Protein AF-0000000081741056 (afdb_homodimer)

Nearest PDB structures (foldseek):
  5kst-assembly1_D  TM=8.464E-01  e=6.917E-22  Xylella fastidiosa 9a5c
  1ilv-assembly2_B  TM=8.527E-01  e=1.065E-21  Thermotoga maritima
  4g9o-assembly1_B  TM=7.648E-01  e=3.231E-21  Salmonella enterica subsp. enterica serovar Typhimurium str. LT2
  2wqk-assembly1_A  TM=8.229E-01  e=2.418E-19  Aquifex aeolicus VF5
  2e6c-assembly1_C  TM=7.508E-01  e=5.967E-18  Thermus thermophilus HB8

Structure (mmCIF, N/CA/C/O backbone):
data_AF-0000000081741056-model_v1
#
loop_
_entity.id
_entity.type
_entity.pdbx_description
1 polymer 'Uncharacterized protein LOC113869340 isoform X4'
#
loop_
_atom_site.group_PDB
_atom_site.id
_atom_site.type_symbol
_atom_site.label_atom_id
_atom_site.label_alt_id
_atom_site.label_comp_id
_atom_site.label_asym_id
_atom_site.label_entity_id
_atom_site.label_seq_id
_atom_site.pdbx_PDB_ins_code
_atom_site.Cartn_x
_atom_site.Cartn_y
_atom_site.Cartn_z
_atom_site.occupancy
_atom_site.B_iso_or_equiv
_atom_site.auth_seq_id
_atom_site.auth_comp_id
_atom_site.auth_asym_id
_atom_site.auth_atom_id
_atom_site.pdbx_PDB_model_num
ATOM 1 N N . MET A 1 1 ? -0.03 45.156 4.16 1 32.69 1 MET A N 1
ATOM 2 C CA . MET A 1 1 ? 0.581 43.969 3.611 1 32.69 1 MET A CA 1
ATOM 3 C C . MET A 1 1 ? -0.451 43.125 2.869 1 32.69 1 MET A C 1
ATOM 5 O O . MET A 1 1 ? -1.54 42.875 3.387 1 32.69 1 MET A O 1
ATOM 9 N N . GLU A 1 2 ? -0.722 43.125 1.631 1 36.31 2 GLU A N 1
ATOM 10 C CA . GLU A 1 2 ? -1.768 42.656 0.722 1 36.31 2 GLU A CA 1
ATOM 11 C C . GLU A 1 2 ? -2.178 41.219 1.037 1 36.31 2 GLU A C 1
ATOM 13 O O . GLU A 1 2 ? -1.37 40.438 1.541 1 36.31 2 GLU A O 1
ATOM 18 N N . GLY A 1 3 ? -3.439 40.812 1.452 1 44.56 3 GLY A N 1
ATOM 19 C CA . GLY A 1 3 ? -4.262 39.719 1.947 1 44.56 3 GLY A CA 1
ATOM 20 C C . GLY A 1 3 ? -3.955 38.406 1.283 1 44.56 3 GLY A C 1
ATOM 21 O O . GLY A 1 3 ? -4.715 37.938 0.432 1 44.56 3 GLY A O 1
ATOM 22 N N . GLY A 1 4 ? -2.752 38.031 0.925 1 53.88 4 GLY A N 1
ATOM 23 C CA . GLY A 1 4 ? -2.389 36.906 0.081 1 53.88 4 GLY A CA 1
ATOM 24 C C . GLY A 1 4 ? -3.111 35.625 0.453 1 53.88 4 GLY A C 1
ATOM 25 O O . GLY A 1 4 ? -3.625 35.5 1.565 1 53.88 4 GLY A O 1
ATOM 26 N N . LYS A 1 5 ? -3.734 34.906 -0.538 1 72.25 5 LYS A N 1
ATOM 27 C CA . LYS A 1 5 ? -4.582 33.719 -0.357 1 72.25 5 LYS A CA 1
ATOM 28 C C . LYS A 1 5 ? -3.924 32.719 0.572 1 72.25 5 LYS A C 1
ATOM 30 O O . LYS A 1 5 ? -2.795 32.281 0.329 1 72.25 5 LYS A O 1
ATOM 35 N N . ARG A 1 6 ? -4.379 32.625 1.906 1 88.19 6 ARG A N 1
ATOM 36 C CA . ARG A 1 6 ? -3.936 31.594 2.846 1 88.19 6 ARG A CA 1
ATOM 37 C C . ARG A 1 6 ? -3.809 30.25 2.16 1 88.19 6 ARG A C 1
ATOM 39 O O . ARG A 1 6 ? -4.637 29.891 1.316 1 88.19 6 ARG A O 1
ATOM 46 N N . GLY A 1 7 ? -2.68 29.656 2.441 1 93.62 7 GLY A N 1
ATOM 47 C CA . GLY A 1 7 ? -2.543 28.297 1.944 1 93.62 7 GLY A CA 1
ATOM 48 C C . GLY A 1 7 ? -3.641 27.359 2.434 1 93.62 7 GLY A C 1
ATOM 49 O O . GLY A 1 7 ? -4.07 27.453 3.584 1 93.62 7 GLY A O 1
ATOM 50 N N . ALA A 1 8 ? -4.195 26.609 1.599 1 96.94 8 ALA A N 1
ATOM 51 C CA . ALA A 1 8 ? -5.238 25.641 1.94 1 96.94 8 ALA A CA 1
ATOM 52 C C . ALA A 1 8 ? -4.637 24.281 2.266 1 96.94 8 ALA A C 1
ATOM 54 O O . ALA A 1 8 ? -3.838 23.734 1.493 1 96.94 8 ALA A O 1
ATOM 55 N N . ILE A 1 9 ? -5.004 23.734 3.428 1 98.44 9 ILE A N 1
ATOM 56 C CA . ILE A 1 9 ? -4.531 22.438 3.875 1 98.44 9 ILE A CA 1
ATOM 57 C C . ILE A 1 9 ? -5.715 21.484 4.055 1 98.44 9 ILE A C 1
ATOM 59 O O . ILE A 1 9 ? -6.684 21.828 4.742 1 98.44 9 ILE A O 1
ATOM 63 N N . LEU A 1 10 ? -5.699 20.328 3.389 1 98.88 10 LEU A N 1
ATOM 64 C CA . LEU A 1 10 ? -6.688 19.281 3.619 1 98.88 10 LEU A CA 1
ATOM 65 C C . LEU A 1 10 ? -6.176 18.266 4.645 1 98.88 10 LEU A C 1
ATOM 67 O O . LEU A 1 10 ? -5.078 17.734 4.496 1 98.88 10 LEU A O 1
ATOM 71 N N . ILE A 1 11 ? -6.961 18.031 5.66 1 98.94 11 ILE A N 1
ATOM 72 C CA . ILE A 1 11 ? -6.609 17.094 6.711 1 98.94 11 ILE A CA 1
ATOM 73 C C . ILE A 1 11 ? -7.438 15.812 6.562 1 98.94 11 ILE A C 1
ATOM 75 O O . ILE A 1 11 ? -8.648 15.875 6.355 1 98.94 11 ILE A O 1
ATOM 79 N N . THR A 1 12 ? -6.844 14.68 6.621 1 98.81 12 THR A N 1
ATOM 80 C CA . THR A 1 12 ? -7.484 13.367 6.672 1 98.81 12 THR A CA 1
ATOM 81 C C . THR A 1 12 ? -6.789 12.469 7.691 1 98.81 12 THR A C 1
ATOM 83 O O . THR A 1 12 ? -5.996 12.945 8.508 1 98.81 12 THR A O 1
ATOM 86 N N . ASN A 1 13 ? -7.184 11.258 7.844 1 98.12 13 ASN A N 1
ATOM 87 C CA . ASN A 1 13 ? -6.613 10.258 8.742 1 98.12 13 ASN A CA 1
ATOM 88 C C . ASN A 1 13 ? -7.367 8.938 8.656 1 98.12 13 ASN A C 1
ATOM 90 O O . ASN A 1 13 ? -8.414 8.852 8.008 1 98.12 13 ASN A O 1
ATOM 94 N N . ASP A 1 14 ? -6.727 7.941 9.266 1 98.12 14 ASP A N 1
ATOM 95 C CA . ASP A 1 14 ? -7.441 6.672 9.203 1 98.12 14 ASP A CA 1
ATOM 96 C C . ASP A 1 14 ? -8.164 6.379 10.516 1 98.12 14 ASP A C 1
ATOM 98 O O . ASP A 1 14 ? -9.016 5.492 10.578 1 98.12 14 ASP A O 1
ATOM 102 N N . ASP A 1 15 ? -7.945 7.195 11.57 1 97.94 15 ASP A N 1
ATOM 103 C CA . ASP A 1 15 ? -8.57 6.934 12.859 1 97.94 15 ASP A CA 1
ATOM 104 C C . ASP A 1 15 ? -10.016 7.426 12.883 1 97.94 15 ASP A C 1
ATOM 106 O O . ASP A 1 15 ? -10.781 7.086 13.789 1 97.94 15 ASP A O 1
ATOM 110 N N . GLY A 1 16 ? -10.352 8.219 11.914 1 98.38 16 GLY A N 1
ATOM 111 C CA . GLY A 1 16 ? -11.711 8.727 11.836 1 98.38 16 GLY A CA 1
ATOM 112 C C . GLY A 1 16 ? -11.812 10.211 12.109 1 98.38 16 GLY A C 1
ATOM 113 O O . GLY A 1 16 ? -10.906 10.805 12.703 1 98.38 16 GLY A O 1
ATOM 114 N N . ILE A 1 17 ? -12.914 10.836 11.742 1 98.69 17 ILE A N 1
ATOM 115 C CA . ILE A 1 17 ? -13.141 12.281 11.75 1 98.69 17 ILE A CA 1
ATOM 116 C C . ILE A 1 17 ? -13.133 12.797 13.188 1 98.69 17 ILE A C 1
ATOM 118 O O . ILE A 1 17 ? -12.773 13.945 13.438 1 98.69 17 ILE A O 1
ATOM 122 N N . ASP A 1 18 ? -13.469 11.922 14.164 1 98.12 18 ASP A N 1
ATOM 123 C CA . ASP A 1 18 ? -13.562 12.352 15.562 1 98.12 18 ASP A CA 1
ATOM 124 C C . ASP A 1 18 ? -12.328 11.93 16.344 1 98.12 18 ASP A C 1
ATOM 126 O O . ASP A 1 18 ? -12.281 12.086 17.578 1 98.12 18 ASP A O 1
ATOM 130 N N . ALA A 1 19 ? -11.438 11.359 15.695 1 98.38 19 ALA A N 1
ATOM 131 C CA . ALA A 1 19 ? -10.25 10.852 16.375 1 98.38 19 ALA A CA 1
ATOM 132 C C . ALA A 1 19 ? -9.484 11.984 17.062 1 98.38 19 ALA A C 1
ATOM 134 O O . ALA A 1 19 ? -9.328 13.07 16.5 1 98.38 19 ALA A O 1
ATOM 135 N N . PRO A 1 20 ? -8.977 11.766 18.25 1 98.12 20 PRO A N 1
ATOM 136 C CA . PRO A 1 20 ? -8.273 12.812 19 1 98.12 20 PRO A CA 1
ATOM 137 C C . PRO A 1 20 ? -7.055 13.352 18.25 1 98.12 20 PRO A C 1
ATOM 139 O O . PRO A 1 20 ? -6.77 14.547 18.312 1 98.12 20 PRO A O 1
ATOM 142 N N . GLY A 1 21 ? -6.309 12.508 17.609 1 98.31 21 GLY A N 1
ATOM 143 C CA . GLY A 1 21 ? -5.148 12.961 16.859 1 98.31 21 GLY A CA 1
ATOM 144 C C . GLY A 1 21 ? -5.5 13.922 15.75 1 98.31 21 GLY A C 1
ATOM 145 O O . GLY A 1 21 ? -4.852 14.961 15.586 1 98.31 21 GLY A O 1
ATOM 146 N N . LEU A 1 22 ? -6.543 13.547 14.945 1 98.81 22 LEU A N 1
ATOM 147 C CA . LEU A 1 22 ? -7 14.422 13.875 1 98.81 22 LEU A CA 1
ATOM 148 C C . LEU A 1 22 ? -7.48 15.758 14.43 1 98.81 22 LEU A C 1
ATOM 150 O O . LEU A 1 22 ? -7.105 16.812 13.922 1 98.81 22 LEU A O 1
ATOM 154 N N . ARG A 1 23 ? -8.227 15.734 15.445 1 98.69 23 ARG A N 1
ATOM 155 C CA . ARG A 1 23 ? -8.781 16.953 16.031 1 98.69 23 ARG A CA 1
ATOM 156 C C . ARG A 1 23 ? -7.684 17.844 16.594 1 98.69 23 ARG A C 1
ATOM 158 O O . ARG A 1 23 ? -7.742 19.062 16.453 1 98.69 23 ARG A O 1
ATOM 165 N N . ALA A 1 24 ? -6.727 17.25 17.266 1 98.25 24 ALA A N 1
ATOM 166 C CA . ALA A 1 24 ? -5.605 18.031 17.781 1 98.25 24 ALA A CA 1
ATOM 167 C C . ALA A 1 24 ? -4.863 18.75 16.656 1 98.25 24 ALA A C 1
ATOM 169 O O . ALA A 1 24 ? -4.492 19.906 16.797 1 98.25 24 ALA A O 1
ATOM 170 N N . LEU A 1 25 ? -4.613 18.062 15.578 1 98.56 25 LEU A N 1
ATOM 171 C CA . LEU A 1 25 ? -3.932 18.641 14.43 1 98.56 25 LEU A CA 1
ATOM 172 C C . LEU A 1 25 ? -4.738 19.797 13.844 1 98.56 25 LEU A C 1
ATOM 174 O O . LEU A 1 25 ? -4.199 20.875 13.609 1 98.56 25 LEU A O 1
ATOM 178 N N . VAL A 1 26 ? -6.016 19.562 13.641 1 98.75 26 VAL A N 1
ATOM 179 C CA . VAL A 1 26 ? -6.91 20.578 13.086 1 98.75 26 VAL A CA 1
ATOM 180 C C . VAL A 1 26 ? -6.922 21.797 14 1 98.75 26 VAL A C 1
ATOM 182 O O . VAL A 1 26 ? -6.738 22.938 13.531 1 98.75 26 VAL A O 1
ATOM 185 N N . HIS A 1 27 ? -7.098 21.562 15.25 1 98.25 27 HIS A N 1
ATOM 186 C CA . HIS A 1 27 ? -7.16 22.672 16.203 1 98.25 27 HIS A CA 1
ATOM 187 C C . HIS A 1 27 ? -5.863 23.469 16.203 1 98.25 27 HIS A C 1
ATOM 189 O O . HIS A 1 27 ? -5.891 24.703 16.203 1 98.25 27 HIS A O 1
ATOM 195 N N . SER A 1 28 ? -4.781 22.781 16.234 1 97.19 28 SER A N 1
ATOM 196 C CA . SER A 1 28 ? -3.484 23.453 16.25 1 97.19 28 SER A CA 1
ATOM 197 C C . SER A 1 28 ? -3.277 24.281 14.984 1 97.19 28 SER A C 1
ATOM 199 O O . SER A 1 28 ? -2.748 25.391 15.047 1 97.19 28 SER A O 1
ATOM 201 N N . LEU A 1 29 ? -3.686 23.766 13.852 1 97.75 29 LEU A N 1
ATOM 202 C CA . LEU A 1 29 ? -3.539 24.469 12.586 1 97.75 29 LEU A CA 1
ATOM 203 C C . LEU A 1 29 ? -4.473 25.672 12.531 1 97.75 29 LEU A C 1
ATOM 205 O O . LEU A 1 29 ? -4.066 26.766 12.117 1 97.75 29 LEU A O 1
ATOM 209 N N . VAL A 1 30 ? -5.715 25.484 12.914 1 97.94 30 VAL A N 1
ATOM 210 C CA . VAL A 1 30 ? -6.707 26.562 12.906 1 97.94 30 VAL A CA 1
ATOM 211 C C . VAL A 1 30 ? -6.242 27.703 13.812 1 97.94 30 VAL A C 1
ATOM 213 O O . VAL A 1 30 ? -6.363 28.875 13.453 1 97.94 30 VAL A O 1
ATOM 216 N N . ASN A 1 31 ? -5.664 27.359 14.922 1 96.75 31 ASN A N 1
ATOM 217 C CA . ASN A 1 31 ? -5.266 28.328 15.922 1 96.75 31 ASN A CA 1
ATOM 218 C C . ASN A 1 31 ? -4.117 29.203 15.43 1 96.75 31 ASN A C 1
ATOM 220 O O . ASN A 1 31 ? -3.887 30.297 15.953 1 96.75 31 ASN A O 1
ATOM 224 N N . THR A 1 32 ? -3.332 28.719 14.5 1 94.69 32 THR A N 1
ATOM 225 C CA . THR A 1 32 ? -2.27 29.547 13.945 1 94.69 32 THR A CA 1
ATOM 226 C C . THR A 1 32 ? -2.855 30.719 13.172 1 94.69 32 THR A C 1
ATOM 228 O O . THR A 1 32 ? -2.18 31.734 12.969 1 94.69 32 THR A O 1
ATOM 231 N N 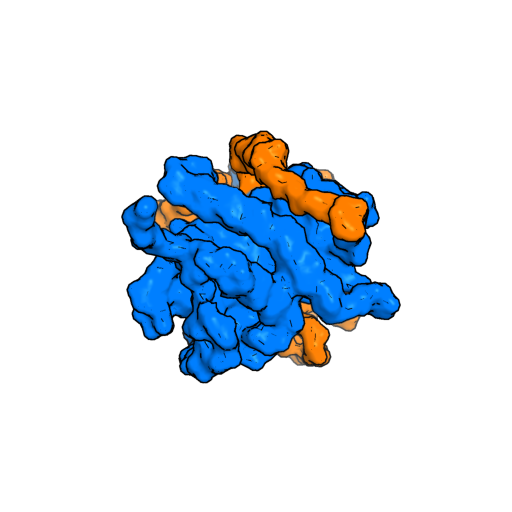. ASN A 1 33 ? -4.074 30.656 12.602 1 95.69 33 ASN A N 1
ATOM 232 C CA . ASN A 1 33 ? -4.758 31.641 11.766 1 95.69 33 ASN A CA 1
ATOM 233 C C . ASN A 1 33 ? -3.967 31.938 10.5 1 95.69 33 ASN A C 1
ATOM 235 O O . ASN A 1 33 ? -3.994 33.062 10.008 1 95.69 33 ASN A O 1
ATOM 239 N N . LEU A 1 34 ? -3.254 30.938 10.07 1 94.19 34 LEU A N 1
ATOM 240 C CA . LEU A 1 34 ? -2.385 31.156 8.922 1 94.19 34 LEU A CA 1
ATOM 241 C C . LEU A 1 34 ? -2.896 30.391 7.699 1 94.19 34 LEU A C 1
ATOM 243 O O . LEU A 1 34 ? -2.512 30.703 6.566 1 94.19 34 LEU A O 1
ATOM 247 N N . PHE A 1 35 ? -3.781 29.438 7.945 1 95.06 35 PHE A N 1
ATOM 248 C CA . PHE A 1 35 ? -4.137 28.516 6.875 1 95.06 35 PHE A CA 1
ATOM 249 C C . PHE A 1 35 ? -5.648 28.391 6.738 1 95.06 35 PHE A C 1
ATOM 251 O O . PHE A 1 35 ? -6.387 28.625 7.699 1 95.06 35 PHE A O 1
ATOM 258 N N . ASN A 1 36 ? -6.098 28.141 5.531 1 96.38 36 ASN A N 1
ATOM 259 C CA . ASN A 1 36 ? -7.438 27.609 5.316 1 96.38 36 ASN A CA 1
ATOM 260 C C . ASN A 1 36 ? -7.484 26.094 5.527 1 96.38 36 ASN A C 1
ATOM 262 O O . ASN A 1 36 ? -6.934 25.328 4.723 1 96.38 36 ASN A O 1
ATOM 266 N N . VAL A 1 37 ? -8.148 25.672 6.566 1 98.12 37 VAL A N 1
ATOM 267 C CA . VAL A 1 37 ? -8.102 24.266 6.953 1 98.12 37 VAL A CA 1
ATOM 268 C C . VAL A 1 37 ? -9.367 23.547 6.48 1 98.12 37 VAL A C 1
ATOM 270 O O . VAL A 1 37 ? -10.484 23.969 6.812 1 98.12 37 VAL A O 1
ATOM 273 N N . LEU A 1 38 ? -9.234 22.578 5.656 1 98.5 38 LEU A N 1
ATOM 274 C CA . LEU A 1 38 ? -10.273 21.672 5.18 1 98.5 38 LEU A CA 1
ATOM 275 C C . LEU A 1 38 ? -10.102 20.281 5.789 1 98.5 38 LEU A C 1
ATOM 277 O O . LEU A 1 38 ? -8.977 19.828 6.016 1 98.5 38 LEU A O 1
ATOM 281 N N . VAL A 1 39 ? -11.227 19.656 6.109 1 98.81 39 VAL A N 1
ATOM 282 C CA . VAL A 1 39 ? -11.141 18.328 6.723 1 98.81 39 VAL A CA 1
ATOM 283 C C . VAL A 1 39 ? -12.023 17.359 5.953 1 98.81 39 VAL A C 1
ATOM 285 O O . VAL A 1 39 ? -13.18 17.641 5.668 1 98.81 39 VAL A O 1
ATOM 288 N N . CYS A 1 40 ? -11.531 16.281 5.52 1 98.81 40 CYS A N 1
ATOM 289 C CA . CYS A 1 40 ? -12.227 15.156 4.914 1 98.81 40 CYS A CA 1
ATOM 290 C C . CYS A 1 40 ? -11.656 13.836 5.41 1 98.81 40 CYS A C 1
ATOM 292 O O . CYS A 1 40 ? -10.562 13.438 5.012 1 98.81 40 CYS A O 1
ATOM 294 N N . ALA A 1 41 ? -12.328 13.148 6.273 1 98.88 41 ALA A N 1
ATOM 295 C CA . ALA A 1 41 ? -11.812 11.938 6.914 1 98.88 41 ALA A CA 1
ATOM 296 C C . ALA A 1 41 ? -12.914 10.898 7.082 1 98.88 41 ALA A C 1
ATOM 298 O O . ALA A 1 41 ? -14.102 11.227 7.016 1 98.88 41 ALA A O 1
ATOM 299 N N . PRO A 1 42 ? -12.539 9.664 7.234 1 98.75 42 PRO A N 1
ATOM 300 C CA . PRO A 1 42 ? -13.539 8.609 7.414 1 98.75 42 PRO A CA 1
ATOM 301 C C . PRO A 1 42 ? -14.477 8.883 8.594 1 98.75 42 PRO A C 1
ATOM 303 O O . PRO A 1 42 ? -14.062 9.484 9.586 1 98.75 42 PRO A O 1
ATOM 306 N N . ASP A 1 43 ? -15.641 8.367 8.492 1 98.44 43 ASP A N 1
ATOM 307 C CA . ASP A 1 43 ? -16.641 8.555 9.539 1 98.44 43 ASP A CA 1
ATOM 308 C C . ASP A 1 43 ? -16.422 7.582 10.695 1 98.44 43 ASP A C 1
ATOM 310 O O . ASP A 1 43 ? -17.109 7.648 11.711 1 98.44 43 ASP A O 1
ATOM 314 N N . SER A 1 44 ? -15.523 6.648 10.492 1 97.06 44 SER A N 1
ATOM 315 C CA . SER A 1 44 ? -15.156 5.668 11.508 1 97.06 44 SER A CA 1
ATOM 316 C C . SER A 1 44 ? -13.695 5.25 11.367 1 97.06 44 SER A C 1
ATOM 318 O O . SER A 1 44 ? -13.031 5.609 10.398 1 97.06 44 SER A O 1
ATOM 320 N N . GLU A 1 45 ? -13.18 4.574 12.367 1 96.56 45 GLU A N 1
ATOM 321 C CA . GLU A 1 45 ? -11.797 4.098 12.336 1 96.56 45 GLU A CA 1
ATOM 322 C C . GLU A 1 45 ? -11.578 3.121 11.18 1 96.56 45 GLU A C 1
ATOM 324 O O . GLU A 1 45 ? -12.383 2.207 10.977 1 96.56 45 GLU A O 1
ATOM 329 N N . LYS A 1 46 ? -10.539 3.307 10.414 1 96.38 46 LYS A N 1
ATOM 330 C CA . LYS A 1 46 ? -10.156 2.461 9.281 1 96.38 46 LYS A CA 1
ATOM 331 C C . LYS A 1 46 ? -8.727 1.956 9.438 1 96.38 46 LYS A C 1
ATOM 333 O O . LYS A 1 46 ? -7.934 2.029 8.5 1 96.38 46 LYS A O 1
ATOM 338 N N . SER A 1 47 ? -8.406 1.435 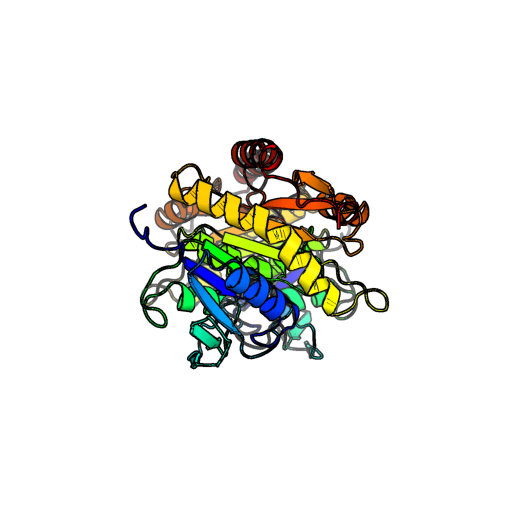10.531 1 93.75 47 SER A N 1
ATOM 339 C CA . SER A 1 47 ? -7.051 0.962 10.781 1 93.75 47 SER A CA 1
ATOM 340 C C . SER A 1 47 ? -6.676 -0.169 9.828 1 93.75 47 SER A C 1
ATOM 342 O O . SER A 1 47 ? -7.516 -1.008 9.492 1 93.75 47 SER A O 1
ATOM 344 N N . ALA A 1 48 ? -5.426 -0.203 9.352 1 95.5 48 ALA A N 1
ATOM 345 C CA . ALA A 1 48 ? -4.816 -1.276 8.57 1 95.5 48 ALA A CA 1
ATOM 346 C C . ALA A 1 48 ? -5.5 -1.424 7.211 1 95.5 48 ALA A C 1
ATOM 348 O O . ALA A 1 48 ? -5.484 -2.504 6.617 1 95.5 48 ALA A O 1
ATOM 349 N N . VAL A 1 49 ? -6.098 -0.322 6.691 1 97.31 49 VAL A N 1
ATOM 350 C CA . VAL A 1 49 ? -6.832 -0.367 5.43 1 97.31 49 VAL A CA 1
ATOM 351 C C . VAL A 1 49 ? -5.875 -0.107 4.27 1 97.31 49 VAL A C 1
ATOM 353 O O . VAL A 1 49 ? -6.25 -0.267 3.104 1 97.31 49 VAL A O 1
ATOM 356 N N . SER A 1 50 ? -4.641 0.212 4.598 1 97.81 50 SER A N 1
ATOM 357 C CA . SER A 1 50 ? -3.646 0.515 3.572 1 97.81 50 SER A CA 1
ATOM 358 C C . SER A 1 50 ? -4.195 1.5 2.545 1 97.81 50 SER A C 1
ATOM 360 O O . SER A 1 50 ? -4.871 2.467 2.902 1 97.81 50 SER A O 1
ATOM 362 N N . HIS A 1 51 ? -3.779 1.392 1.28 1 98.19 51 HIS A N 1
ATOM 363 C CA . HIS A 1 51 ? -4.191 2.305 0.221 1 98.19 51 HIS A CA 1
ATOM 364 C C . HIS A 1 51 ? -5.469 1.822 -0.457 1 98.19 51 HIS A C 1
ATOM 366 O O . HIS A 1 51 ? -5.664 2.045 -1.654 1 98.19 51 HIS A O 1
ATOM 372 N N . SER A 1 52 ? -6.316 1.124 0.236 1 97.88 52 SER A N 1
ATOM 373 C CA . SER A 1 52 ? -7.559 0.625 -0.346 1 97.88 52 SER A CA 1
ATOM 374 C C . SER A 1 52 ? -8.508 1.768 -0.688 1 97.88 52 SER A C 1
ATOM 376 O O . SER A 1 52 ? -8.469 2.824 -0.055 1 97.88 52 SER A O 1
ATOM 378 N N . ILE A 1 53 ? -9.266 1.581 -1.698 1 97.12 53 ILE A N 1
ATOM 379 C CA . ILE A 1 53 ? -10.281 2.545 -2.102 1 97.12 53 ILE A CA 1
ATOM 380 C C . ILE A 1 53 ? -11.617 1.83 -2.299 1 97.12 53 ILE A C 1
ATOM 382 O O . ILE A 1 53 ? -11.656 0.62 -2.533 1 97.12 53 ILE A O 1
ATOM 386 N N . THR A 1 54 ? -12.672 2.602 -2.119 1 91.56 54 THR A N 1
ATOM 387 C CA . THR A 1 54 ? -14.016 2.09 -2.375 1 91.56 54 THR A CA 1
ATOM 388 C C . THR A 1 54 ? -14.305 2.053 -3.873 1 91.56 54 THR A C 1
ATOM 390 O O . THR A 1 54 ? -14.242 3.08 -4.551 1 91.56 54 THR A O 1
ATOM 393 N N . TRP A 1 55 ? -14.594 0.988 -4.383 1 80.06 55 TRP A N 1
ATOM 394 C CA . TRP A 1 55 ? -14.734 0.795 -5.82 1 80.06 55 TRP A CA 1
ATOM 395 C C . TRP A 1 55 ? -16.172 0.47 -6.191 1 80.06 55 TRP A C 1
ATOM 397 O O . TRP A 1 55 ? -16.734 1.067 -7.113 1 80.06 55 TRP A O 1
ATOM 407 N N . LEU A 1 56 ? -16.844 -0.388 -5.516 1 77.25 56 LEU A N 1
ATOM 408 C CA . LEU A 1 56 ? -18.109 -0.946 -5.98 1 77.25 56 LEU A CA 1
ATOM 409 C C . LEU A 1 56 ? -19.281 -0.257 -5.305 1 77.25 56 LEU A C 1
ATOM 411 O O . LEU A 1 56 ? -20.422 -0.337 -5.785 1 77.25 56 LEU A O 1
ATOM 415 N N . HIS A 1 57 ? -19.016 0.496 -4.297 1 84.81 57 HIS A N 1
ATOM 416 C CA . HIS A 1 57 ? -20.125 1.064 -3.537 1 84.81 57 HIS A CA 1
ATOM 417 C C . HIS A 1 57 ? -20.047 2.588 -3.504 1 84.81 57 HIS A C 1
ATOM 419 O O . HIS A 1 57 ? -18.953 3.156 -3.48 1 84.81 57 HIS A O 1
ATOM 425 N N . PRO A 1 58 ? -21.25 3.188 -3.59 1 89.88 58 PRO A N 1
ATOM 426 C CA . PRO A 1 58 ? -21.219 4.645 -3.438 1 89.88 58 PRO A CA 1
ATOM 427 C C . PRO A 1 58 ? -20.625 5.086 -2.098 1 89.88 58 PRO A C 1
ATOM 429 O O . PRO A 1 58 ? -20.812 4.402 -1.086 1 89.88 58 PRO A O 1
ATOM 432 N N . ILE A 1 59 ? -19.938 6.105 -2.141 1 93 59 ILE A N 1
ATOM 433 C CA . ILE A 1 59 ? -19.359 6.691 -0.939 1 93 59 ILE A CA 1
ATOM 434 C C . ILE A 1 59 ? -20.234 7.848 -0.453 1 93 59 ILE A C 1
ATOM 436 O O . ILE A 1 59 ? -20.609 8.719 -1.238 1 93 59 ILE A O 1
ATOM 440 N N . ALA A 1 60 ? -20.609 7.812 0.767 1 95.19 60 ALA A N 1
ATOM 441 C CA . ALA A 1 60 ? -21.375 8.891 1.368 1 95.19 60 ALA A CA 1
ATOM 442 C C . ALA A 1 60 ? -20.469 9.914 2.043 1 95.19 60 ALA A C 1
ATOM 444 O O . ALA A 1 60 ? -19.5 9.539 2.703 1 95.19 60 ALA A O 1
ATOM 445 N N . ALA A 1 61 ? -20.688 11.148 1.817 1 96.31 61 ALA A N 1
ATOM 446 C CA . ALA A 1 61 ? -20.016 12.25 2.492 1 96.31 61 ALA A CA 1
ATOM 447 C C . ALA A 1 61 ? -21.016 13.133 3.232 1 96.31 61 ALA A C 1
ATOM 449 O O . ALA A 1 61 ? -21.984 13.617 2.641 1 96.31 61 ALA A O 1
ATOM 450 N N . LYS A 1 62 ? -20.766 13.32 4.504 1 97.88 62 LYS A N 1
ATOM 451 C CA . LYS A 1 62 ? -21.641 14.148 5.34 1 97.88 62 LYS A CA 1
ATOM 452 C C . LYS A 1 62 ? -20.859 15.32 5.945 1 97.88 62 LYS A C 1
ATOM 454 O O . LYS A 1 62 ? -19.812 15.125 6.559 1 97.88 62 LYS A O 1
ATOM 459 N N . GLN A 1 63 ? -21.438 16.484 5.754 1 97.56 63 GLN A N 1
ATOM 460 C CA . GLN A 1 63 ? -20.797 17.641 6.379 1 97.56 63 GLN A CA 1
ATOM 461 C C . GLN A 1 63 ? -20.906 17.578 7.898 1 97.56 63 GLN A C 1
ATOM 463 O O . GLN A 1 63 ? -21.969 17.234 8.43 1 97.56 63 GLN A O 1
ATOM 468 N N . VAL A 1 64 ? -19.812 17.828 8.57 1 98.31 64 VAL A N 1
ATOM 469 C CA . VAL A 1 64 ? -19.797 17.859 10.023 1 98.31 64 VAL A CA 1
ATOM 470 C C . VAL A 1 64 ? -19.25 19.188 10.516 1 98.31 64 VAL A C 1
ATOM 472 O O . VAL A 1 64 ? -18.641 19.938 9.742 1 98.31 64 VAL A O 1
ATOM 475 N N . ASN A 1 65 ? -19.5 19.438 11.797 1 97.94 65 ASN A N 1
ATOM 476 C CA . ASN A 1 65 ? -19.062 20.703 12.352 1 97.94 65 ASN A CA 1
ATOM 477 C C . ASN A 1 65 ? -17.75 20.562 13.117 1 97.94 65 ASN A C 1
ATOM 479 O O . ASN A 1 65 ? -17.688 19.859 14.133 1 97.94 65 ASN A O 1
ATOM 483 N N . ILE A 1 66 ? -16.734 21.078 12.578 1 98.12 66 ILE A N 1
ATOM 484 C CA . ILE A 1 66 ? -15.453 21.312 13.25 1 98.12 66 ILE A CA 1
ATOM 485 C C . ILE A 1 66 ? -15.086 22.781 13.18 1 98.12 66 ILE A C 1
ATOM 487 O O . ILE A 1 66 ? -14.875 23.328 12.086 1 98.12 66 ILE A O 1
ATOM 491 N N . GLU A 1 67 ? -14.992 23.406 14.297 1 97 67 GLU A N 1
ATOM 492 C CA . GLU A 1 67 ? -14.812 24.844 14.383 1 97 67 GLU A CA 1
ATOM 493 C C . GLU A 1 67 ? -13.625 25.312 13.539 1 97 67 GLU A C 1
ATOM 495 O O . GLU A 1 67 ? -12.555 24.703 13.594 1 97 67 GLU A O 1
ATOM 500 N N . GLY A 1 68 ? -13.836 26.359 12.773 1 97.44 68 GLY A N 1
ATOM 501 C CA . GLY A 1 68 ? -12.773 27 12.016 1 97.44 68 GLY A CA 1
ATOM 502 C C . GLY A 1 68 ? -12.469 26.281 10.711 1 97.44 68 GLY A C 1
ATOM 503 O O . GLY A 1 68 ? -11.5 26.625 10.023 1 97.44 68 GLY A O 1
ATOM 504 N N . THR A 1 69 ? -13.328 25.25 10.383 1 97.94 69 THR A N 1
ATOM 505 C CA . THR A 1 69 ? -13.023 24.469 9.188 1 97.94 69 THR A CA 1
ATOM 506 C C . THR A 1 69 ? -14.289 24.203 8.383 1 97.94 69 THR A C 1
ATOM 508 O O . THR A 1 69 ? -15.391 24.5 8.828 1 97.94 69 THR A O 1
ATOM 511 N N . ILE A 1 70 ? -14.156 23.812 7.152 1 97.44 70 ILE A N 1
ATOM 512 C CA . ILE A 1 70 ? -15.148 23.031 6.414 1 97.44 70 ILE A CA 1
ATOM 513 C C . ILE A 1 70 ? -14.789 21.547 6.469 1 97.44 70 ILE A C 1
ATOM 515 O O . ILE A 1 70 ? -13.695 21.156 6.062 1 97.44 70 ILE A O 1
ATOM 519 N N . ALA A 1 71 ? -15.719 20.766 7.004 1 98.44 71 ALA A N 1
ATOM 520 C CA . ALA A 1 71 ? -15.336 19.391 7.316 1 98.44 71 ALA A CA 1
ATOM 521 C C . ALA A 1 71 ? -16.406 18.406 6.836 1 98.44 71 ALA A C 1
ATOM 523 O O . ALA A 1 71 ? -17.594 18.703 6.906 1 98.44 71 ALA A O 1
ATOM 524 N N . PHE A 1 72 ? -15.961 17.297 6.348 1 98.69 72 PHE A N 1
ATOM 525 C CA . PHE A 1 72 ? -16.844 16.219 5.91 1 98.69 72 PHE A CA 1
ATOM 526 C C . PHE A 1 72 ? -16.391 14.883 6.5 1 98.69 72 PHE A C 1
ATOM 528 O O . PHE A 1 72 ? -15.195 14.578 6.527 1 98.69 72 PHE A O 1
ATOM 535 N N . ALA A 1 73 ? -17.312 14.086 6.98 1 98.75 73 ALA A N 1
ATOM 536 C CA . ALA A 1 73 ? -17.141 12.68 7.309 1 98.75 73 ALA A CA 1
ATOM 537 C C . ALA A 1 73 ? -17.531 11.789 6.133 1 98.75 73 ALA A C 1
ATOM 539 O O . ALA A 1 73 ? -18.594 11.969 5.535 1 98.75 73 ALA A O 1
ATOM 540 N N . VAL A 1 74 ? -16.703 10.883 5.805 1 98.12 74 VAL A N 1
ATOM 541 C CA . VAL A 1 74 ? -16.875 10.078 4.602 1 98.12 74 VAL A CA 1
ATOM 542 C C . VAL A 1 74 ? -16.922 8.594 4.969 1 98.12 74 VAL A C 1
ATOM 544 O O . VAL A 1 74 ? -16.156 8.133 5.812 1 98.12 74 VAL A O 1
ATOM 547 N N . SER A 1 75 ? -17.766 7.781 4.41 1 97.31 75 SER A N 1
ATOM 548 C CA . SER A 1 75 ? -17.906 6.355 4.695 1 97.31 75 SER A CA 1
ATOM 549 C C . SER A 1 75 ? -16.797 5.551 4.008 1 97.31 75 SER A C 1
ATOM 551 O O . SER A 1 75 ? -16.688 4.344 4.227 1 97.31 75 SER A O 1
ATOM 553 N N . GLY A 1 76 ? -15.875 6.102 3.428 1 97.12 76 GLY A N 1
ATOM 554 C CA . GLY A 1 76 ? -14.82 5.426 2.693 1 97.12 76 GLY A CA 1
ATOM 555 C C . GLY A 1 76 ? -13.508 5.375 3.447 1 97.12 76 GLY A C 1
ATOM 556 O O . GLY A 1 76 ? -13.484 5.5 4.672 1 97.12 76 GLY A O 1
ATOM 557 N N . THR A 1 77 ? -12.453 5.074 2.744 1 98.06 77 THR A N 1
ATOM 558 C CA . THR A 1 77 ? -11.102 4.953 3.285 1 98.06 77 THR A CA 1
ATOM 559 C C . THR A 1 77 ? -10.391 6.305 3.275 1 98.06 77 THR A C 1
ATOM 561 O O . THR A 1 77 ? -10.891 7.27 2.693 1 98.06 77 THR A O 1
ATOM 564 N N . PRO A 1 78 ? -9.227 6.406 3.965 1 98.69 78 PRO A N 1
ATOM 565 C CA . PRO A 1 78 ? -8.469 7.66 3.896 1 98.69 78 PRO A CA 1
ATOM 566 C C . PRO A 1 78 ? -8.125 8.062 2.465 1 98.69 78 PRO A C 1
ATOM 568 O O . PRO A 1 78 ? -8.164 9.25 2.125 1 98.69 78 PRO A O 1
ATOM 571 N N . ALA A 1 79 ? -7.77 7.07 1.636 1 98.44 79 ALA A N 1
ATOM 572 C CA . ALA A 1 79 ? -7.496 7.363 0.232 1 98.44 79 ALA A CA 1
ATOM 573 C C . ALA A 1 79 ? -8.734 7.922 -0.462 1 98.44 79 ALA A C 1
ATOM 575 O O . ALA A 1 79 ? -8.641 8.867 -1.255 1 98.44 79 ALA A O 1
ATOM 576 N N . ASP A 1 80 ? -9.922 7.359 -0.189 1 98.12 80 ASP A N 1
ATOM 577 C CA . ASP A 1 80 ? -11.172 7.91 -0.703 1 98.12 80 ASP A CA 1
ATOM 578 C C . ASP A 1 80 ? -11.367 9.359 -0.258 1 98.12 80 ASP A C 1
ATOM 580 O O . ASP A 1 80 ? -11.742 10.211 -1.06 1 98.12 80 ASP A O 1
ATOM 584 N N . CYS A 1 81 ? -11.141 9.578 1.01 1 98.56 81 CYS A N 1
ATOM 585 C CA . CYS A 1 81 ? -11.312 10.906 1.578 1 98.56 81 CYS A CA 1
ATOM 586 C C . CYS A 1 81 ? -10.406 11.922 0.887 1 98.56 81 CYS A C 1
ATOM 588 O O . CYS A 1 81 ? -10.844 13.023 0.553 1 98.56 81 CYS A O 1
ATOM 590 N N . THR A 1 82 ? -9.141 11.516 0.75 1 98.56 82 THR A N 1
ATOM 591 C CA . THR A 1 82 ? -8.203 12.391 0.065 1 98.56 82 THR A CA 1
ATOM 592 C C . THR A 1 82 ? -8.664 12.672 -1.363 1 98.56 82 THR A C 1
ATOM 594 O O . THR A 1 82 ? -8.703 13.828 -1.792 1 98.56 82 THR A O 1
ATOM 597 N N . SER A 1 83 ? -9.023 11.641 -2.08 1 97.06 83 SER A N 1
ATOM 598 C CA . SER A 1 83 ? -9.469 11.805 -3.459 1 97.06 83 SER A CA 1
ATOM 599 C C . SER A 1 83 ? -10.672 12.742 -3.543 1 97.06 83 SER A C 1
ATOM 601 O O . SER A 1 83 ? -10.711 13.641 -4.383 1 97.06 83 SER A O 1
ATOM 603 N N . LEU A 1 84 ? -11.609 12.523 -2.686 1 96.5 84 LEU A N 1
ATOM 604 C CA . LEU A 1 84 ? -12.789 13.391 -2.641 1 96.5 84 LEU A CA 1
ATOM 605 C C . LEU A 1 84 ? -12.406 14.805 -2.227 1 96.5 84 LEU A C 1
ATOM 607 O O . LEU A 1 84 ? -12.906 15.781 -2.789 1 96.5 84 LEU A O 1
ATOM 611 N N . GLY A 1 85 ? -11.523 14.867 -1.257 1 97.56 85 GLY A N 1
ATOM 612 C CA . GLY A 1 85 ? -11.148 16.141 -0.677 1 97.56 85 GLY A CA 1
ATOM 613 C C . GLY A 1 85 ? -10.383 17.031 -1.642 1 97.56 85 GLY A C 1
ATOM 614 O O . GLY A 1 85 ? -10.445 18.266 -1.542 1 97.56 85 GLY A O 1
ATOM 615 N N . ILE A 1 86 ? -9.633 16.422 -2.523 1 97.19 86 ILE A N 1
ATOM 616 C CA . ILE A 1 86 ? -8.836 17.219 -3.443 1 97.19 86 ILE A CA 1
ATOM 617 C C . ILE A 1 86 ? -9.641 17.5 -4.711 1 97.19 86 ILE A C 1
ATOM 619 O O . ILE A 1 86 ? -9.195 18.25 -5.586 1 97.19 86 ILE A O 1
ATOM 623 N N . SER A 1 87 ? -10.734 16.859 -4.742 1 89.62 87 SER A N 1
ATOM 624 C CA . SER A 1 87 ? -11.617 17.141 -5.875 1 89.62 87 SER A CA 1
ATOM 625 C C . SER A 1 87 ? -12.477 18.375 -5.625 1 89.62 87 SER A C 1
ATOM 627 O O . SER A 1 87 ? -12.508 18.891 -4.508 1 89.62 87 SER A O 1
ATOM 629 N N . LYS A 1 88 ? -13.102 18.906 -6.617 1 88.31 88 LYS A N 1
ATOM 630 C CA . LYS A 1 88 ? -13.961 20.078 -6.453 1 88.31 88 LYS A CA 1
ATOM 631 C C . LYS A 1 88 ? -15.383 19.672 -6.086 1 88.31 88 LYS A C 1
ATOM 633 O O . LYS A 1 88 ? -16.297 20.5 -6.078 1 88.31 88 LYS A O 1
ATOM 638 N N . ALA A 1 89 ? -15.516 18.453 -5.746 1 88.19 89 ALA A N 1
ATOM 639 C CA . ALA A 1 89 ? -16.844 17.953 -5.41 1 88.19 89 ALA A CA 1
ATOM 640 C C . ALA A 1 89 ? -17.281 18.438 -4.027 1 88.19 89 ALA A C 1
ATOM 642 O O . ALA A 1 89 ? -18.453 18.734 -3.805 1 88.19 89 ALA A O 1
ATOM 643 N N . LEU A 1 90 ? -16.359 18.531 -3.094 1 93.31 90 LEU A N 1
ATOM 644 C CA . LEU A 1 90 ? -16.719 18.844 -1.713 1 93.31 90 LEU A CA 1
ATOM 645 C C . LEU A 1 90 ? -16.25 20.234 -1.328 1 93.31 90 LEU A C 1
ATOM 647 O O . LEU A 1 90 ? -16.859 20.891 -0.476 1 93.31 90 LEU A O 1
ATOM 651 N N . PHE A 1 91 ? -15.148 20.594 -1.89 1 95.06 91 PHE A N 1
ATOM 652 C CA . PHE A 1 91 ? -14.539 21.875 -1.515 1 95.06 91 PHE A CA 1
ATOM 653 C C . PHE A 1 91 ? -14.375 22.766 -2.732 1 95.06 91 PHE A C 1
ATOM 655 O O . PHE A 1 91 ? -14.141 22.281 -3.842 1 95.06 91 PHE A O 1
ATOM 662 N N . PRO A 1 92 ? -14.43 24.094 -2.543 1 90.62 92 PRO A N 1
ATOM 663 C CA . PRO A 1 92 ? -14.328 25.016 -3.672 1 90.62 92 PRO A CA 1
ATOM 664 C C . PRO A 1 92 ? -12.891 25.188 -4.164 1 90.62 92 PRO A C 1
ATOM 666 O O . PRO A 1 92 ? -12.672 25.734 -5.25 1 90.62 92 PRO A O 1
ATOM 669 N N . THR A 1 93 ? -11.961 24.812 -3.355 1 91.75 93 THR A N 1
ATOM 670 C CA . THR A 1 93 ? -10.555 24.984 -3.701 1 91.75 93 THR A CA 1
ATOM 671 C C . THR A 1 93 ? -9.797 23.672 -3.58 1 91.75 93 THR A C 1
ATOM 673 O O . THR A 1 93 ? -10.109 22.844 -2.717 1 91.75 93 THR A O 1
ATOM 676 N N . VAL A 1 94 ? -8.805 23.516 -4.496 1 95.56 94 VAL A N 1
ATOM 677 C CA . VAL A 1 94 ? -7.852 22.406 -4.359 1 95.56 94 VAL A CA 1
ATOM 678 C C . VAL A 1 94 ? -6.793 22.766 -3.318 1 95.56 94 VAL A C 1
ATOM 680 O O . VAL A 1 94 ? -6.199 23.844 -3.373 1 95.56 94 VAL A O 1
ATOM 683 N N . PRO A 1 95 ? -6.656 21.953 -2.348 1 97.75 95 PRO A N 1
ATOM 684 C CA . PRO A 1 95 ? -5.676 22.281 -1.31 1 97.75 95 PRO A CA 1
ATOM 685 C C . PRO A 1 95 ? -4.25 22.344 -1.846 1 97.75 95 PRO A C 1
ATOM 687 O O . PRO A 1 95 ? -3.922 21.688 -2.832 1 97.75 95 PRO A O 1
ATOM 690 N N . ASP A 1 96 ? -3.428 23.125 -1.177 1 97.38 96 ASP A N 1
ATOM 691 C CA . ASP A 1 96 ? -2.01 23.234 -1.505 1 97.38 96 ASP A CA 1
ATOM 692 C C . ASP A 1 96 ? -1.22 22.078 -0.901 1 97.38 96 ASP A C 1
ATOM 694 O O . ASP A 1 96 ? -0.144 21.734 -1.394 1 97.38 96 ASP A O 1
ATOM 698 N N . LEU A 1 97 ? -1.743 21.562 0.155 1 98.38 97 LEU A N 1
ATOM 699 C CA . LEU A 1 97 ? -1.089 20.516 0.937 1 98.38 97 LEU A CA 1
ATOM 700 C C . LEU A 1 97 ? -2.117 19.578 1.563 1 98.38 97 LEU A C 1
ATOM 702 O O . LEU A 1 97 ? -3.164 20.031 2.037 1 98.38 97 LEU A O 1
ATOM 706 N N . VAL A 1 98 ? -1.895 18.312 1.493 1 98.81 98 VAL A N 1
ATOM 707 C CA . VAL A 1 98 ? -2.684 17.344 2.24 1 98.81 98 VAL A CA 1
ATOM 708 C C . VAL A 1 98 ? -1.87 16.812 3.42 1 98.81 98 VAL A C 1
ATOM 710 O O . VAL A 1 98 ? -0.703 16.438 3.264 1 98.81 98 VAL A O 1
ATOM 713 N N . VAL A 1 99 ? -2.426 16.844 4.574 1 98.94 99 VAL A N 1
ATOM 714 C CA . VAL A 1 99 ? -1.818 16.266 5.766 1 98.94 99 VAL A CA 1
ATOM 715 C C . VAL A 1 99 ? -2.711 15.156 6.316 1 98.94 99 VAL A C 1
ATOM 717 O O . VAL A 1 99 ? -3.855 15.406 6.703 1 98.94 99 VAL A O 1
ATOM 720 N N . SER A 1 100 ? -2.244 13.953 6.332 1 98.94 100 SER A N 1
ATOM 721 C CA . SER A 1 100 ? -2.945 12.797 6.883 1 98.94 100 SER A CA 1
ATOM 722 C C . SER A 1 100 ? -2.439 12.453 8.281 1 98.94 100 SER A C 1
ATOM 724 O O . SER A 1 100 ? -1.289 12.047 8.445 1 98.94 100 SER A O 1
ATOM 726 N N . GLY A 1 101 ? -3.225 12.539 9.32 1 98.62 101 GLY A N 1
ATOM 727 C CA . GLY A 1 101 ? -2.809 12.305 10.695 1 98.62 101 GLY A CA 1
ATOM 728 C C . GLY A 1 101 ? -3.533 13.188 11.695 1 98.62 101 GLY A C 1
ATOM 729 O O . GLY A 1 101 ? -4.527 13.836 11.359 1 98.62 101 GLY A O 1
ATOM 730 N N . ILE A 1 102 ? -3.227 13.164 12.883 1 98.44 102 ILE A N 1
ATOM 731 C CA . ILE A 1 102 ? -2.145 12.398 13.492 1 98.44 102 ILE A CA 1
ATOM 732 C C . ILE A 1 102 ? -2.639 11 13.844 1 98.44 102 ILE A C 1
ATOM 734 O O . ILE A 1 102 ? -3.6 10.836 14.594 1 98.44 102 ILE A O 1
ATOM 738 N N . ASN A 1 103 ? -2.01 10 13.375 1 98.38 103 ASN A N 1
ATOM 739 C CA . ASN A 1 103 ? -2.352 8.609 13.617 1 98.38 103 ASN A CA 1
ATOM 740 C C . ASN A 1 103 ? -1.955 8.164 15.023 1 98.38 103 ASN A C 1
ATOM 742 O O . ASN A 1 103 ? -0.871 8.508 15.5 1 98.38 103 ASN A O 1
ATOM 746 N N . LYS A 1 104 ? -2.852 7.426 15.664 1 97.62 104 LYS A N 1
ATOM 747 C CA . LYS A 1 104 ? -2.539 6.789 16.938 1 97.62 104 LYS A CA 1
ATOM 748 C C . LYS A 1 104 ? -1.702 5.531 16.734 1 97.62 104 LYS A C 1
ATOM 750 O O . LYS A 1 104 ? -2.246 4.441 16.547 1 97.62 104 LYS A O 1
ATOM 755 N N . GLY A 1 105 ? -0.403 5.602 16.875 1 95.75 105 GLY A N 1
ATOM 756 C CA . GLY A 1 105 ? 0.554 4.543 16.594 1 95.75 105 GLY A CA 1
ATOM 757 C C . GLY A 1 105 ? 1.575 4.914 15.539 1 95.75 105 GLY A C 1
ATOM 758 O O . GLY A 1 105 ? 1.255 5.617 14.578 1 95.75 105 GLY A O 1
ATOM 759 N N . SER A 1 106 ? 2.734 4.445 15.641 1 93.31 106 SER A N 1
ATOM 760 C CA . SER A 1 106 ? 3.814 4.789 14.719 1 93.31 106 SER A CA 1
ATOM 761 C C . SER A 1 106 ? 3.598 4.152 13.352 1 93.31 106 SER A C 1
ATOM 763 O O . SER A 1 106 ? 2.949 3.111 13.242 1 93.31 106 SER A O 1
ATOM 765 N N . ASN A 1 107 ? 4.008 4.77 12.32 1 92.5 107 ASN A N 1
ATOM 766 C CA . ASN A 1 107 ? 4.051 4.262 10.961 1 92.5 107 ASN A CA 1
ATOM 767 C C . ASN A 1 107 ? 5.477 4.223 10.414 1 92.5 107 ASN A C 1
ATOM 769 O O . ASN A 1 107 ? 5.809 4.953 9.484 1 92.5 107 ASN A O 1
ATOM 773 N N . CYS A 1 108 ? 6.266 3.406 11.023 1 90 108 CYS A N 1
ATOM 774 C CA . CYS A 1 108 ? 7.641 3.178 10.578 1 90 108 CYS A CA 1
ATOM 775 C C . CYS A 1 108 ? 7.793 1.79 9.969 1 90 108 CYS A C 1
ATOM 777 O O . CYS A 1 108 ? 6.957 0.913 10.195 1 90 108 CYS A O 1
ATOM 779 N N . GLY A 1 109 ? 8.812 1.664 9.141 1 88.5 109 GLY A N 1
ATOM 780 C CA . GLY A 1 109 ? 9.102 0.362 8.562 1 88.5 109 GLY A CA 1
ATOM 781 C C . GLY A 1 109 ? 7.938 -0.201 7.758 1 88.5 109 GLY A C 1
ATOM 782 O O . GLY A 1 109 ? 7.359 0.495 6.922 1 88.5 109 GLY A O 1
ATOM 783 N N . TYR A 1 110 ? 7.586 -1.503 8.047 1 89.19 110 TYR A N 1
ATOM 784 C CA . TYR A 1 110 ? 6.566 -2.182 7.258 1 89.19 110 TYR A CA 1
ATOM 785 C C . TYR A 1 110 ? 5.18 -1.637 7.574 1 89.19 110 TYR A C 1
ATOM 787 O O . TYR A 1 110 ? 4.238 -1.827 6.797 1 89.19 110 TYR A O 1
ATOM 795 N N . HIS A 1 111 ? 5.066 -0.944 8.68 1 92.81 111 HIS A N 1
ATOM 796 C CA . HIS A 1 111 ? 3.764 -0.394 9.031 1 92.81 111 HIS A CA 1
ATOM 797 C C . HIS A 1 111 ? 3.303 0.637 8.008 1 92.81 111 HIS A C 1
ATOM 799 O O . HIS A 1 111 ? 2.104 0.862 7.844 1 92.81 111 HIS A O 1
ATOM 805 N N . ILE A 1 112 ? 4.285 1.218 7.305 1 94.62 112 ILE A N 1
ATOM 806 C CA . ILE A 1 112 ? 4 2.207 6.273 1 94.62 112 ILE A CA 1
ATOM 807 C C . ILE A 1 112 ? 3.076 1.603 5.219 1 94.62 112 ILE A C 1
ATOM 809 O O . ILE A 1 112 ? 2.154 2.266 4.738 1 94.62 112 ILE A O 1
ATOM 813 N N . VAL A 1 113 ? 3.277 0.362 4.93 1 95.19 113 VAL A N 1
ATOM 814 C CA . VAL A 1 113 ? 2.562 -0.313 3.852 1 95.19 113 VAL A CA 1
ATOM 815 C C . VAL A 1 113 ? 1.116 -0.568 4.27 1 95.19 113 VAL A C 1
ATOM 817 O O . VAL A 1 113 ? 0.202 -0.478 3.447 1 95.19 113 VAL A O 1
ATOM 820 N N . TYR A 1 114 ? 0.848 -0.802 5.527 1 96.75 114 TYR A N 1
ATOM 821 C CA . TYR A 1 114 ? -0.474 -1.15 6.039 1 96.75 114 TYR A CA 1
ATOM 822 C C . TYR A 1 114 ? -1.266 0.1 6.398 1 96.75 114 TYR A C 1
ATOM 824 O O . TYR A 1 114 ? -2.475 0.031 6.637 1 96.75 114 TYR A O 1
ATOM 832 N N . SER A 1 115 ? -0.674 1.199 6.488 1 97.44 115 SER A N 1
ATOM 833 C CA . SER A 1 115 ? -1.198 2.393 7.145 1 97.44 115 SER A CA 1
ATOM 834 C C . SER A 1 115 ? -2.158 3.148 6.234 1 97.44 115 SER A C 1
ATOM 836 O O . SER A 1 115 ? -1.754 3.672 5.195 1 97.44 115 SER A O 1
ATOM 838 N N . GLY A 1 116 ? -3.398 3.273 6.68 1 98.38 116 GLY A N 1
ATOM 839 C CA . GLY A 1 116 ? -4.332 4.156 6 1 98.38 116 GLY A CA 1
ATOM 840 C C . GLY A 1 116 ? -3.926 5.617 6.059 1 98.38 116 GLY A C 1
ATOM 841 O O . GLY A 1 116 ? -4.25 6.395 5.16 1 98.38 116 GLY A O 1
ATOM 842 N N . THR A 1 117 ? -3.215 6.059 7.152 1 98.69 117 THR A N 1
ATOM 843 C CA . THR A 1 117 ? -2.693 7.414 7.293 1 98.69 117 THR A CA 1
ATOM 844 C C . THR A 1 117 ? -1.698 7.727 6.18 1 98.69 117 THR A C 1
ATOM 846 O O . THR A 1 117 ? -1.815 8.75 5.504 1 98.69 117 THR A O 1
ATOM 849 N N . VAL A 1 118 ? -0.781 6.828 5.961 1 98.19 118 VAL A N 1
ATOM 850 C CA . VAL A 1 118 ? 0.209 7.012 4.906 1 98.19 118 VAL A CA 1
ATOM 851 C C . VAL A 1 118 ? -0.481 7.012 3.545 1 98.19 118 VAL A C 1
ATOM 853 O O . VAL A 1 118 ? -0.124 7.797 2.66 1 98.19 118 VAL A O 1
ATOM 856 N N . ALA A 1 119 ? -1.474 6.172 3.436 1 98.5 119 ALA A N 1
ATOM 857 C CA . ALA A 1 119 ? -2.209 6.07 2.18 1 98.5 119 ALA A CA 1
ATOM 858 C C . ALA A 1 119 ? -2.924 7.379 1.853 1 98.5 119 ALA A C 1
ATOM 860 O O . ALA A 1 119 ? -3.027 7.762 0.685 1 98.5 119 ALA A O 1
ATOM 861 N N . GLY A 1 120 ? -3.523 7.988 2.855 1 98.69 120 GLY A N 1
ATOM 862 C CA . GLY A 1 120 ? -4.152 9.281 2.625 1 98.69 120 GLY A CA 1
ATOM 863 C C . GLY A 1 120 ? -3.211 10.297 2.008 1 98.69 120 GLY A C 1
ATOM 864 O O . GLY A 1 120 ? -3.58 11 1.063 1 98.69 120 GLY A O 1
ATOM 865 N N . ALA A 1 121 ? -2 10.375 2.525 1 98.69 121 ALA A N 1
ATOM 866 C CA . ALA A 1 121 ? -0.986 11.273 1.975 1 98.69 121 ALA A CA 1
ATOM 867 C C . ALA A 1 121 ? -0.543 10.82 0.588 1 98.69 121 ALA A C 1
ATOM 869 O O . ALA A 1 121 ? -0.387 11.633 -0.322 1 98.69 121 ALA A O 1
ATOM 870 N N . ARG A 1 122 ? -0.347 9.555 0.42 1 97.94 122 ARG A N 1
ATOM 871 C CA . ARG A 1 122 ? 0.11 9.008 -0.854 1 97.94 122 ARG A CA 1
ATOM 872 C C . ARG A 1 122 ? -0.897 9.289 -1.964 1 97.94 122 ARG A C 1
ATOM 874 O O . ARG A 1 122 ? -0.513 9.57 -3.102 1 97.94 122 ARG A O 1
ATOM 881 N N . GLU A 1 123 ? -2.158 9.141 -1.643 1 98.06 123 GLU A N 1
ATOM 882 C CA . GLU A 1 123 ? -3.188 9.422 -2.641 1 98.06 123 GLU A CA 1
ATOM 883 C C . GLU A 1 123 ? -3.084 10.852 -3.158 1 98.06 123 GLU A C 1
ATOM 885 O O . GLU A 1 123 ? -3.266 11.102 -4.352 1 98.06 123 GLU A O 1
ATOM 890 N N . ALA A 1 124 ? -2.848 11.805 -2.289 1 98.12 124 ALA A N 1
ATOM 891 C CA . ALA A 1 124 ? -2.629 13.188 -2.709 1 98.12 124 ALA A CA 1
ATOM 892 C C . ALA A 1 124 ? -1.434 13.297 -3.65 1 98.12 124 ALA A C 1
ATOM 894 O O . ALA A 1 124 ? -1.518 13.938 -4.699 1 98.12 124 ALA A O 1
ATOM 895 N N . PHE A 1 125 ? -0.427 12.625 -3.266 1 97.19 125 PHE A N 1
ATOM 896 C CA . PHE A 1 125 ? 0.788 12.617 -4.074 1 97.19 125 PHE A CA 1
ATOM 897 C C . PHE A 1 125 ? 0.5 12.094 -5.477 1 97.19 125 PHE A C 1
ATOM 899 O O . PHE A 1 125 ? 0.989 12.648 -6.461 1 97.19 125 PHE A O 1
ATOM 906 N N . PHE A 1 126 ? -0.283 11.047 -5.582 1 95.19 126 PHE A N 1
ATOM 907 C CA . PHE A 1 126 ? -0.666 10.484 -6.875 1 95.19 126 PHE A CA 1
ATOM 908 C C . PHE A 1 126 ? -1.397 11.523 -7.719 1 95.19 126 PHE A C 1
ATOM 910 O O . PHE A 1 126 ? -1.489 11.383 -8.938 1 95.19 126 PHE A O 1
ATOM 917 N N . ASN A 1 127 ? -1.908 12.469 -7.133 1 95.44 127 ASN A N 1
ATOM 918 C CA . ASN A 1 127 ? -2.654 13.516 -7.824 1 95.44 127 ASN A CA 1
ATOM 919 C C . ASN A 1 127 ? -1.861 14.812 -7.895 1 95.44 127 ASN A C 1
ATOM 921 O O . ASN A 1 127 ? -2.441 15.891 -8.031 1 95.44 127 ASN A O 1
ATOM 925 N N . ASP A 1 128 ? -0.577 14.711 -7.668 1 95.19 128 ASP A N 1
ATOM 926 C CA . ASP A 1 128 ? 0.378 15.805 -7.848 1 95.19 128 ASP A CA 1
ATOM 927 C C . ASP A 1 128 ? 0.163 16.891 -6.801 1 95.19 128 ASP A C 1
ATOM 929 O O . ASP A 1 128 ? 0.362 18.078 -7.082 1 95.19 128 ASP A O 1
ATOM 933 N N . ILE A 1 129 ? -0.372 16.562 -5.688 1 97.19 129 ILE A N 1
ATOM 934 C CA . ILE A 1 129 ? -0.502 17.469 -4.562 1 97.19 129 ILE A CA 1
ATOM 935 C C . ILE A 1 129 ? 0.498 17.094 -3.471 1 97.19 129 ILE A C 1
ATOM 937 O O . ILE A 1 129 ? 0.538 15.945 -3.027 1 97.19 129 ILE A O 1
ATOM 941 N N . PRO A 1 130 ? 1.359 18.047 -3.02 1 97.69 130 PRO A N 1
ATOM 942 C CA . PRO A 1 130 ? 2.26 17.75 -1.905 1 97.69 130 PRO A CA 1
ATOM 943 C C . PRO A 1 130 ? 1.521 17.234 -0.669 1 97.69 130 PRO A C 1
ATOM 945 O O . PRO A 1 130 ? 0.4 17.672 -0.394 1 97.69 130 PRO A O 1
ATOM 948 N N . SER A 1 131 ? 2.145 16.297 0.062 1 98.5 131 SER A N 1
ATOM 949 C CA . SER A 1 131 ? 1.407 15.68 1.161 1 98.5 131 SER A CA 1
ATOM 950 C C . SER A 1 131 ? 2.352 15.195 2.258 1 98.5 131 SER A C 1
ATOM 952 O O . SER A 1 131 ? 3.545 15.008 2.016 1 98.5 131 SER A O 1
ATOM 954 N N . ILE A 1 132 ? 1.8 15.078 3.465 1 98.06 132 ILE A N 1
ATOM 955 C CA . ILE A 1 132 ? 2.498 14.641 4.668 1 98.06 132 ILE A CA 1
ATOM 956 C C . ILE A 1 132 ? 1.626 13.656 5.438 1 98.06 132 ILE A C 1
ATOM 958 O O . ILE A 1 132 ? 0.42 13.867 5.59 1 98.06 132 ILE A O 1
ATOM 962 N N . SER A 1 133 ? 2.17 12.578 5.812 1 98.5 133 SER A N 1
ATOM 963 C CA . SER A 1 133 ? 1.531 11.758 6.832 1 98.5 133 SER A CA 1
ATOM 964 C C . SER A 1 133 ? 2.197 11.945 8.195 1 98.5 133 SER A C 1
ATOM 966 O O . SER A 1 133 ? 3.418 12.078 8.273 1 98.5 133 SER A O 1
ATOM 968 N N . ILE A 1 134 ? 1.431 11.992 9.258 1 97.94 134 ILE A N 1
ATOM 969 C CA . ILE A 1 134 ? 1.946 12.203 10.609 1 97.94 134 ILE A CA 1
ATOM 970 C C . ILE A 1 134 ? 1.401 11.117 11.539 1 97.94 134 ILE A C 1
ATOM 972 O O . ILE A 1 134 ? 0.199 10.844 11.547 1 97.94 134 ILE A O 1
ATOM 976 N N . SER A 1 135 ? 2.262 10.57 12.352 1 97.62 135 SER A N 1
ATOM 977 C CA . SER A 1 135 ? 1.896 9.57 13.352 1 97.62 135 SER A CA 1
ATOM 978 C C . SER A 1 135 ? 2.555 9.875 14.695 1 97.62 135 SER A C 1
ATOM 980 O O . SER A 1 135 ? 3.609 10.516 14.742 1 97.62 135 SER A O 1
ATOM 982 N N . TYR A 1 136 ? 1.884 9.539 15.695 1 96.44 136 TYR A N 1
ATOM 983 C CA . TYR A 1 136 ? 2.393 9.609 17.062 1 96.44 136 TYR A CA 1
ATOM 984 C C . TYR A 1 136 ? 2.621 8.211 17.641 1 96.44 136 TYR A C 1
ATOM 986 O O . TYR A 1 136 ? 1.723 7.371 17.609 1 96.44 136 TYR A O 1
ATOM 994 N N . ASP A 1 137 ? 3.859 7.996 18.156 1 94.94 137 ASP A N 1
ATOM 995 C CA . ASP A 1 137 ? 4.223 6.695 18.703 1 94.94 137 ASP A CA 1
ATOM 996 C C . ASP A 1 137 ? 3.502 6.445 20.031 1 94.94 137 ASP A C 1
ATOM 998 O O . ASP A 1 137 ? 4.133 6.391 21.094 1 94.94 137 ASP A O 1
ATOM 1002 N N . TRP A 1 138 ? 2.221 6.23 19.938 1 95.19 138 TRP A N 1
ATOM 1003 C CA . TRP A 1 138 ? 1.361 6.016 21.094 1 95.19 138 TRP A CA 1
ATOM 1004 C C . TRP A 1 138 ? 1.771 4.758 21.844 1 95.19 138 TRP A C 1
ATOM 1006 O O . TRP A 1 138 ? 1.977 3.701 21.25 1 95.19 138 TRP A O 1
ATOM 1016 N N . VAL A 1 139 ? 1.902 4.859 23.062 1 93.25 139 VAL A N 1
ATOM 1017 C CA . VAL A 1 139 ? 2.182 3.73 23.953 1 93.25 139 VAL A CA 1
ATOM 1018 C C . VAL A 1 139 ? 1.069 3.592 24.984 1 93.25 139 VAL A C 1
ATOM 1020 O O . VAL A 1 139 ? 0.854 4.492 25.797 1 93.25 139 VAL A O 1
ATOM 1023 N N . LYS A 1 140 ? 0.458 2.424 24.969 1 91.62 140 LYS A N 1
ATOM 1024 C CA . LYS A 1 140 ? -0.621 2.168 25.906 1 91.62 140 LYS A CA 1
ATOM 1025 C C . LYS A 1 140 ? -0.126 2.285 27.344 1 91.62 140 LYS A C 1
ATOM 1027 O O . LYS A 1 140 ? 0.929 1.748 27.688 1 91.62 140 LYS A O 1
ATOM 1032 N N . GLY A 1 141 ? -0.871 2.967 28.219 1 92.25 141 GLY A N 1
ATOM 1033 C CA . GLY A 1 141 ? -0.519 3.121 29.625 1 92.25 141 GLY A CA 1
ATOM 1034 C C . GLY A 1 141 ? 0.413 4.293 29.875 1 92.25 141 GLY A C 1
ATOM 1035 O O . GLY A 1 141 ? 0.562 4.734 31.016 1 92.25 141 GLY A O 1
ATOM 1036 N N . LYS A 1 142 ? 0.98 4.781 28.891 1 91.38 142 LYS A N 1
ATOM 1037 C CA . LYS A 1 142 ? 1.936 5.875 29.062 1 91.38 142 LYS A CA 1
ATOM 1038 C C . LYS A 1 142 ? 1.438 7.145 28.375 1 91.38 142 LYS A C 1
ATOM 1040 O O . LYS A 1 142 ? 1.565 8.242 28.922 1 91.38 142 LYS A O 1
ATOM 1045 N N . SER A 1 143 ? 0.905 6.965 27.219 1 93.19 143 SER A N 1
ATOM 1046 C CA . SER A 1 143 ? 0.446 8.102 26.422 1 93.19 143 SER A CA 1
ATOM 1047 C C . SER A 1 143 ? -0.949 8.547 26.844 1 93.19 143 SER A C 1
ATOM 1049 O O . SER A 1 143 ? -1.734 7.742 27.359 1 93.19 143 SER A O 1
ATOM 1051 N N . ASP A 1 144 ? -1.185 9.766 26.625 1 92.56 144 ASP A N 1
ATOM 1052 C CA . ASP A 1 144 ? -2.516 10.32 26.859 1 92.56 144 ASP A CA 1
ATOM 1053 C C . ASP A 1 144 ? -2.953 11.211 25.703 1 92.56 144 ASP A C 1
ATOM 1055 O O . ASP A 1 144 ? -2.139 11.57 24.859 1 92.56 144 ASP A O 1
ATOM 1059 N N . ILE A 1 145 ? -4.219 11.57 25.688 1 92.56 145 ILE A N 1
ATOM 1060 C CA . ILE A 1 145 ? -4.82 12.266 24.547 1 92.56 145 ILE A CA 1
ATOM 1061 C C . ILE A 1 145 ? -4.188 13.648 24.391 1 92.56 145 ILE A C 1
ATOM 1063 O O . ILE A 1 145 ? -4.145 14.195 23.281 1 92.56 145 ILE A O 1
ATOM 1067 N N . HIS A 1 146 ? -3.693 14.227 25.453 1 92.19 146 HIS A N 1
ATOM 1068 C CA . HIS A 1 146 ? -3.062 15.547 25.391 1 92.19 146 HIS A CA 1
ATOM 1069 C C . HIS A 1 146 ? -1.754 15.492 24.609 1 92.19 146 HIS A C 1
ATOM 1071 O O . HIS A 1 146 ? -1.295 16.516 24.094 1 92.19 146 HIS A O 1
ATOM 1077 N N . ASP A 1 147 ? -1.197 14.289 24.594 1 93.5 147 ASP A N 1
ATOM 1078 C CA . ASP A 1 147 ? 0.047 14.117 23.844 1 93.5 147 ASP A CA 1
ATOM 1079 C C . ASP A 1 147 ? -0.147 14.445 22.359 1 93.5 147 ASP A C 1
ATOM 1081 O O . ASP A 1 147 ? 0.787 14.891 21.703 1 93.5 147 ASP A O 1
ATOM 1085 N N . PHE A 1 148 ? -1.386 14.281 21.875 1 96.25 148 PHE A N 1
ATOM 1086 C CA . PHE A 1 148 ? -1.664 14.609 20.484 1 96.25 148 PHE A CA 1
ATOM 1087 C C . PHE A 1 148 ? -1.527 16.109 20.234 1 96.25 148 PHE A C 1
ATOM 1089 O O . PHE A 1 148 ? -1.104 16.531 19.156 1 96.25 148 PHE A O 1
ATOM 1096 N N . THR A 1 149 ? -1.911 16.875 21.188 1 94.62 149 THR A N 1
ATOM 1097 C CA . THR A 1 149 ? -1.768 18.328 21.062 1 94.62 149 THR A CA 1
ATOM 1098 C C . THR A 1 149 ? -0.297 18.719 20.953 1 94.62 149 THR A C 1
ATOM 1100 O O . THR A 1 149 ? 0.071 19.531 20.109 1 94.62 149 THR A O 1
ATOM 1103 N N . LEU A 1 150 ? 0.486 18.109 21.797 1 91.88 150 LEU A N 1
ATOM 1104 C CA . LEU A 1 150 ? 1.92 18.375 21.75 1 91.88 150 LEU A CA 1
ATOM 1105 C C . LEU A 1 150 ? 2.516 17.922 20.422 1 91.88 150 LEU A C 1
ATOM 1107 O O . LEU A 1 150 ? 3.332 18.625 19.828 1 91.88 150 LEU A O 1
ATOM 1111 N N . ALA A 1 151 ? 2.109 16.734 20.031 1 93.69 151 ALA A N 1
ATOM 1112 C CA . ALA A 1 151 ? 2.584 16.203 18.766 1 93.69 151 ALA A CA 1
ATOM 1113 C C . ALA A 1 151 ? 2.219 17.125 17.609 1 93.69 151 ALA A C 1
ATOM 1115 O O . ALA A 1 151 ? 3.037 17.391 16.719 1 93.69 151 ALA A O 1
ATOM 1116 N N . ALA A 1 152 ? 0.978 17.609 17.594 1 95.56 152 ALA A N 1
ATOM 1117 C CA . ALA A 1 152 ? 0.539 18.562 16.562 1 95.56 152 ALA A CA 1
ATOM 1118 C C . ALA A 1 152 ? 1.394 19.828 16.578 1 95.56 152 ALA A C 1
ATOM 1120 O O . ALA A 1 152 ? 1.854 20.281 15.539 1 95.56 152 ALA A O 1
ATOM 1121 N N . GLN A 1 153 ? 1.624 20.328 17.719 1 91.62 153 GLN A N 1
ATOM 1122 C CA . GLN A 1 153 ? 2.352 21.594 17.875 1 91.62 153 GLN A CA 1
ATOM 1123 C C . GLN A 1 153 ? 3.771 21.469 17.328 1 91.62 153 GLN A C 1
ATOM 1125 O O . GLN A 1 153 ? 4.266 22.391 16.672 1 91.62 153 GLN A O 1
ATOM 1130 N N . VAL A 1 154 ? 4.379 20.344 17.609 1 90 154 VAL A N 1
ATOM 1131 C CA . VAL A 1 154 ? 5.762 20.188 17.156 1 90 154 VAL A CA 1
ATOM 1132 C C . VAL A 1 154 ? 5.801 20.031 15.641 1 90 154 VAL A C 1
ATOM 1134 O O . VAL A 1 154 ? 6.848 20.234 15.023 1 90 154 VAL A O 1
ATOM 1137 N N . CYS A 1 155 ? 4.691 19.703 15.023 1 93.25 155 CYS A N 1
ATOM 1138 C CA . CYS A 1 155 ? 4.672 19.469 13.578 1 93.25 155 CYS A CA 1
ATOM 1139 C C . CYS A 1 155 ? 4.324 20.75 12.828 1 93.25 155 CYS A C 1
ATOM 1141 O O . CYS A 1 155 ? 4.547 20.859 11.625 1 93.25 155 CYS A O 1
ATOM 1143 N N . ILE A 1 156 ? 3.793 21.781 13.516 1 93.31 156 ILE A N 1
ATOM 1144 C CA . ILE A 1 156 ? 3.305 23 12.875 1 93.31 156 ILE A CA 1
ATOM 1145 C C . ILE A 1 156 ? 4.449 23.688 12.133 1 93.31 156 ILE A C 1
ATOM 1147 O O . ILE A 1 156 ? 4.297 24.078 10.969 1 93.31 156 ILE A O 1
ATOM 1151 N N . PRO A 1 157 ? 5.672 23.812 12.773 1 90.88 157 PRO A N 1
ATOM 1152 C CA . PRO A 1 157 ? 6.766 24.438 12.039 1 90.88 157 PRO A CA 1
ATOM 1153 C C . PRO A 1 157 ? 7.145 23.688 10.773 1 90.88 157 PRO A C 1
ATOM 1155 O O . PRO A 1 157 ? 7.496 24.297 9.766 1 90.88 157 PRO A O 1
ATOM 1158 N N . ILE A 1 158 ? 7.086 22.391 10.859 1 91.44 158 ILE A N 1
ATOM 1159 C CA . ILE A 1 158 ? 7.43 21.578 9.703 1 91.44 158 ILE A CA 1
ATOM 1160 C C . ILE A 1 158 ? 6.391 21.781 8.602 1 91.44 158 ILE A C 1
ATOM 1162 O O . ILE A 1 158 ? 6.746 22.016 7.441 1 91.44 158 ILE A O 1
ATOM 1166 N N . ILE A 1 159 ? 5.117 21.766 8.938 1 95.38 159 ILE A N 1
ATOM 1167 C CA . ILE A 1 159 ? 4.02 21.953 7.992 1 95.38 159 ILE A CA 1
ATOM 1168 C C . ILE A 1 159 ? 4.125 23.344 7.355 1 95.38 159 ILE A C 1
ATOM 1170 O O . ILE A 1 159 ? 4 23.484 6.137 1 95.38 159 ILE A O 1
ATOM 1174 N N . SER A 1 160 ? 4.375 24.328 8.188 1 93.81 160 SER A N 1
ATOM 1175 C CA . SER A 1 160 ? 4.516 25.688 7.695 1 93.81 160 SER A CA 1
ATOM 1176 C C . SER A 1 160 ? 5.672 25.812 6.711 1 93.81 160 SER A C 1
ATOM 1178 O O . SER A 1 160 ? 5.543 26.453 5.664 1 93.81 160 SER A O 1
ATOM 1180 N N . ALA A 1 161 ? 6.77 25.188 7.074 1 91.88 161 ALA A N 1
ATOM 1181 C CA . ALA A 1 161 ? 7.945 25.25 6.211 1 91.88 161 ALA A CA 1
ATOM 1182 C C . ALA A 1 161 ? 7.668 24.562 4.867 1 91.88 161 ALA A C 1
ATOM 1184 O O . ALA A 1 161 ? 8.141 25.031 3.826 1 91.88 161 ALA A O 1
ATOM 1185 N N . VAL A 1 162 ? 6.957 23.469 4.898 1 94.44 162 VAL A N 1
ATOM 1186 C CA . VAL A 1 162 ? 6.594 22.766 3.668 1 94.44 162 VAL A CA 1
ATOM 1187 C C . VAL A 1 162 ? 5.742 23.672 2.785 1 94.44 162 VAL A C 1
ATOM 1189 O O . VAL A 1 162 ? 5.961 23.75 1.574 1 94.44 162 VAL A O 1
ATOM 1192 N N . LEU A 1 163 ? 4.809 24.375 3.367 1 95.25 163 LEU A N 1
ATOM 1193 C CA . LEU A 1 163 ? 3.936 25.266 2.613 1 95.25 163 LEU A CA 1
ATOM 1194 C C . LEU A 1 163 ? 4.734 26.391 1.968 1 95.25 163 LEU A C 1
ATOM 1196 O O . LEU A 1 163 ? 4.43 26.828 0.853 1 95.25 163 LEU A O 1
ATOM 1200 N N . VAL A 1 164 ? 5.715 26.828 2.676 1 93.19 164 VAL A N 1
ATOM 1201 C CA . VAL A 1 164 ? 6.582 27.859 2.121 1 93.19 164 VAL A CA 1
ATOM 1202 C C . VAL A 1 164 ? 7.324 27.312 0.902 1 93.19 164 VAL A C 1
ATOM 1204 O O . VAL A 1 164 ? 7.41 27.984 -0.13 1 93.19 164 VAL A O 1
ATOM 1207 N N . GLU A 1 165 ? 7.855 26.109 1.057 1 93.56 165 GLU A N 1
ATOM 1208 C CA . GLU A 1 165 ? 8.547 25.484 -0.063 1 93.56 165 GLU A CA 1
ATOM 1209 C C . GLU A 1 165 ? 7.621 25.328 -1.266 1 93.56 165 GLU A C 1
ATOM 1211 O O . GLU A 1 165 ? 8.047 25.5 -2.41 1 93.56 165 GLU A O 1
ATOM 1216 N N . ILE A 1 166 ? 6.418 24.953 -1.004 1 94.75 166 ILE A N 1
ATOM 1217 C CA . ILE A 1 166 ? 5.426 24.766 -2.057 1 94.75 166 ILE A CA 1
ATOM 1218 C C . ILE A 1 166 ? 5.164 26.094 -2.76 1 94.75 166 ILE A C 1
ATOM 1220 O O . ILE A 1 166 ? 5.148 26.156 -3.99 1 94.75 166 ILE A O 1
ATOM 1224 N N . LYS A 1 167 ? 4.98 27.078 -2.012 1 93.44 167 LYS A N 1
ATOM 1225 C CA . LYS A 1 167 ? 4.723 28.422 -2.553 1 93.44 167 LYS A CA 1
ATOM 1226 C C . LYS A 1 167 ? 5.887 28.891 -3.416 1 93.44 167 LYS A C 1
ATOM 1228 O O . LYS A 1 167 ? 5.68 29.516 -4.457 1 93.44 167 LYS A O 1
ATOM 1233 N N . ASN A 1 168 ? 7.035 28.578 -2.982 1 93.56 168 ASN A N 1
ATOM 1234 C CA . ASN A 1 168 ? 8.242 29 -3.688 1 93.56 168 ASN A CA 1
ATOM 1235 C C . ASN A 1 168 ? 8.562 28.078 -4.855 1 93.56 168 ASN A C 1
ATOM 1237 O O . ASN A 1 168 ? 9.578 28.266 -5.535 1 93.56 168 ASN A O 1
ATOM 1241 N N . GLN A 1 169 ? 7.867 27.016 -5.031 1 92.94 169 GLN A N 1
ATOM 1242 C CA . GLN A 1 169 ? 8.047 26.031 -6.102 1 92.94 169 GLN A CA 1
ATOM 1243 C C . GLN A 1 169 ? 9.383 25.312 -5.961 1 92.94 169 GLN A C 1
ATOM 1245 O O . GLN A 1 169 ? 10.031 24.984 -6.961 1 92.94 169 GLN A O 1
ATOM 1250 N N . SER A 1 170 ? 9.789 25.141 -4.734 1 91.19 170 SER A N 1
ATOM 1251 C CA . SER A 1 170 ? 11.047 24.453 -4.449 1 91.19 170 SER A CA 1
ATOM 1252 C C . SER A 1 170 ? 10.805 23.062 -3.855 1 91.19 170 SER A C 1
ATOM 1254 O O . SER A 1 170 ? 11.742 22.281 -3.691 1 91.19 170 SER A O 1
ATOM 1256 N N . TYR A 1 171 ? 9.562 22.719 -3.604 1 91 171 TYR A N 1
ATOM 1257 C CA . TYR A 1 171 ? 9.227 21.422 -3.021 1 91 171 TYR A CA 1
ATOM 1258 C C . TYR A 1 171 ? 9.414 20.312 -4.039 1 91 171 TYR A C 1
ATOM 1260 O O . TYR A 1 171 ? 8.883 20.375 -5.148 1 91 171 TYR A O 1
ATOM 1268 N N . PRO A 1 172 ? 10.195 19.328 -3.59 1 89.56 172 PRO A N 1
ATOM 1269 C CA . PRO A 1 172 ? 10.367 18.203 -4.52 1 89.56 172 PRO A CA 1
ATOM 1270 C C . PRO A 1 172 ? 9.047 17.484 -4.82 1 89.56 172 PRO A C 1
ATOM 1272 O O . PRO A 1 172 ? 8.312 17.125 -3.896 1 89.56 172 PRO A O 1
ATOM 1275 N N . ASN A 1 173 ? 8.82 17.188 -6.09 1 89 173 ASN A N 1
ATOM 1276 C CA . ASN A 1 173 ? 7.547 16.594 -6.496 1 89 173 ASN A CA 1
ATOM 1277 C C . ASN A 1 173 ? 7.66 15.086 -6.684 1 89 173 ASN A C 1
ATOM 1279 O O . ASN A 1 173 ? 6.711 14.438 -7.129 1 89 173 ASN A O 1
ATOM 1283 N N . ARG A 1 174 ? 8.703 14.477 -6.262 1 91.75 174 ARG A N 1
ATOM 1284 C CA . ARG A 1 174 ? 8.891 13.047 -6.52 1 91.75 174 ARG A CA 1
ATOM 1285 C C . ARG A 1 174 ? 8.727 12.234 -5.242 1 91.75 174 ARG A C 1
ATOM 1287 O O . ARG A 1 174 ? 9.039 11.039 -5.219 1 91.75 174 ARG A O 1
ATOM 1294 N N . CYS A 1 175 ? 8.32 12.898 -4.215 1 94.06 175 CYS A N 1
ATOM 1295 C CA . CYS A 1 175 ? 8.125 12.188 -2.955 1 94.06 175 CYS A CA 1
ATOM 1296 C C . CYS A 1 175 ? 7.129 12.922 -2.064 1 94.06 175 CYS A C 1
ATOM 1298 O O . CYS A 1 175 ? 6.746 14.055 -2.355 1 94.06 175 CYS A O 1
ATOM 1300 N N . PHE A 1 176 ? 6.656 12.289 -1.087 1 95.81 176 PHE A N 1
ATOM 1301 C CA . PHE A 1 176 ? 5.898 12.891 0.006 1 95.81 176 PHE A CA 1
ATOM 1302 C C . PHE A 1 176 ? 6.504 12.508 1.354 1 95.81 176 PHE A C 1
ATOM 1304 O O . PHE A 1 176 ? 7.375 11.641 1.427 1 95.81 176 PHE A O 1
ATOM 1311 N N . LEU A 1 177 ? 6.09 13.156 2.426 1 95.12 177 LEU A N 1
ATOM 1312 C CA . LEU A 1 177 ? 6.789 13 3.697 1 95.12 177 LEU A CA 1
ATOM 1313 C C . LEU A 1 177 ? 5.965 12.164 4.672 1 95.12 177 LEU A C 1
ATOM 1315 O O . LEU A 1 177 ? 4.746 12.32 4.75 1 95.12 177 LEU A O 1
ATOM 1319 N N . ASN A 1 178 ? 6.629 11.258 5.352 1 95.75 178 ASN A N 1
ATOM 1320 C CA . ASN A 1 178 ? 6.105 10.531 6.508 1 95.75 178 ASN A CA 1
ATOM 1321 C C . ASN A 1 178 ? 6.793 10.969 7.797 1 95.75 178 ASN A C 1
ATOM 1323 O O . ASN A 1 178 ? 8.008 10.812 7.949 1 95.75 178 ASN A O 1
ATOM 1327 N N . ILE A 1 179 ? 6 11.508 8.711 1 94.75 179 ILE A N 1
ATOM 1328 C CA . ILE A 1 179 ? 6.535 12.039 9.953 1 94.75 179 ILE A CA 1
ATOM 1329 C C . ILE A 1 179 ? 6.043 11.195 11.133 1 94.75 179 ILE A C 1
ATOM 1331 O O . ILE A 1 179 ? 4.844 10.945 11.266 1 94.75 179 ILE A O 1
ATOM 1335 N N . ASP A 1 180 ? 6.93 10.766 11.984 1 94.62 180 ASP A N 1
ATOM 1336 C CA . ASP A 1 180 ? 6.598 10.055 13.219 1 94.62 180 ASP A CA 1
ATOM 1337 C C . ASP A 1 180 ? 7.113 10.805 14.438 1 94.62 180 ASP A C 1
ATOM 1339 O O . ASP A 1 180 ? 8.297 11.148 14.516 1 94.62 180 ASP A O 1
ATOM 1343 N N . VAL A 1 181 ? 6.223 11.047 15.289 1 93.5 181 VAL A N 1
ATOM 1344 C CA . VAL A 1 181 ? 6.539 11.766 16.516 1 93.5 181 VAL A CA 1
ATOM 1345 C C . VAL A 1 181 ? 6.699 10.766 17.672 1 93.5 181 VAL A C 1
ATOM 1347 O O . VAL A 1 181 ? 5.832 9.922 17.891 1 93.5 181 VAL A O 1
ATOM 1350 N N . PRO A 1 182 ? 7.789 10.852 18.438 1 92.19 182 PRO A N 1
ATOM 1351 C CA . PRO A 1 182 ? 8.016 9.914 19.547 1 92.19 182 PRO A CA 1
ATOM 1352 C C . PRO A 1 182 ? 7.133 10.219 20.766 1 92.19 182 PRO A C 1
ATOM 1354 O O . PRO A 1 182 ? 6.551 11.297 20.859 1 92.19 182 PRO A O 1
ATOM 1357 N N . ASN A 1 183 ? 6.922 9.25 21.625 1 89.69 183 ASN A N 1
ATOM 1358 C CA . ASN A 1 183 ? 6.051 9.375 22.781 1 89.69 183 ASN A CA 1
ATOM 1359 C C . ASN A 1 183 ? 6.691 10.234 23.875 1 89.69 183 ASN A C 1
ATOM 1361 O O . ASN A 1 183 ? 6.039 10.578 24.859 1 89.69 183 ASN A O 1
ATOM 1365 N N . ASN A 1 184 ? 7.902 10.508 23.844 1 79.12 184 ASN A N 1
ATOM 1366 C CA . ASN A 1 184 ? 8.523 11.43 24.781 1 79.12 184 ASN A CA 1
ATOM 1367 C C . ASN A 1 184 ? 8.781 12.797 24.156 1 79.12 184 ASN A C 1
ATOM 1369 O O . ASN A 1 184 ? 9.93 13.156 23.891 1 79.12 184 ASN A O 1
ATOM 1373 N N . VAL A 1 185 ? 7.832 13.562 23.891 1 62.09 185 VAL A N 1
ATOM 1374 C CA . VAL A 1 185 ? 7.828 14.766 23.078 1 62.09 185 VAL A CA 1
ATOM 1375 C C . VAL A 1 185 ? 8.68 15.844 23.734 1 62.09 185 VAL A C 1
ATOM 1377 O O . VAL A 1 185 ? 9.312 16.656 23.047 1 62.09 185 VAL A O 1
ATOM 1380 N N . ALA A 1 186 ? 8.758 15.805 24.984 1 58.97 186 ALA A N 1
ATOM 1381 C CA . ALA A 1 186 ? 9.531 16.812 25.703 1 58.97 186 ALA A CA 1
ATOM 1382 C C . ALA A 1 186 ? 11 16.781 25.281 1 58.97 186 ALA A C 1
ATOM 1384 O O . ALA A 1 186 ? 11.688 17.812 25.344 1 58.97 186 ALA A O 1
ATOM 1385 N N . SER A 1 187 ? 11.508 15.719 24.797 1 59.31 187 SER A N 1
ATOM 1386 C CA . SER A 1 187 ? 12.906 15.594 24.391 1 59.31 187 SER A CA 1
ATOM 1387 C C . SER A 1 187 ? 13.031 15.578 22.859 1 59.31 187 SER A C 1
ATOM 1389 O O . SER A 1 187 ? 14.055 15.164 22.328 1 59.31 187 SER A O 1
ATOM 1391 N N . HIS A 1 188 ? 12.195 16.344 22.125 1 61.5 188 HIS A N 1
ATOM 1392 C CA . HIS A 1 188 ? 11.977 16.062 20.703 1 61.5 188 HIS A CA 1
ATOM 1393 C C . HIS A 1 188 ? 12.992 16.781 19.844 1 61.5 188 HIS A C 1
ATOM 1395 O O . HIS A 1 188 ? 13.234 17.984 20.031 1 61.5 188 HIS A O 1
ATOM 1401 N N . LYS A 1 189 ? 13.984 16 19.312 1 65.31 189 LYS A N 1
ATOM 1402 C CA . LYS A 1 189 ? 14.891 16.438 18.25 1 65.31 189 LYS A CA 1
ATOM 1403 C C . LYS A 1 189 ? 14.398 15.961 16.891 1 65.31 189 LYS A C 1
ATOM 1405 O O . LYS A 1 189 ? 13.773 14.898 16.781 1 65.31 189 LYS A O 1
ATOM 1410 N N . VAL A 1 190 ? 14.266 16.891 15.984 1 63.03 190 VAL A N 1
ATOM 1411 C CA . VAL A 1 190 ? 13.898 16.5 14.633 1 63.03 190 VAL A CA 1
ATOM 1412 C C . VAL A 1 190 ? 15.109 15.898 13.914 1 63.03 190 VAL A C 1
ATOM 1414 O O . VAL A 1 190 ? 16.156 16.531 13.844 1 63.03 190 VAL A O 1
ATOM 1417 N N . ARG A 1 191 ? 15.195 14.555 13.797 1 60.19 191 ARG A N 1
ATOM 1418 C CA . ARG A 1 191 ? 16.25 13.938 12.992 1 60.19 191 ARG A CA 1
ATOM 1419 C C . ARG A 1 191 ? 15.719 13.492 11.633 1 60.19 191 ARG A C 1
ATOM 1421 O O . ARG A 1 191 ? 14.547 13.125 11.516 1 60.19 191 ARG A O 1
ATOM 1428 N N . SER A 1 192 ? 16.422 13.812 10.477 1 57.44 192 SER A N 1
ATOM 1429 C CA . SER A 1 192 ? 16.109 13.328 9.133 1 57.44 192 SER A CA 1
ATOM 1430 C C . SER A 1 192 ? 16.359 11.828 9.023 1 57.44 192 SER A C 1
ATOM 1432 O O . SER A 1 192 ? 17.438 11.344 9.391 1 57.44 192 SER A O 1
ATOM 1434 N N . SER A 1 193 ? 15.336 11.016 9.367 1 55.47 193 SER A N 1
ATOM 1435 C CA . SER A 1 193 ? 15.68 9.602 9.219 1 55.47 193 SER A CA 1
ATOM 1436 C C . SER A 1 193 ? 15.633 9.172 7.758 1 55.47 193 SER A C 1
ATOM 1438 O O . SER A 1 193 ? 14.836 9.703 6.973 1 55.47 193 SER A O 1
ATOM 1440 N N . VAL A 1 194 ? 16.922 8.875 7.254 1 52.84 194 VAL A N 1
ATOM 1441 C CA . VAL A 1 194 ? 16.953 8.148 5.984 1 52.84 194 VAL A CA 1
ATOM 1442 C C . VAL A 1 194 ? 16.375 6.75 6.168 1 52.84 194 VAL A C 1
ATOM 1444 O O . VAL A 1 194 ? 16.672 6.074 7.156 1 52.84 194 VAL A O 1
ATOM 1447 N N . LEU A 1 195 ? 15.195 6.492 5.504 1 51.91 195 LEU A N 1
ATOM 1448 C CA . LEU A 1 195 ? 14.664 5.137 5.539 1 51.91 195 LEU A CA 1
ATOM 1449 C C . LEU A 1 195 ? 15.656 4.145 4.941 1 51.91 195 LEU A C 1
ATOM 1451 O O . LEU A 1 195 ? 16.141 4.344 3.822 1 51.91 195 LEU A O 1
ATOM 1455 N N . ASP A 1 196 ? 16.641 3.561 5.715 1 52.06 196 ASP A N 1
ATOM 1456 C CA . ASP A 1 196 ? 17.375 2.393 5.23 1 52.06 196 ASP A CA 1
ATOM 1457 C C . ASP A 1 196 ? 16.656 1.099 5.633 1 52.06 196 ASP A C 1
ATOM 1459 O O . ASP A 1 196 ? 15.711 1.122 6.414 1 52.06 196 ASP A O 1
ATOM 1463 N N . HIS A 1 197 ? 16.922 -0.021 4.84 1 51.03 197 HIS A N 1
ATOM 1464 C CA . HIS A 1 197 ? 16.438 -1.381 5.047 1 51.03 197 HIS A CA 1
ATOM 1465 C C . HIS A 1 197 ? 16.469 -1.754 6.527 1 51.03 197 HIS A C 1
ATOM 1467 O O . HIS A 1 197 ? 15.852 -2.744 6.934 1 51.03 197 HIS A O 1
ATOM 1473 N N . ASP A 1 198 ? 17.078 -0.976 7.32 1 54.53 198 ASP A N 1
ATOM 1474 C CA . ASP A 1 198 ? 17.328 -1.428 8.688 1 54.53 198 ASP A CA 1
ATOM 1475 C C . ASP A 1 198 ? 16.438 -0.675 9.68 1 54.53 198 ASP A C 1
ATOM 1477 O O . ASP A 1 198 ? 16.844 -0.429 10.82 1 54.53 198 ASP A O 1
ATOM 1481 N N . ASP A 1 199 ? 15.156 -0.458 9.297 1 63.72 199 ASP A N 1
ATOM 1482 C CA . ASP A 1 199 ? 14.242 0.135 10.273 1 63.72 199 ASP A CA 1
ATOM 1483 C C . ASP A 1 199 ? 14.891 1.339 10.961 1 63.72 199 ASP A C 1
ATOM 1485 O O . ASP A 1 199 ? 14.75 1.517 12.172 1 63.72 199 ASP A O 1
ATOM 1489 N N . THR A 1 200 ? 15.555 1.997 10.312 1 74.19 200 THR A N 1
ATOM 1490 C CA . THR A 1 200 ? 16.312 3.107 10.883 1 74.19 200 THR A CA 1
ATOM 1491 C C . THR A 1 200 ? 15.375 4.176 11.438 1 74.19 200 THR A C 1
ATOM 1493 O O . THR A 1 200 ? 15.641 4.758 12.484 1 74.19 200 THR A O 1
ATOM 1496 N N . ASP A 1 201 ? 14.25 4.32 10.82 1 81.75 201 ASP A N 1
ATOM 1497 C CA . ASP A 1 201 ? 13.336 5.34 11.336 1 81.75 201 ASP A CA 1
ATOM 1498 C C . ASP A 1 201 ? 12.742 4.918 12.672 1 81.75 201 ASP A C 1
ATOM 1500 O O . ASP A 1 201 ? 12.586 5.742 13.578 1 81.75 201 ASP A O 1
ATOM 1504 N N . HIS A 1 202 ? 12.508 3.613 12.742 1 84.69 202 HIS A N 1
ATOM 1505 C CA . HIS A 1 202 ? 11.961 3.113 14 1 84.69 202 HIS A CA 1
ATOM 1506 C C . HIS A 1 202 ? 12.961 3.285 15.141 1 84.69 202 HIS A C 1
ATOM 1508 O O . HIS A 1 202 ? 12.586 3.682 16.25 1 84.69 202 HIS A O 1
ATOM 1514 N N . ARG A 1 203 ? 14.164 2.965 14.828 1 85.06 203 ARG A N 1
ATOM 1515 C CA . ARG A 1 203 ? 15.211 3.113 15.836 1 85.06 203 ARG A CA 1
ATOM 1516 C C . ARG A 1 203 ? 15.344 4.566 16.281 1 85.06 203 ARG A C 1
ATOM 1518 O O . ARG A 1 203 ? 15.438 4.852 17.469 1 85.06 203 ARG A O 1
ATOM 1525 N N . SER A 1 204 ? 15.383 5.488 15.336 1 84.88 204 SER A N 1
ATOM 1526 C CA . SER A 1 204 ? 15.453 6.914 15.641 1 84.88 204 SER A CA 1
ATOM 1527 C C . SER A 1 204 ? 14.266 7.359 16.484 1 84.88 204 SER A C 1
ATOM 1529 O O . SER A 1 204 ? 14.414 8.148 17.422 1 84.88 204 SER A O 1
ATOM 1531 N N . LEU A 1 205 ? 13.125 6.848 16.156 1 88.19 205 LEU A N 1
ATOM 1532 C CA . LEU A 1 205 ? 11.906 7.172 16.891 1 88.19 205 LEU A CA 1
ATOM 1533 C C . LEU A 1 205 ? 12.016 6.719 18.344 1 88.19 205 LEU A C 1
ATOM 1535 O O . LEU A 1 205 ? 11.664 7.465 19.266 1 88.19 205 LEU A O 1
ATOM 1539 N N . GLN A 1 206 ? 12.539 5.582 18.547 1 87.06 206 GLN A N 1
ATOM 1540 C CA . GLN A 1 206 ? 12.695 5.023 19.875 1 87.06 206 GLN A CA 1
ATOM 1541 C C . GLN A 1 206 ? 13.719 5.809 20.688 1 87.06 206 GLN A C 1
ATOM 1543 O O . GLN A 1 206 ? 13.656 5.844 21.922 1 87.06 206 GLN A O 1
ATOM 1548 N N . GLU A 1 207 ? 14.648 6.41 19.984 1 84.88 207 GLU A N 1
ATOM 1549 C CA . GLU A 1 207 ? 15.672 7.223 20.641 1 84.88 207 GLU A CA 1
ATOM 1550 C C . GLU A 1 207 ? 15.133 8.609 20.969 1 84.88 207 GLU A C 1
ATOM 1552 O O . GLU A 1 207 ? 15.852 9.438 21.547 1 84.88 207 GLU A O 1
ATOM 1557 N N . GLY A 1 208 ? 13.875 8.938 20.562 1 84.94 208 GLY A N 1
ATOM 1558 C CA . GLY A 1 208 ? 13.227 10.172 20.969 1 84.94 208 GLY A CA 1
ATOM 1559 C C . GLY A 1 208 ? 13.227 11.234 19.891 1 84.94 208 GLY A C 1
ATOM 1560 O O . GLY A 1 208 ? 12.844 12.383 20.141 1 84.94 208 GLY A O 1
ATOM 1561 N N . TYR A 1 209 ? 13.594 10.867 18.719 1 85.56 209 TYR A N 1
ATOM 1562 C CA . TYR A 1 209 ? 13.664 11.828 17.625 1 85.56 209 TYR A CA 1
ATOM 1563 C C . TYR A 1 209 ? 12.383 11.82 16.797 1 85.56 209 TYR A C 1
ATOM 1565 O O . TYR A 1 209 ? 11.781 10.766 16.578 1 85.56 209 TYR A O 1
ATOM 1573 N N . ILE A 1 210 ? 11.969 12.984 16.359 1 90.19 210 ILE A N 1
ATOM 1574 C CA . ILE A 1 210 ? 10.977 13.055 15.305 1 90.19 210 ILE A CA 1
ATOM 1575 C C . ILE A 1 210 ? 11.586 12.586 13.984 1 90.19 210 ILE A C 1
ATOM 1577 O O . ILE A 1 210 ? 12.656 13.055 13.586 1 90.19 210 ILE A O 1
ATOM 1581 N N . THR A 1 211 ? 10.977 11.656 13.414 1 90.06 211 THR A N 1
ATOM 1582 C CA . THR A 1 211 ? 11.508 11.164 12.148 1 90.06 211 THR A CA 1
ATOM 1583 C C . THR A 1 211 ? 10.742 11.758 10.969 1 90.06 211 THR A C 1
ATOM 1585 O O . THR A 1 211 ? 9.523 11.898 11.023 1 90.06 211 THR A O 1
ATOM 1588 N N . VAL A 1 212 ? 11.43 12.25 9.922 1 91.94 212 VAL A N 1
ATOM 1589 C CA . VAL A 1 212 ? 10.891 12.727 8.656 1 91.94 212 VAL A CA 1
ATOM 1590 C C . VAL A 1 212 ? 11.445 11.891 7.508 1 91.94 212 VAL A C 1
ATOM 1592 O O . VAL A 1 212 ? 12.633 11.992 7.176 1 91.94 212 VAL A O 1
ATOM 1595 N N . THR A 1 213 ? 10.641 11.109 6.941 1 91.69 213 THR A N 1
ATOM 1596 C CA . THR A 1 213 ? 11.062 10.148 5.926 1 91.69 213 THR A CA 1
ATOM 1597 C C . THR A 1 213 ? 10.406 10.453 4.586 1 91.69 213 THR A C 1
ATOM 1599 O O . THR A 1 213 ? 9.188 10.305 4.438 1 91.69 213 THR A O 1
ATOM 1602 N N . PRO A 1 214 ? 11.211 10.852 3.592 1 93.75 214 PRO A N 1
ATOM 1603 C CA . PRO A 1 214 ? 10.625 10.984 2.256 1 93.75 214 PRO A CA 1
ATOM 1604 C C . PRO A 1 214 ? 10.273 9.641 1.628 1 93.75 214 PRO A C 1
ATOM 1606 O O . PRO A 1 214 ? 11.094 8.719 1.633 1 93.75 214 PRO A O 1
ATOM 1609 N N . LEU A 1 215 ? 9.094 9.523 1.149 1 93.38 215 LEU A N 1
ATOM 1610 C CA . LEU A 1 215 ? 8.602 8.297 0.522 1 93.38 215 LEU A CA 1
ATOM 1611 C C . LEU A 1 215 ? 8.273 8.531 -0.948 1 93.38 215 LEU A C 1
ATOM 1613 O O . LEU A 1 215 ? 7.852 9.625 -1.326 1 93.38 215 LEU A O 1
ATOM 1617 N N . ALA A 1 216 ? 8.461 7.492 -1.737 1 90.75 216 ALA A N 1
ATOM 1618 C CA . ALA A 1 216 ? 8.102 7.543 -3.152 1 90.75 216 ALA A CA 1
ATOM 1619 C C . ALA A 1 216 ? 6.746 6.891 -3.396 1 90.75 216 ALA A C 1
ATOM 1621 O O . ALA A 1 216 ? 6.129 6.355 -2.473 1 90.75 216 ALA A O 1
ATOM 1622 N N . ALA A 1 217 ? 6.305 7.016 -4.652 1 85.69 217 ALA A N 1
ATOM 1623 C CA . ALA A 1 217 ? 5.016 6.465 -5.066 1 85.69 217 ALA A CA 1
ATOM 1624 C C . ALA A 1 217 ? 5.062 4.941 -5.125 1 85.69 217 ALA A C 1
ATOM 1626 O O . ALA A 1 217 ? 4.137 4.266 -4.672 1 85.69 217 ALA A O 1
ATOM 1627 N N . LEU A 1 218 ? 6.113 4.438 -5.68 1 87.12 218 LEU A N 1
ATOM 1628 C CA . LEU A 1 218 ? 6.227 3.008 -5.945 1 87.12 218 LEU A CA 1
ATOM 1629 C C . LEU A 1 218 ? 7.445 2.42 -5.242 1 87.12 218 LEU A C 1
ATOM 1631 O O . LEU A 1 218 ? 8.422 3.129 -4.98 1 87.12 218 LEU A O 1
ATOM 1635 N N . SER A 1 219 ? 7.312 1.131 -4.945 1 88.25 219 SER A N 1
ATOM 1636 C CA . SER A 1 219 ? 8.383 0.424 -4.25 1 88.25 219 SER A CA 1
ATOM 1637 C C . SER A 1 219 ? 9.281 -0.325 -5.23 1 88.25 219 SER A C 1
ATOM 1639 O O . SER A 1 219 ? 9.422 -1.546 -5.141 1 88.25 219 SER A O 1
ATOM 1641 N N . ASN A 1 220 ? 9.984 0.34 -5.996 1 84.5 220 ASN A N 1
ATOM 1642 C CA . ASN A 1 220 ? 10.906 -0.29 -6.938 1 84.5 220 ASN A CA 1
ATOM 1643 C C . ASN A 1 220 ? 12.07 -0.96 -6.219 1 84.5 220 ASN A C 1
ATOM 1645 O O . ASN A 1 220 ? 12.594 -0.424 -5.242 1 84.5 220 ASN A O 1
ATOM 1649 N N . ALA A 1 221 ? 12.398 -2.135 -6.762 1 88.75 221 ALA A N 1
ATOM 1650 C CA . ALA A 1 221 ? 13.586 -2.789 -6.219 1 88.75 221 ALA A CA 1
ATOM 1651 C C . ALA A 1 221 ? 14.852 -1.991 -6.539 1 88.75 221 ALA A C 1
ATOM 1653 O O . ALA A 1 221 ? 14.852 -1.15 -7.441 1 88.75 221 ALA A O 1
ATOM 1654 N N . ASP A 1 222 ? 15.922 -2.258 -5.789 1 85.44 222 ASP A N 1
ATOM 1655 C CA . ASP A 1 222 ? 17.188 -1.566 -6.027 1 85.44 222 ASP A CA 1
ATOM 1656 C C . ASP A 1 222 ? 17.797 -1.995 -7.359 1 85.44 222 ASP A C 1
ATOM 1658 O O . ASP A 1 222 ? 17.359 -2.967 -7.973 1 85.44 222 ASP A O 1
ATOM 1662 N N . VAL A 1 223 ? 18.766 -1.282 -7.734 1 85.38 223 VAL A N 1
ATOM 1663 C CA . VAL A 1 223 ? 19.359 -1.437 -9.055 1 85.38 223 VAL A CA 1
ATOM 1664 C C . VAL A 1 223 ? 19.984 -2.822 -9.18 1 85.38 223 VAL A C 1
ATOM 1666 O O . VAL A 1 223 ? 19.969 -3.43 -10.258 1 85.38 223 VAL A O 1
ATOM 1669 N N . ASP A 1 224 ? 20.531 -3.326 -8.141 1 88.12 224 ASP A N 1
ATOM 1670 C CA . ASP A 1 224 ? 21.188 -4.637 -8.164 1 88.12 224 ASP A CA 1
ATOM 1671 C C . ASP A 1 224 ? 20.156 -5.746 -8.422 1 88.12 224 ASP A C 1
ATOM 1673 O O . ASP A 1 224 ? 20.422 -6.656 -9.219 1 88.12 224 ASP A O 1
ATOM 1677 N N . CYS A 1 225 ? 19.016 -5.645 -7.785 1 88.81 225 CYS A N 1
ATOM 1678 C CA . CYS A 1 225 ? 17.938 -6.617 -8.008 1 88.81 225 CYS A CA 1
ATOM 1679 C C . CYS A 1 225 ? 17.406 -6.523 -9.438 1 88.81 225 CYS A C 1
ATOM 1681 O O . CYS A 1 225 ? 17.141 -7.543 -10.07 1 88.81 225 CYS A O 1
ATOM 1683 N N . GLN A 1 226 ? 17.266 -5.336 -9.875 1 87.56 226 GLN A N 1
ATOM 1684 C CA . GLN A 1 226 ? 16.781 -5.133 -11.234 1 87.56 226 GLN A CA 1
ATOM 1685 C C . GLN A 1 226 ? 17.75 -5.75 -12.25 1 87.56 226 GLN A C 1
ATOM 1687 O O . GLN A 1 226 ? 17.328 -6.434 -13.18 1 87.56 226 GLN A O 1
ATOM 1692 N N . ALA A 1 227 ? 18.984 -5.484 -12.055 1 87.44 227 ALA A N 1
ATOM 1693 C CA . ALA A 1 227 ? 20 -6.035 -12.945 1 87.44 227 ALA A CA 1
ATOM 1694 C C . ALA A 1 227 ? 20 -7.559 -12.891 1 87.44 227 ALA A C 1
ATOM 1696 O O . ALA A 1 227 ? 20.125 -8.219 -13.93 1 87.44 227 ALA A O 1
ATOM 1697 N N . TYR A 1 228 ? 19.906 -8.062 -11.766 1 90.25 228 TYR A N 1
ATOM 1698 C CA . TYR A 1 228 ? 19.891 -9.508 -11.602 1 90.25 228 TYR A CA 1
ATOM 1699 C C . TYR A 1 228 ? 18.766 -10.141 -12.406 1 90.25 228 TYR A C 1
ATOM 1701 O O . TYR A 1 228 ? 19 -11.078 -13.18 1 90.25 228 TYR A O 1
ATOM 1709 N N . PHE A 1 229 ? 17.594 -9.641 -12.273 1 87.69 229 PHE A N 1
ATOM 1710 C CA . PHE A 1 229 ? 16.453 -10.281 -12.891 1 87.69 229 PHE A CA 1
ATOM 1711 C C . PHE A 1 229 ? 16.422 -10.023 -14.391 1 87.69 229 PHE A C 1
ATOM 1713 O O . PHE A 1 229 ? 15.922 -10.844 -15.164 1 87.69 229 PHE A O 1
ATOM 1720 N N . LYS A 1 230 ? 16.953 -8.883 -14.773 1 85.56 230 LYS A N 1
ATOM 1721 C CA . LYS A 1 230 ? 17.109 -8.656 -16.203 1 85.56 230 LYS A CA 1
ATOM 1722 C C . LYS A 1 230 ? 17.969 -9.742 -16.844 1 85.56 230 LYS A C 1
ATOM 1724 O O . LYS A 1 230 ? 17.625 -10.281 -17.891 1 85.56 230 LYS A O 1
ATOM 1729 N N . ASN A 1 231 ? 19.062 -10.07 -16.219 1 87 231 ASN A N 1
ATOM 1730 C CA . ASN A 1 231 ? 19.953 -11.109 -16.719 1 87 231 ASN A CA 1
ATOM 1731 C C . ASN A 1 231 ? 19.328 -12.5 -16.578 1 87 231 ASN A C 1
ATOM 1733 O O . ASN A 1 231 ? 19.438 -13.328 -17.484 1 87 231 ASN A O 1
ATOM 1737 N N . TRP A 1 232 ? 18.719 -12.68 -15.461 1 86.94 232 TRP A N 1
ATOM 1738 C CA . TRP A 1 232 ? 18.094 -13.969 -15.156 1 86.94 232 TRP A CA 1
ATOM 1739 C C . TRP A 1 232 ? 17 -14.297 -16.172 1 86.94 232 TRP A C 1
ATOM 1741 O O . TRP A 1 232 ? 16.875 -15.445 -16.609 1 86.94 232 TRP A O 1
ATOM 1751 N N . LEU A 1 233 ? 16.219 -13.344 -16.562 1 85 233 LEU A N 1
ATOM 1752 C CA . LEU A 1 233 ? 15.102 -13.547 -17.484 1 85 233 LEU A CA 1
ATOM 1753 C C . LEU A 1 233 ? 15.594 -14.008 -18.844 1 85 233 LEU A C 1
ATOM 1755 O O . LEU A 1 233 ? 14.883 -14.719 -19.562 1 85 233 LEU A O 1
ATOM 1759 N N . GLN A 1 234 ? 16.75 -13.633 -19.172 1 82.44 234 GLN A N 1
ATOM 1760 C CA . GLN A 1 234 ? 17.328 -14.055 -20.453 1 82.44 234 GLN A CA 1
ATOM 1761 C C . GLN A 1 234 ? 17.625 -15.547 -20.453 1 82.44 234 GLN A C 1
ATOM 1763 O O . GLN A 1 234 ? 17.781 -16.156 -21.516 1 82.44 234 GLN A O 1
ATOM 1768 N N . THR A 1 235 ? 17.641 -16.094 -19.281 1 81.69 235 THR A N 1
ATOM 1769 C CA . THR A 1 235 ? 17.984 -17.516 -19.172 1 81.69 235 THR A CA 1
ATOM 1770 C C . THR A 1 235 ? 16.719 -18.375 -19.094 1 81.69 235 THR A C 1
ATOM 1772 O O . THR A 1 235 ? 16.797 -19.594 -19.188 1 81.69 235 THR A O 1
ATOM 1775 N N . VAL A 1 236 ? 15.609 -17.797 -18.875 1 80.25 236 VAL A N 1
ATOM 1776 C CA . VAL A 1 236 ? 14.352 -18.516 -18.75 1 80.25 236 VAL A CA 1
ATOM 1777 C C . VAL A 1 236 ? 13.859 -18.938 -20.125 1 80.25 236 VAL A C 1
ATOM 1779 O O . VAL A 1 236 ? 13.766 -18.125 -21.047 1 80.25 236 VAL A O 1
ATOM 1782 N N . PRO A 1 237 ? 13.75 -20.234 -20.312 1 68.94 237 PRO A N 1
ATOM 1783 C CA . PRO A 1 237 ? 13.32 -20.734 -21.625 1 68.94 237 PRO A CA 1
ATOM 1784 C C . PRO A 1 237 ? 11.977 -20.156 -22.078 1 68.94 237 PRO A C 1
ATOM 1786 O O . PRO A 1 237 ? 11.094 -19.938 -21.25 1 68.94 237 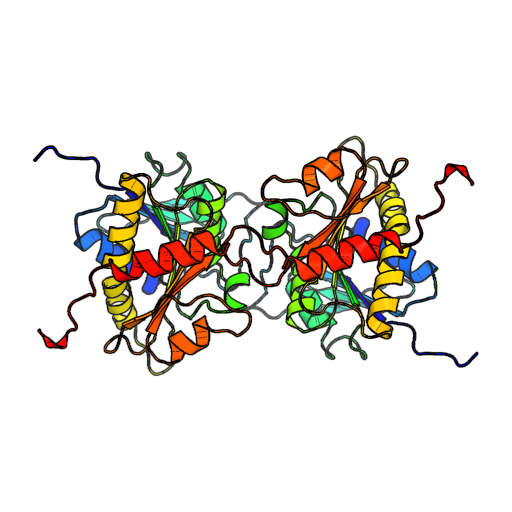PRO A O 1
ATOM 1789 N N . GLU A 1 238 ? 11.977 -19.594 -23.266 1 61.88 238 GLU A N 1
ATOM 1790 C CA . GLU A 1 238 ? 10.734 -19.109 -23.859 1 61.88 238 GLU A CA 1
ATOM 1791 C C . GLU A 1 238 ? 9.781 -20.266 -24.172 1 61.88 238 GLU A C 1
ATOM 1793 O O . GLU A 1 238 ? 10.219 -21.391 -24.406 1 61.88 238 GLU A O 1
ATOM 1798 N N . LEU A 1 239 ? 8.398 -20.219 -23.656 1 55.97 239 LEU A N 1
ATOM 1799 C CA . LEU A 1 239 ? 7.469 -21.203 -24.203 1 55.97 239 LEU A CA 1
ATOM 1800 C C . LEU A 1 239 ? 7.559 -21.266 -25.719 1 55.97 239 LEU A C 1
ATOM 1802 O O . LEU A 1 239 ? 7.766 -20.234 -26.375 1 55.97 239 LEU A O 1
ATOM 1806 N N . PRO A 1 240 ? 7.633 -22.453 -26.281 1 46.47 240 PRO A N 1
ATOM 1807 C CA . PRO A 1 240 ? 7.598 -22.562 -27.734 1 46.47 240 PRO A CA 1
ATOM 1808 C C . PRO A 1 240 ? 6.406 -21.844 -28.359 1 46.47 240 PRO A C 1
ATOM 1810 O O . PRO A 1 240 ? 5.34 -21.766 -27.734 1 46.47 240 PRO A O 1
ATOM 1813 N N . SER A 1 241 ? 6.59 -20.781 -29.016 1 42.75 241 SER A N 1
ATOM 1814 C CA . SER A 1 241 ? 5.531 -20.156 -29.812 1 42.75 241 SER A CA 1
ATOM 1815 C C . SER A 1 241 ? 4.602 -21.203 -30.406 1 42.75 241 SER A C 1
ATOM 1817 O O . SER A 1 241 ? 5.027 -22.328 -30.703 1 42.75 241 SER A O 1
ATOM 1819 N N . SER A 1 242 ? 3.271 -21.203 -29.969 1 37.81 242 SER A N 1
ATOM 1820 C CA . SER A 1 242 ? 2.32 -22.062 -30.672 1 37.81 242 SER A CA 1
ATOM 1821 C C . SER A 1 242 ? 2.668 -22.188 -32.156 1 37.81 242 SER A C 1
ATOM 1823 O O . SER A 1 242 ? 1.953 -22.844 -32.906 1 37.81 242 SER A O 1
ATOM 1825 N N . SER A 1 243 ? 3.375 -21.406 -32.75 1 33.75 243 SER A N 1
ATOM 1826 C CA . SER A 1 243 ? 3.479 -21.844 -34.125 1 33.75 243 SER A CA 1
ATOM 1827 C C . SER A 1 243 ? 3.992 -23.281 -34.219 1 33.75 243 SER A C 1
ATOM 1829 O O . SER A 1 243 ? 4.078 -23.844 -35.312 1 33.75 243 SER A O 1
ATOM 1831 N N . ALA A 1 244 ? 4.738 -23.891 -33.281 1 35.34 244 ALA A N 1
ATOM 1832 C CA . ALA A 1 244 ? 5.203 -25.25 -33.562 1 35.34 244 ALA A CA 1
ATOM 1833 C C . ALA A 1 244 ? 4.156 -26.281 -33.125 1 35.34 244 ALA A C 1
ATOM 1835 O O . ALA A 1 244 ? 4.43 -27.484 -33.094 1 35.34 244 ALA A O 1
ATOM 1836 N N . LEU A 1 245 ? 3.01 -25.938 -32.469 1 28.95 245 LEU A N 1
ATOM 1837 C CA . LEU A 1 245 ? 1.989 -26.984 -32.5 1 28.95 245 LEU A CA 1
ATOM 1838 C C . LEU A 1 245 ? 1.111 -26.859 -33.719 1 28.95 245 LEU A C 1
ATOM 1840 O O . LEU A 1 245 ? 0.811 -25.75 -34.188 1 28.95 245 LEU A O 1
ATOM 1844 N N . MET B 1 1 ? 16.062 -42.188 -9.195 1 32.12 1 MET B N 1
ATOM 1845 C CA . MET B 1 1 ? 16.297 -40.75 -8.93 1 32.12 1 MET B CA 1
ATOM 1846 C C . MET B 1 1 ? 15.531 -40.312 -7.695 1 32.12 1 MET B C 1
ATOM 1848 O O . MET B 1 1 ? 14.336 -40.594 -7.551 1 32.12 1 MET B O 1
ATOM 1852 N N . GLU B 1 2 ? 15.945 -40.219 -6.484 1 36.47 2 GLU B N 1
ATOM 1853 C CA . GLU B 1 2 ? 15.406 -40.094 -5.133 1 36.47 2 GLU B CA 1
ATOM 1854 C C . GLU B 1 2 ? 14.344 -39 -5.059 1 36.47 2 GLU B C 1
ATOM 1856 O O . GLU B 1 2 ? 14.383 -38.031 -5.82 1 36.47 2 GLU B O 1
ATOM 1861 N N . GLY B 1 3 ? 13.008 -39.188 -4.758 1 44.81 3 GLY B N 1
ATOM 1862 C CA . GLY B 1 3 ? 11.68 -38.594 -4.664 1 44.81 3 GLY B CA 1
ATOM 1863 C C . GLY B 1 3 ? 11.703 -37.188 -4.109 1 44.81 3 GLY B C 1
ATOM 1864 O O . GLY B 1 3 ? 11.352 -36.938 -2.947 1 44.81 3 GLY B O 1
ATOM 1865 N N . GLY B 1 4 ? 12.633 -36.281 -4.379 1 53.78 4 GLY B N 1
ATOM 1866 C CA . GLY B 1 4 ? 12.898 -35 -3.729 1 53.78 4 GLY B CA 1
ATOM 1867 C C . GLY B 1 4 ? 11.648 -34.188 -3.502 1 53.78 4 GLY B C 1
ATOM 1868 O O . GLY B 1 4 ? 10.617 -34.406 -4.141 1 53.78 4 GLY B O 1
ATOM 1869 N N . LYS B 1 5 ? 11.406 -33.625 -2.242 1 72.19 5 LYS B N 1
ATOM 1870 C CA . LYS B 1 5 ? 10.203 -32.938 -1.808 1 72.19 5 LYS B CA 1
ATOM 1871 C C . LYS B 1 5 ? 9.797 -31.859 -2.82 1 72.19 5 LYS B C 1
ATOM 1873 O O . LYS B 1 5 ? 10.594 -30.984 -3.166 1 72.19 5 LYS B O 1
ATOM 1878 N N . ARG B 1 6 ? 8.703 -32.125 -3.682 1 88.5 6 ARG B N 1
ATOM 1879 C CA . ARG B 1 6 ? 8.125 -31.141 -4.59 1 88.5 6 ARG B CA 1
ATOM 1880 C C . ARG B 1 6 ? 8.047 -29.781 -3.928 1 88.5 6 ARG B C 1
ATOM 1882 O O . ARG B 1 6 ? 7.742 -29.672 -2.738 1 88.5 6 ARG B O 1
ATOM 1889 N N . GLY B 1 7 ? 8.5 -28.828 -4.699 1 93.75 7 GLY B N 1
ATOM 1890 C CA . GLY B 1 7 ? 8.328 -27.469 -4.199 1 93.75 7 GLY B CA 1
ATOM 1891 C C . GLY B 1 7 ? 6.879 -27.125 -3.912 1 93.75 7 GLY B C 1
ATOM 1892 O O . GLY B 1 7 ? 5.98 -27.516 -4.656 1 93.75 7 GLY B O 1
ATOM 1893 N N . ALA B 1 8 ? 6.602 -26.562 -2.82 1 96.94 8 ALA B N 1
ATOM 1894 C CA . ALA B 1 8 ? 5.258 -26.141 -2.43 1 96.94 8 ALA B CA 1
ATOM 1895 C C . ALA B 1 8 ? 4.988 -24.703 -2.852 1 96.94 8 ALA B C 1
ATOM 1897 O O . ALA B 1 8 ? 5.781 -23.812 -2.562 1 96.94 8 ALA B O 1
ATOM 1898 N N . ILE B 1 9 ? 3.887 -24.516 -3.566 1 98.44 9 ILE B N 1
ATOM 1899 C CA . ILE B 1 9 ? 3.48 -23.188 -4.031 1 98.44 9 ILE B CA 1
ATOM 1900 C C . ILE B 1 9 ? 2.125 -22.828 -3.432 1 98.44 9 ILE B C 1
ATOM 1902 O O . ILE B 1 9 ? 1.169 -23.594 -3.531 1 98.44 9 ILE B O 1
ATOM 1906 N N . LEU B 1 10 ? 2.027 -21.688 -2.746 1 98.88 10 LEU B N 1
ATOM 1907 C CA . LEU B 1 10 ? 0.75 -21.156 -2.285 1 98.88 10 LEU B CA 1
ATOM 1908 C C . LEU B 1 10 ? 0.183 -20.156 -3.291 1 98.88 10 LEU B C 1
ATOM 1910 O O . LEU B 1 10 ? 0.866 -19.219 -3.686 1 98.88 10 LEU B O 1
ATOM 1914 N N . ILE B 1 11 ? -1.043 -20.375 -3.688 1 98.94 11 ILE B N 1
ATOM 1915 C CA . ILE B 1 11 ? -1.718 -19.516 -4.645 1 98.94 11 ILE B CA 1
ATOM 1916 C C . ILE B 1 11 ? -2.764 -18.672 -3.92 1 98.94 11 ILE B C 1
ATOM 1918 O O . ILE B 1 11 ? -3.537 -19.188 -3.109 1 98.94 11 ILE B O 1
ATOM 1922 N N . THR B 1 12 ? -2.797 -17.406 -4.145 1 98.81 12 THR B N 1
ATOM 1923 C CA . THR B 1 12 ? -3.826 -16.484 -3.691 1 98.81 12 THR B CA 1
ATOM 1924 C C . THR B 1 12 ? -4.207 -15.516 -4.805 1 98.81 12 THR B C 1
ATOM 1926 O O . THR B 1 12 ? -3.861 -15.727 -5.969 1 98.81 12 THR B O 1
ATOM 1929 N N . ASN B 1 13 ? -5.074 -14.594 -4.574 1 98.12 13 ASN B N 1
ATOM 1930 C CA . ASN B 1 13 ? -5.531 -13.57 -5.508 1 98.12 13 ASN B CA 1
ATOM 1931 C C . ASN B 1 13 ? -6.578 -12.656 -4.875 1 98.12 13 ASN B C 1
ATOM 1933 O O . ASN B 1 13 ? -7.062 -12.93 -3.775 1 98.12 13 ASN B O 1
ATOM 1937 N N . ASP B 1 14 ? -6.812 -11.57 -5.598 1 98.12 14 ASP B N 1
ATOM 1938 C CA . ASP B 1 14 ? -7.816 -10.688 -5.012 1 98.12 14 ASP B CA 1
ATOM 1939 C C . ASP B 1 14 ? -9.172 -10.875 -5.688 1 98.12 14 ASP B C 1
ATOM 1941 O O . ASP B 1 14 ? -10.195 -10.422 -5.176 1 98.12 14 ASP B O 1
ATOM 1945 N N . ASP B 1 15 ? -9.234 -11.641 -6.793 1 98 15 ASP B N 1
ATOM 1946 C CA . ASP B 1 15 ? -10.5 -11.805 -7.508 1 98 15 ASP B CA 1
ATOM 1947 C C . ASP B 1 15 ? -11.391 -12.836 -6.816 1 98 15 ASP B C 1
ATOM 1949 O O . ASP B 1 15 ? -12.578 -12.945 -7.125 1 98 15 ASP B O 1
ATOM 1953 N N . GLY B 1 16 ? -10.812 -13.57 -5.926 1 98.38 16 GLY B N 1
ATOM 1954 C CA . GLY B 1 16 ? -11.586 -14.562 -5.195 1 98.38 16 GLY B CA 1
ATOM 1955 C C . GLY B 1 16 ? -11.211 -15.992 -5.551 1 98.38 16 GLY B C 1
ATOM 1956 O O . GLY B 1 16 ? -10.617 -16.234 -6.605 1 98.38 16 GLY B O 1
ATOM 1957 N N . ILE B 1 17 ? -11.586 -16.953 -4.738 1 98.69 17 ILE B N 1
ATOM 1958 C CA . ILE B 1 17 ? -11.188 -18.344 -4.797 1 98.69 17 ILE B CA 1
ATOM 1959 C C . ILE B 1 17 ? -11.742 -19 -6.066 1 98.69 17 ILE B C 1
ATOM 1961 O O . ILE B 1 17 ? -11.141 -19.922 -6.609 1 98.69 17 ILE B O 1
ATOM 1965 N N . ASP B 1 18 ? -12.867 -18.453 -6.602 1 98.12 18 ASP B N 1
ATOM 1966 C CA . ASP B 1 18 ? -13.508 -19.047 -7.77 1 98.12 18 ASP B CA 1
ATOM 1967 C C . ASP B 1 18 ? -13.172 -18.266 -9.039 1 98.12 18 ASP B C 1
ATOM 1969 O O . ASP B 1 18 ? -13.727 -18.547 -10.109 1 98.12 18 ASP B O 1
ATOM 1973 N N . ALA B 1 19 ? -12.391 -17.312 -8.898 1 98.38 19 ALA B N 1
ATOM 1974 C CA . ALA B 1 19 ? -12.07 -16.469 -10.039 1 98.38 19 ALA B CA 1
ATOM 1975 C C . ALA B 1 19 ? -11.414 -17.266 -11.164 1 98.38 19 ALA B C 1
ATOM 1977 O O . ALA B 1 19 ? -10.562 -18.125 -10.906 1 98.38 19 ALA B O 1
ATOM 1978 N N . PRO B 1 20 ? -11.75 -17 -12.391 1 98.12 20 PRO B N 1
ATOM 1979 C CA . PRO B 1 20 ? -11.203 -17.766 -13.523 1 98.12 20 PRO B CA 1
ATOM 1980 C C . PRO B 1 20 ? -9.68 -17.672 -13.609 1 98.12 20 PRO B C 1
ATOM 1982 O O . PRO B 1 20 ? -9.023 -18.656 -13.969 1 98.12 20 PRO B O 1
ATOM 1985 N N . GLY B 1 21 ? -9.133 -16.531 -13.367 1 98.31 21 GLY B N 1
ATOM 1986 C CA . GLY B 1 21 ? -7.684 -16.391 -13.414 1 98.31 21 GLY B CA 1
ATOM 1987 C C . GLY B 1 21 ? -6.965 -17.266 -12.406 1 98.31 21 GLY B C 1
ATOM 1988 O O . GLY B 1 21 ? -5.984 -17.922 -12.75 1 98.31 21 GLY B O 1
ATOM 1989 N N . LEU B 1 22 ? -7.461 -17.25 -11.141 1 98.81 22 LEU B N 1
ATOM 1990 C CA . LEU B 1 22 ? -6.883 -18.109 -10.102 1 98.81 22 LEU B CA 1
ATOM 1991 C C . LEU B 1 22 ? -7.004 -19.578 -10.477 1 98.81 22 LEU B C 1
ATOM 1993 O O . LEU B 1 22 ? -6.031 -20.328 -10.383 1 98.81 22 LEU B O 1
ATOM 1997 N N . ARG B 1 23 ? -8.109 -19.969 -10.945 1 98.69 23 ARG B N 1
ATOM 1998 C CA . ARG B 1 23 ? -8.359 -21.375 -11.281 1 98.69 23 ARG B CA 1
ATOM 1999 C C . ARG B 1 23 ? -7.48 -21.812 -12.445 1 98.69 23 ARG B C 1
ATOM 2001 O O . ARG B 1 23 ? -6.965 -22.938 -12.445 1 98.69 23 ARG B O 1
ATOM 2008 N N . ALA B 1 24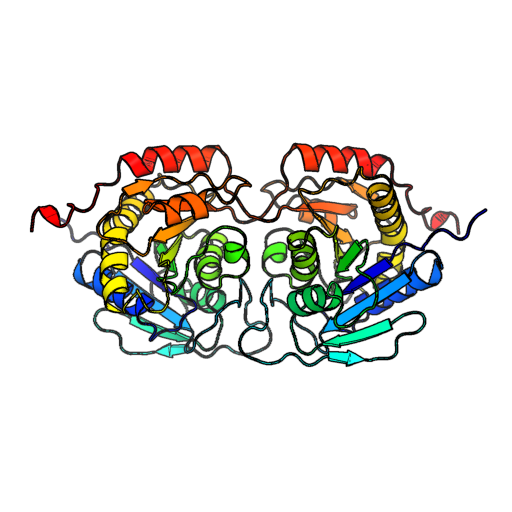 ? -7.355 -20.969 -13.445 1 98.25 24 ALA B N 1
ATOM 2009 C CA . ALA B 1 24 ? -6.488 -21.281 -14.578 1 98.25 24 ALA B CA 1
ATOM 2010 C C . ALA B 1 24 ? -5.051 -21.5 -14.117 1 98.25 24 ALA B C 1
ATOM 2012 O O . ALA B 1 24 ? -4.383 -22.438 -14.578 1 98.25 24 ALA B O 1
ATOM 2013 N N . LEU B 1 25 ? -4.562 -20.656 -13.258 1 98.56 25 LEU B N 1
ATOM 2014 C CA . LEU B 1 25 ? -3.207 -20.781 -12.727 1 98.56 25 LEU B CA 1
ATOM 2015 C C . LEU B 1 25 ? -3.039 -22.078 -11.953 1 98.56 25 LEU B C 1
ATOM 2017 O O . LEU B 1 25 ? -2.082 -22.828 -12.172 1 98.56 25 LEU B O 1
ATOM 2021 N N . VAL B 1 26 ? -3.979 -22.344 -11.062 1 98.75 26 VAL B N 1
ATOM 2022 C CA . VAL B 1 26 ? -3.945 -23.562 -10.25 1 98.75 26 VAL B CA 1
ATOM 2023 C C . VAL B 1 26 ? -3.951 -24.781 -11.148 1 98.75 26 VAL B C 1
ATOM 2025 O O . VAL B 1 26 ? -3.113 -25.688 -11 1 98.75 26 VAL B O 1
ATOM 2028 N N . HIS B 1 27 ? -4.848 -24.797 -12.086 1 98.25 27 HIS B N 1
ATOM 2029 C CA . HIS B 1 27 ? -4.961 -25.938 -12.984 1 98.25 27 HIS B CA 1
ATOM 2030 C C . HIS B 1 27 ? -3.67 -26.141 -13.773 1 98.25 27 HIS B C 1
ATOM 2032 O O . HIS B 1 27 ? -3.201 -27.281 -13.906 1 98.25 27 HIS B O 1
ATOM 2038 N N . SER B 1 28 ? -3.156 -25.094 -14.281 1 97.19 28 SER B N 1
ATOM 2039 C CA . SER B 1 28 ? -1.929 -25.188 -15.07 1 97.19 28 SER B CA 1
ATOM 2040 C C . SER B 1 28 ? -0.772 -25.719 -14.219 1 97.19 28 SER B C 1
ATOM 2042 O O . SER B 1 28 ? 0.033 -26.516 -14.695 1 97.19 28 SER B O 1
ATOM 2044 N N . LEU B 1 29 ? -0.679 -25.266 -13 1 97.75 29 LEU B N 1
ATOM 2045 C CA . LEU B 1 29 ? 0.386 -25.703 -12.102 1 97.75 29 LEU B CA 1
ATOM 2046 C C . LEU B 1 29 ? 0.198 -27.156 -11.703 1 97.75 29 LEU B C 1
ATOM 2048 O O . LEU B 1 29 ? 1.155 -27.938 -11.711 1 97.75 29 LEU B O 1
ATOM 2052 N N . VAL B 1 30 ? -1.005 -27.531 -11.344 1 97.94 30 VAL B N 1
ATOM 2053 C CA . VAL B 1 30 ? -1.312 -28.891 -10.938 1 97.94 30 VAL B CA 1
ATOM 2054 C C . VAL B 1 30 ? -0.995 -29.859 -12.086 1 97.94 30 VAL B C 1
ATOM 2056 O O . VAL B 1 30 ? -0.427 -30.922 -11.859 1 97.94 30 VAL B O 1
ATOM 2059 N N . ASN B 1 31 ? -1.295 -29.438 -13.281 1 96.75 31 ASN B N 1
ATOM 2060 C CA . ASN B 1 31 ? -1.14 -30.297 -14.453 1 96.75 31 ASN B CA 1
ATOM 2061 C C . ASN B 1 31 ? 0.331 -30.562 -14.758 1 96.75 31 ASN B C 1
ATOM 2063 O O . ASN B 1 31 ? 0.657 -31.531 -15.445 1 96.75 31 ASN B O 1
ATOM 2067 N N . THR B 1 32 ? 1.209 -29.703 -14.344 1 94.69 32 THR B N 1
ATOM 2068 C CA . THR B 1 32 ? 2.631 -29.969 -14.539 1 94.69 32 THR B CA 1
ATOM 2069 C C . THR B 1 32 ? 3.074 -31.172 -13.719 1 94.69 32 THR B C 1
ATOM 2071 O O . THR B 1 32 ? 4.09 -31.797 -14.031 1 94.69 32 THR B O 1
ATOM 2074 N N . ASN B 1 33 ? 2.439 -31.516 -12.586 1 95.69 33 ASN B N 1
ATOM 2075 C CA . ASN B 1 33 ? 2.762 -32.594 -11.641 1 95.69 33 ASN B CA 1
ATOM 2076 C C . ASN B 1 33 ? 4.152 -32.406 -11.039 1 95.69 33 ASN B C 1
ATOM 2078 O O . ASN B 1 33 ? 4.844 -33.375 -10.75 1 95.69 33 ASN B O 1
ATOM 2082 N N . LEU B 1 34 ? 4.508 -31.141 -10.938 1 94.25 34 LEU B N 1
ATOM 2083 C CA . LEU B 1 34 ? 5.859 -30.859 -10.461 1 94.25 34 LEU B CA 1
ATOM 2084 C C . LEU B 1 34 ? 5.824 -30.234 -9.078 1 94.25 34 LEU B C 1
ATOM 2086 O O . LEU B 1 34 ? 6.832 -30.219 -8.367 1 94.25 34 LEU B O 1
ATOM 2090 N N . PHE B 1 35 ? 4.648 -29.734 -8.703 1 95.12 35 PHE B N 1
ATOM 2091 C CA . PHE B 1 35 ? 4.586 -28.906 -7.504 1 95.12 35 PHE B CA 1
ATOM 2092 C C . PHE B 1 35 ? 3.488 -29.391 -6.566 1 95.12 35 PHE B C 1
ATOM 2094 O O . PHE B 1 35 ? 2.52 -30.016 -7.004 1 95.12 35 PHE B O 1
ATOM 2101 N N . ASN B 1 36 ? 3.703 -29.188 -5.281 1 96.44 36 ASN B N 1
ATOM 2102 C CA . ASN B 1 36 ? 2.607 -29.203 -4.316 1 96.44 36 ASN B CA 1
ATOM 2103 C C . ASN B 1 36 ? 1.861 -27.875 -4.281 1 96.44 36 ASN B C 1
ATOM 2105 O O . ASN B 1 36 ? 2.396 -26.875 -3.811 1 96.44 36 ASN B O 1
ATOM 2109 N N . VAL B 1 37 ? 0.643 -27.891 -4.746 1 98.12 37 VAL B N 1
ATOM 2110 C CA . VAL B 1 37 ? -0.091 -26.641 -4.922 1 98.12 37 VAL B CA 1
ATOM 2111 C C . VAL B 1 37 ? -1.066 -26.453 -3.762 1 98.12 37 VAL B C 1
ATOM 2113 O O . VAL B 1 37 ? -1.909 -27.312 -3.5 1 98.12 37 VAL B O 1
ATOM 2116 N N . LEU B 1 38 ? -0.923 -25.406 -3.029 1 98.5 38 LEU B N 1
ATOM 2117 C CA . LEU B 1 38 ? -1.805 -24.938 -1.966 1 98.5 38 LEU B CA 1
ATOM 2118 C C . LEU B 1 38 ? -2.555 -23.688 -2.396 1 98.5 38 LEU B C 1
ATOM 2120 O O . LEU B 1 38 ? -2.016 -22.859 -3.131 1 98.5 38 LEU B O 1
ATOM 2124 N N . VAL B 1 39 ? -3.816 -23.609 -1.992 1 98.81 39 VAL B N 1
ATOM 2125 C CA . VAL B 1 39 ? -4.605 -22.453 -2.387 1 98.81 39 VAL B CA 1
ATOM 2126 C C . VAL B 1 39 ? -5.246 -21.812 -1.155 1 98.81 39 VAL B C 1
ATOM 2128 O O . VAL B 1 39 ? -5.844 -22.516 -0.332 1 98.81 39 VAL B O 1
ATOM 2131 N N .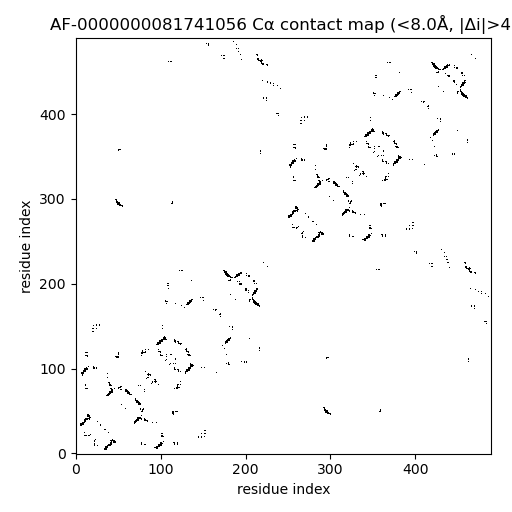 CYS B 1 40 ? -5.07 -20.594 -0.924 1 98.81 40 CYS B N 1
ATOM 2132 C CA . CYS B 1 40 ? -5.719 -19.781 0.091 1 98.81 40 CYS B CA 1
ATOM 2133 C C . CYS B 1 40 ? -6.086 -18.406 -0.469 1 98.81 40 CYS B C 1
ATOM 2135 O O . CYS B 1 40 ? -5.215 -17.562 -0.677 1 98.81 40 CYS B O 1
ATOM 2137 N N . ALA B 1 41 ? -7.324 -18.156 -0.747 1 98.88 41 ALA B N 1
ATOM 2138 C CA . ALA B 1 41 ? -7.77 -16.938 -1.413 1 98.88 41 ALA B CA 1
ATOM 2139 C C . ALA B 1 41 ? -9.094 -16.453 -0.836 1 98.88 41 ALA B C 1
ATOM 2141 O O . ALA B 1 41 ? -9.82 -17.219 -0.193 1 98.88 41 ALA B O 1
ATOM 2142 N N . PRO B 1 42 ? -9.383 -15.188 -1.014 1 98.75 42 PRO B N 1
ATOM 2143 C CA . PRO B 1 42 ? -10.648 -14.656 -0.499 1 98.75 42 PRO B CA 1
ATOM 2144 C C . PRO B 1 42 ? -11.859 -15.414 -1.021 1 98.75 42 PRO B C 1
ATOM 2146 O O . PRO B 1 42 ? -11.844 -15.922 -2.145 1 98.75 42 PRO B O 1
ATOM 2149 N N . ASP B 1 43 ? -12.883 -15.406 -0.256 1 98.44 43 ASP B N 1
ATOM 2150 C CA . ASP B 1 43 ? -14.109 -16.094 -0.623 1 98.44 43 ASP B CA 1
ATOM 2151 C C . ASP B 1 43 ? -14.953 -15.266 -1.586 1 98.44 43 ASP B C 1
ATOM 2153 O O . ASP B 1 43 ? -15.984 -15.719 -2.074 1 98.44 43 ASP B O 1
ATOM 2157 N N . SER B 1 44 ? -14.547 -14.031 -1.779 1 97.12 44 SER B N 1
ATOM 2158 C CA . SER B 1 44 ? -15.203 -13.117 -2.707 1 97.12 44 SER B CA 1
ATOM 2159 C C . SER B 1 44 ? -14.211 -12.141 -3.32 1 97.12 44 SER B C 1
ATOM 2161 O O . SER B 1 44 ? -13.047 -12.086 -2.908 1 97.12 44 SER B O 1
ATOM 2163 N N . GLU B 1 45 ? -14.625 -11.445 -4.352 1 96.56 45 GLU B N 1
ATOM 2164 C CA . GLU B 1 45 ? -13.766 -10.461 -5.004 1 96.56 45 GLU B CA 1
ATOM 2165 C C . GLU B 1 45 ? -13.375 -9.344 -4.043 1 96.56 45 GLU B C 1
ATOM 2167 O O . GLU B 1 45 ? -14.227 -8.805 -3.334 1 96.56 45 GLU B O 1
ATOM 2172 N N . LYS B 1 46 ? -12.117 -9 -3.971 1 96.38 46 LYS B N 1
ATOM 2173 C CA . LYS B 1 46 ? -11.562 -7.941 -3.133 1 96.38 46 LYS B CA 1
ATOM 2174 C C . LYS B 1 46 ? -10.773 -6.938 -3.967 1 96.38 46 LYS B C 1
ATOM 2176 O O . LYS B 1 46 ? -9.648 -6.582 -3.617 1 96.38 46 LYS B O 1
ATOM 2181 N N . SER B 1 47 ? -11.344 -6.461 -4.984 1 93.88 47 SER B N 1
ATOM 2182 C CA . SER B 1 47 ? -10.648 -5.52 -5.859 1 93.88 47 SER B CA 1
ATOM 2183 C C . SER B 1 47 ? -10.312 -4.227 -5.125 1 93.88 47 SER B C 1
ATOM 2185 O O . SER B 1 47 ? -11.094 -3.756 -4.293 1 93.88 47 SER B O 1
ATOM 2187 N N . ALA B 1 48 ? -9.133 -3.641 -5.379 1 95.5 48 ALA B N 1
ATOM 2188 C CA . ALA B 1 48 ? -8.688 -2.328 -4.922 1 95.5 48 ALA B CA 1
ATOM 2189 C C . ALA B 1 48 ? -8.531 -2.301 -3.404 1 95.5 48 ALA B C 1
ATOM 2191 O O . ALA B 1 48 ? -8.633 -1.239 -2.783 1 95.5 48 ALA B O 1
ATOM 2192 N N . VAL B 1 49 ? -8.266 -3.484 -2.787 1 97.31 49 VAL B N 1
ATOM 2193 C CA . VAL B 1 49 ? -8.164 -3.578 -1.336 1 97.31 49 VAL B CA 1
ATOM 2194 C C . VAL B 1 49 ? -6.727 -3.293 -0.902 1 97.31 49 VAL B C 1
ATOM 2196 O O . VAL B 1 49 ? -6.445 -3.154 0.292 1 97.31 49 VAL B O 1
ATOM 2199 N N . SER B 1 50 ? -5.848 -3.131 -1.872 1 97.75 50 SER B N 1
ATOM 2200 C CA . SER B 1 50 ? -4.438 -2.885 -1.579 1 97.75 50 SER B CA 1
ATOM 2201 C C . SER B 1 50 ? -3.908 -3.877 -0.549 1 97.75 50 SER B C 1
ATOM 2203 O O . SER B 1 50 ? -4.219 -5.07 -0.608 1 97.75 50 SER B O 1
ATOM 2205 N N . HIS B 1 51 ? -2.963 -3.457 0.301 1 98.19 51 HIS B N 1
ATOM 2206 C CA . HIS B 1 51 ? -2.344 -4.324 1.298 1 98.19 51 HIS B CA 1
ATOM 2207 C C . HIS B 1 51 ? -3.133 -4.312 2.604 1 98.19 51 HIS B C 1
ATOM 2209 O O . HIS B 1 51 ? -2.555 -4.449 3.684 1 98.19 51 HIS B O 1
ATOM 2215 N N . SER B 1 52 ? -4.41 -4.098 2.559 1 97.88 52 SER B N 1
ATOM 2216 C CA . SER B 1 52 ? -5.227 -4.066 3.77 1 97.88 52 SER B CA 1
ATOM 2217 C C . SER B 1 52 ? -5.297 -5.441 4.422 1 97.88 52 SER B C 1
ATOM 2219 O O . SER B 1 52 ? -5.188 -6.465 3.744 1 97.88 52 SER B O 1
ATOM 2221 N N . ILE B 1 53 ? -5.398 -5.453 5.695 1 97.12 53 ILE B N 1
ATOM 2222 C CA . ILE B 1 53 ? -5.562 -6.684 6.461 1 97.12 53 ILE B CA 1
ATOM 2223 C C . ILE B 1 53 ? -6.738 -6.539 7.426 1 97.12 53 ILE B C 1
ATOM 2225 O O . ILE B 1 53 ? -7.121 -5.422 7.785 1 97.12 53 ILE B O 1
ATOM 2229 N N . THR B 1 54 ? -7.312 -7.68 7.746 1 91.75 54 THR B N 1
ATOM 2230 C CA . THR B 1 54 ? -8.383 -7.715 8.734 1 91.75 54 THR B CA 1
ATOM 2231 C C . THR B 1 54 ? -7.82 -7.609 10.148 1 91.75 54 THR B C 1
ATOM 2233 O O . THR B 1 54 ? -7.008 -8.438 10.562 1 91.75 54 THR B O 1
ATOM 2236 N N . TRP B 1 55 ? -8.195 -6.691 10.852 1 80.44 55 TRP B N 1
ATOM 2237 C CA . TRP B 1 55 ? -7.621 -6.391 12.164 1 80.44 55 TRP B CA 1
ATOM 2238 C C . TRP B 1 55 ? -8.641 -6.617 13.273 1 80.44 55 TRP B C 1
ATOM 2240 O O . TRP B 1 55 ? -8.344 -7.266 14.273 1 80.44 55 TRP B O 1
ATOM 2250 N N . LEU B 1 56 ? -9.836 -6.18 13.148 1 77.69 56 LEU B N 1
ATOM 2251 C CA . LEU B 1 56 ? -10.766 -6.102 14.273 1 77.69 56 LEU B CA 1
ATOM 2252 C C . LEU B 1 56 ? -11.727 -7.281 14.258 1 77.69 56 LEU B C 1
ATOM 2254 O O . LEU B 1 56 ? -12.367 -7.582 15.273 1 77.69 56 LEU B O 1
ATOM 2258 N N . HIS B 1 57 ? -11.75 -7.996 13.172 1 85.06 57 HIS B N 1
ATOM 2259 C CA . HIS B 1 57 ? -12.75 -9.047 13.062 1 85.06 57 HIS B CA 1
ATOM 2260 C C . HIS B 1 57 ? -12.094 -10.406 12.812 1 85.06 57 HIS B C 1
ATOM 2262 O O . HIS B 1 57 ? -11.062 -10.484 12.148 1 85.06 57 HIS B O 1
ATOM 2268 N N . PRO B 1 58 ? -12.695 -11.438 13.469 1 90.06 58 PRO B N 1
ATOM 2269 C CA . PRO B 1 58 ? -12.164 -12.766 13.148 1 90.06 58 PRO B CA 1
ATOM 2270 C C . PRO B 1 58 ? -12.266 -13.102 11.664 1 90.06 58 PRO B C 1
ATOM 2272 O O . PRO B 1 58 ? -13.219 -12.68 10.992 1 90.06 58 PRO B O 1
ATOM 2275 N N . ILE B 1 59 ? -11.32 -13.742 11.211 1 93.19 59 ILE B N 1
ATOM 2276 C CA . ILE B 1 59 ? -11.297 -14.195 9.82 1 93.19 59 ILE B CA 1
ATOM 2277 C C . ILE B 1 59 ? -11.742 -15.648 9.742 1 93.19 59 ILE B C 1
ATOM 2279 O O . ILE B 1 59 ? -11.258 -16.5 10.5 1 93.19 59 ILE B O 1
ATOM 2283 N N . ALA B 1 60 ? -12.688 -15.914 8.922 1 95.31 60 ALA B N 1
ATOM 2284 C CA . ALA B 1 60 ? -13.148 -17.281 8.703 1 95.31 60 ALA B CA 1
ATOM 2285 C C . ALA B 1 60 ? -12.422 -17.922 7.531 1 95.31 60 ALA B C 1
ATOM 2287 O O . ALA B 1 60 ? -12.195 -17.281 6.504 1 95.31 60 ALA B O 1
ATOM 2288 N N . ALA B 1 61 ? -11.984 -19.125 7.688 1 96.44 61 ALA B N 1
ATOM 2289 C CA . ALA B 1 61 ? -11.398 -19.938 6.625 1 96.44 61 ALA B CA 1
ATOM 2290 C C . ALA B 1 61 ? -12.188 -21.234 6.438 1 96.44 61 ALA B C 1
ATOM 2292 O O . ALA B 1 61 ? -12.406 -21.984 7.391 1 96.44 61 ALA B O 1
ATOM 2293 N N . LYS B 1 62 ? -12.609 -21.469 5.203 1 97.94 62 LYS B N 1
ATOM 2294 C CA . LYS B 1 62 ? -13.367 -22.672 4.867 1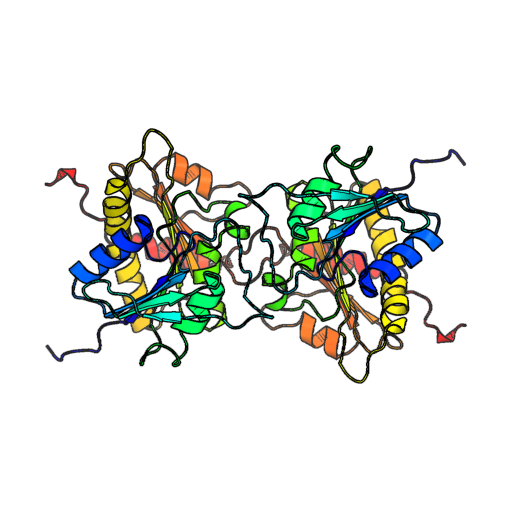 97.94 62 LYS B CA 1
ATOM 2295 C C . LYS B 1 62 ? -12.641 -23.484 3.807 1 97.94 62 LYS B C 1
ATOM 2297 O O . LYS B 1 62 ? -12.266 -22.969 2.758 1 97.94 62 LYS B O 1
ATOM 2302 N N . GLN B 1 63 ? -12.516 -24.75 4.133 1 97.56 63 GLN B N 1
ATOM 2303 C CA . GLN B 1 63 ? -11.906 -25.625 3.125 1 97.56 63 GLN B CA 1
ATOM 2304 C C . GLN B 1 63 ? -12.836 -25.797 1.925 1 97.56 63 GLN B C 1
ATOM 2306 O O . GLN B 1 63 ? -14.047 -25.969 2.086 1 97.56 63 GLN B O 1
ATOM 2311 N N . VAL B 1 64 ? -12.273 -25.672 0.75 1 98.31 64 VAL B N 1
ATOM 2312 C CA . VAL B 1 64 ? -13.031 -25.859 -0.483 1 98.31 64 VAL B CA 1
ATOM 2313 C C . VAL B 1 64 ? -12.344 -26.922 -1.354 1 98.31 64 VAL B C 1
ATOM 2315 O O . VAL B 1 64 ? -11.18 -27.266 -1.122 1 98.31 64 VAL B O 1
ATOM 2318 N N . ASN B 1 65 ? -13.109 -27.391 -2.32 1 97.94 65 ASN B N 1
ATOM 2319 C CA . ASN B 1 65 ? -12.578 -28.453 -3.178 1 97.94 65 ASN B CA 1
ATOM 2320 C C . ASN B 1 65 ? -12.062 -27.891 -4.5 1 97.94 65 ASN B C 1
ATOM 2322 O O . ASN B 1 65 ? -12.836 -27.344 -5.293 1 97.94 65 ASN B O 1
ATOM 2326 N N . ILE B 1 66 ? -10.805 -27.891 -4.645 1 98.19 66 ILE B N 1
ATOM 2327 C CA . ILE B 1 66 ? -10.117 -27.672 -5.914 1 98.19 66 ILE B CA 1
ATOM 2328 C C . ILE B 1 66 ? -9.211 -28.859 -6.23 1 98.19 66 ILE B C 1
ATOM 2330 O O . ILE B 1 66 ? -8.258 -29.141 -5.496 1 98.19 66 ILE B O 1
ATOM 2334 N N . GLU B 1 67 ? -9.5 -29.516 -7.301 1 96.94 67 GLU B N 1
ATOM 2335 C CA . GLU B 1 67 ? -8.828 -30.766 -7.641 1 96.94 67 GLU B CA 1
ATOM 2336 C C . GLU B 1 67 ? -7.312 -30.594 -7.633 1 96.94 67 GLU B C 1
ATOM 2338 O O . GLU B 1 67 ? -6.785 -29.625 -8.18 1 96.94 67 GLU B O 1
ATOM 2343 N N . GLY B 1 68 ? -6.645 -31.547 -6.996 1 97.5 68 GLY B N 1
ATOM 2344 C CA . GLY B 1 68 ? -5.191 -31.609 -7.008 1 97.5 68 GLY B CA 1
ATOM 2345 C C . GLY B 1 68 ? -4.547 -30.672 -5.996 1 97.5 68 GLY B C 1
ATOM 2346 O O . GLY B 1 68 ? -3.326 -30.516 -5.977 1 97.5 68 GLY B O 1
ATOM 2347 N N . THR B 1 69 ? -5.43 -30.047 -5.133 1 98 69 THR B N 1
ATOM 2348 C CA . THR B 1 69 ? -4.871 -29.062 -4.203 1 98 69 THR B CA 1
ATOM 2349 C C . THR B 1 69 ? -5.496 -29.219 -2.818 1 98 69 THR B C 1
ATOM 2351 O O . THR B 1 69 ? -6.43 -30 -2.639 1 98 69 THR B O 1
ATOM 2354 N N . ILE B 1 70 ? -4.902 -28.672 -1.811 1 97.44 70 ILE B N 1
ATOM 2355 C CA . ILE B 1 70 ? -5.555 -28.266 -0.567 1 97.44 70 ILE B CA 1
ATOM 2356 C C . ILE B 1 70 ? -5.91 -26.781 -0.62 1 97.44 70 ILE B C 1
ATOM 2358 O O . ILE B 1 70 ? -5.035 -25.938 -0.817 1 97.44 70 ILE B O 1
ATOM 2362 N N . ALA B 1 71 ? -7.191 -26.516 -0.476 1 98.44 71 ALA B N 1
ATOM 2363 C CA . ALA B 1 71 ? -7.625 -25.156 -0.772 1 98.44 71 ALA B CA 1
ATOM 2364 C C . ALA B 1 71 ? -8.555 -24.625 0.319 1 98.44 71 ALA B C 1
ATOM 2366 O O . ALA B 1 71 ? -9.367 -25.375 0.863 1 98.44 71 ALA B O 1
ATOM 2367 N N . PHE B 1 72 ? -8.422 -23.375 0.623 1 98.69 72 PHE B N 1
ATOM 2368 C CA . PHE B 1 72 ? -9.273 -22.688 1.59 1 98.69 72 PHE B CA 1
ATOM 2369 C C . PHE B 1 72 ? -9.781 -21.375 1.023 1 98.69 72 PHE B C 1
ATOM 2371 O O . PHE B 1 72 ? -9.031 -20.625 0.396 1 98.69 72 PHE B O 1
ATOM 2378 N N . ALA B 1 73 ? -11.055 -21.094 1.211 1 98.75 73 ALA B N 1
ATOM 2379 C CA . ALA B 1 73 ? -11.656 -19.766 1.014 1 98.75 73 ALA B CA 1
ATOM 2380 C C . ALA B 1 73 ? -11.672 -18.969 2.314 1 98.75 73 ALA B C 1
ATOM 2382 O O . ALA B 1 73 ? -12.078 -19.484 3.359 1 98.75 73 ALA B O 1
ATOM 2383 N N . VAL B 1 74 ? -11.242 -17.781 2.26 1 98.12 74 VAL B N 1
ATOM 2384 C CA . VAL B 1 74 ? -11.047 -16.969 3.459 1 98.12 74 VAL B CA 1
ATOM 2385 C C . VAL B 1 74 ? -11.875 -15.695 3.361 1 98.12 74 VAL B C 1
ATOM 2387 O O . VAL B 1 74 ? -11.938 -15.062 2.303 1 98.12 74 VAL B O 1
ATOM 2390 N N . SER B 1 75 ? -12.523 -15.219 4.379 1 97.31 75 SER B N 1
ATOM 2391 C CA . SER B 1 75 ? -13.344 -14.016 4.387 1 97.31 75 SER B CA 1
ATOM 2392 C C . SER B 1 75 ? -12.484 -12.758 4.473 1 97.31 75 SER B C 1
ATOM 2394 O O . SER B 1 75 ? -13 -11.641 4.402 1 97.31 75 SER B O 1
ATOM 2396 N N . GLY B 1 76 ? -11.266 -12.812 4.375 1 97.12 76 GLY B N 1
ATOM 2397 C CA . GLY B 1 76 ? -10.359 -11.688 4.508 1 97.12 76 GLY B CA 1
ATOM 2398 C C . GLY B 1 76 ? -9.805 -11.211 3.18 1 97.12 76 GLY B C 1
ATOM 2399 O O . GLY B 1 76 ? -10.398 -11.453 2.127 1 97.12 76 GLY B O 1
ATOM 2400 N N . THR B 1 77 ? -8.758 -10.438 3.242 1 98.06 77 THR B N 1
ATOM 2401 C CA . THR B 1 77 ? -8.086 -9.859 2.086 1 98.06 77 THR B CA 1
ATOM 2402 C C . THR B 1 77 ? -7.012 -10.805 1.555 1 98.06 77 THR B C 1
ATOM 2404 O O . THR B 1 77 ? -6.688 -11.805 2.193 1 98.06 77 THR B O 1
ATOM 2407 N N . PRO B 1 78 ? -6.461 -10.516 0.347 1 98.69 78 PRO B N 1
ATOM 2408 C CA . PRO B 1 78 ? -5.359 -11.344 -0.149 1 98.69 78 PRO B CA 1
ATOM 2409 C C . PRO B 1 78 ? -4.176 -11.391 0.817 1 98.69 78 PRO B C 1
ATOM 2411 O O . PRO B 1 78 ? -3.555 -12.445 0.981 1 98.69 78 PRO B O 1
ATOM 2414 N N . ALA B 1 79 ? -3.875 -10.258 1.445 1 98.44 79 ALA B N 1
ATOM 2415 C CA . ALA B 1 79 ? -2.803 -10.25 2.439 1 98.44 79 ALA B CA 1
ATOM 2416 C C . ALA B 1 79 ? -3.135 -11.164 3.611 1 98.44 79 ALA B C 1
ATOM 2418 O O . ALA B 1 79 ? -2.266 -11.883 4.109 1 98.44 79 ALA B O 1
ATOM 2419 N N . ASP B 1 80 ? -4.398 -11.148 4.086 1 98.19 80 ASP B N 1
ATOM 2420 C CA . ASP B 1 80 ? -4.84 -12.086 5.117 1 98.19 80 ASP B CA 1
ATOM 2421 C C . ASP B 1 80 ? -4.641 -13.531 4.668 1 98.19 80 ASP B C 1
ATOM 2423 O O . ASP B 1 80 ? -4.16 -14.367 5.434 1 98.19 80 ASP B O 1
ATOM 2427 N N . CYS B 1 81 ? -5.062 -13.789 3.451 1 98.56 81 CYS B N 1
ATOM 2428 C CA . CYS B 1 81 ? -4.965 -15.141 2.904 1 98.56 81 CYS B CA 1
ATOM 2429 C C . CYS B 1 81 ? -3.518 -15.617 2.879 1 98.56 81 CYS B C 1
ATOM 2431 O O . CYS B 1 81 ? -3.227 -16.75 3.258 1 98.56 81 CYS B O 1
ATOM 2433 N N . THR B 1 82 ? -2.656 -14.727 2.371 1 98.56 82 THR B N 1
ATOM 2434 C CA . THR B 1 82 ? -1.238 -15.07 2.338 1 98.56 82 THR B CA 1
ATOM 2435 C C . THR B 1 82 ? -0.712 -15.336 3.746 1 98.56 82 THR B C 1
ATOM 2437 O O . THR B 1 82 ? -0.055 -16.344 3.986 1 98.56 82 THR B O 1
ATOM 2440 N N . SER B 1 83 ? -1.01 -14.453 4.664 1 97.06 83 SER B N 1
ATOM 2441 C CA . SER B 1 83 ? -0.543 -14.617 6.035 1 97.06 83 SER B CA 1
ATOM 2442 C C . SER B 1 83 ? -1.023 -15.93 6.633 1 97.06 83 SER B C 1
ATOM 2444 O O . SER B 1 83 ? -0.244 -16.656 7.25 1 97.06 83 SER B O 1
ATOM 2446 N N . LEU B 1 84 ? -2.27 -16.203 6.449 1 96.5 84 LEU B N 1
ATOM 2447 C CA . LEU B 1 84 ? -2.824 -17.469 6.934 1 96.5 84 LEU B CA 1
ATOM 2448 C C . LEU B 1 84 ? -2.193 -18.656 6.207 1 96.5 84 LEU B C 1
ATOM 2450 O O . LEU B 1 84 ? -1.878 -19.672 6.828 1 96.5 84 LEU B O 1
ATOM 2454 N N . GLY B 1 85 ? -2.035 -18.484 4.918 1 97.62 85 GLY B N 1
ATOM 2455 C CA . GLY B 1 85 ? -1.549 -19.562 4.074 1 97.62 85 GLY B CA 1
ATOM 2456 C C . GLY B 1 85 ? -0.114 -19.953 4.375 1 97.62 85 GLY B C 1
ATOM 2457 O O . GLY B 1 85 ? 0.274 -21.109 4.176 1 97.62 85 GLY B O 1
ATOM 2458 N N . ILE B 1 86 ? 0.677 -18.984 4.789 1 97.19 86 ILE B N 1
ATOM 2459 C CA . ILE B 1 86 ? 2.08 -19.281 5.039 1 97.19 86 ILE B CA 1
ATOM 2460 C C . ILE B 1 86 ? 2.266 -19.688 6.5 1 97.19 86 ILE B C 1
ATOM 2462 O O . ILE B 1 86 ? 3.365 -20.078 6.91 1 97.19 86 ILE B O 1
ATOM 2466 N N . SER B 1 87 ? 1.208 -19.547 7.18 1 89.69 87 SER B N 1
ATOM 2467 C CA . SER B 1 87 ? 1.261 -20 8.562 1 89.69 87 SER B CA 1
ATOM 2468 C C . SER B 1 87 ? 0.991 -21.5 8.664 1 89.69 87 SER B C 1
ATOM 2470 O O . SER B 1 87 ? 0.592 -22.141 7.684 1 89.69 87 SER B O 1
ATOM 2472 N N . LYS B 1 88 ? 1.256 -22.125 9.758 1 88.19 88 LYS B N 1
ATOM 2473 C CA . LYS B 1 88 ? 1.006 -23.547 9.938 1 88.19 88 LYS B CA 1
ATOM 2474 C C . LYS B 1 88 ? -0.414 -23.797 10.438 1 88.19 88 LYS B C 1
ATOM 2476 O O . LYS B 1 88 ? -0.758 -24.922 10.805 1 88.19 88 LYS B O 1
ATOM 2481 N N . ALA B 1 89 ? -1.188 -22.781 10.367 1 88.12 89 ALA B N 1
ATOM 2482 C CA . ALA B 1 89 ? -2.557 -22.906 10.867 1 88.12 89 ALA B CA 1
ATOM 2483 C C . ALA B 1 89 ? -3.424 -23.688 9.875 1 88.12 89 ALA B C 1
ATOM 2485 O O . ALA B 1 89 ? -4.297 -24.453 10.281 1 88.12 89 ALA B O 1
ATOM 2486 N N . LEU B 1 90 ? -3.197 -23.516 8.586 1 93.25 90 LEU B N 1
ATOM 2487 C CA . LEU B 1 90 ? -4.078 -24.109 7.582 1 93.25 90 LEU B CA 1
ATOM 2488 C C . LEU B 1 90 ? -3.379 -25.234 6.836 1 93.25 90 LEU B C 1
ATOM 2490 O O . LEU B 1 90 ? -4.031 -26.172 6.367 1 93.25 90 LEU B O 1
ATOM 2494 N N . PHE B 1 91 ? -2.109 -25.047 6.672 1 95 91 PHE B N 1
ATOM 2495 C CA . PHE B 1 91 ? -1.351 -26.016 5.879 1 95 91 PHE B CA 1
ATOM 2496 C C . PHE B 1 91 ? -0.219 -26.609 6.699 1 95 91 PHE B C 1
ATOM 2498 O O . PHE B 1 91 ? 0.354 -25.953 7.566 1 95 91 PHE B O 1
ATOM 2505 N N . PRO B 1 92 ? 0.159 -27.859 6.414 1 90.5 92 PRO B N 1
ATOM 2506 C CA . PRO B 1 92 ? 1.205 -28.516 7.191 1 90.5 92 PRO B CA 1
ATOM 2507 C C . PRO B 1 92 ? 2.609 -28.047 6.82 1 90.5 92 PRO B C 1
ATOM 2509 O O . PRO B 1 92 ? 3.568 -28.328 7.547 1 90.5 92 PRO B O 1
ATOM 2512 N N . THR B 1 93 ? 2.73 -27.438 5.688 1 91.56 93 THR B N 1
ATOM 2513 C CA . THR B 1 93 ? 4.039 -26.984 5.215 1 91.56 93 THR B CA 1
ATOM 2514 C C . THR B 1 93 ? 4.012 -25.5 4.871 1 91.56 93 THR B C 1
ATOM 2516 O O . THR B 1 93 ? 2.988 -24.984 4.418 1 91.56 93 THR B O 1
ATOM 2519 N N . VAL B 1 94 ? 5.184 -24.859 5.125 1 95.44 94 VAL B N 1
ATOM 2520 C CA . VAL B 1 94 ? 5.383 -23.5 4.637 1 95.44 94 VAL B CA 1
ATOM 2521 C C . VAL B 1 94 ? 5.758 -23.531 3.158 1 95.44 94 VAL B C 1
ATOM 2523 O O . VAL B 1 94 ? 6.66 -24.266 2.756 1 95.44 94 VAL B O 1
ATOM 2526 N N . PRO B 1 95 ? 5.027 -22.844 2.367 1 97.69 95 PRO B N 1
ATOM 2527 C CA . PRO B 1 95 ? 5.332 -22.875 0.935 1 97.69 95 PRO B CA 1
ATOM 2528 C C . PRO B 1 95 ? 6.711 -22.312 0.611 1 97.69 95 PRO B C 1
ATOM 2530 O O . PRO B 1 95 ? 7.219 -21.453 1.344 1 97.69 95 PRO B O 1
ATOM 2533 N N . ASP B 1 96 ? 7.273 -22.766 -0.478 1 97.38 96 ASP B N 1
ATOM 2534 C CA . ASP B 1 96 ? 8.547 -22.266 -0.973 1 97.38 96 ASP B CA 1
ATOM 2535 C C . ASP B 1 96 ? 8.359 -20.969 -1.757 1 97.38 96 ASP B C 1
ATOM 2537 O O . ASP B 1 96 ? 9.281 -20.156 -1.871 1 97.38 96 ASP B O 1
ATOM 2541 N N . LEU B 1 97 ? 7.195 -20.844 -2.295 1 98.38 97 LEU B N 1
ATOM 2542 C CA . LEU B 1 97 ? 6.852 -19.719 -3.17 1 98.38 97 LEU B CA 1
ATOM 2543 C C . LEU B 1 97 ? 5.379 -19.359 -3.035 1 98.38 97 LEU B C 1
ATOM 2545 O O . LEU B 1 97 ? 4.523 -20.234 -2.936 1 98.38 97 LEU B O 1
ATOM 2549 N N . VAL B 1 98 ? 5.074 -18.109 -2.932 1 98.81 98 VAL B N 1
ATOM 2550 C CA . VAL B 1 98 ? 3.699 -17.625 -3.02 1 98.81 98 VAL B CA 1
ATOM 2551 C C . VAL B 1 98 ? 3.469 -16.969 -4.379 1 98.81 98 VAL B C 1
ATOM 2553 O O . VAL B 1 98 ? 4.277 -16.141 -4.82 1 98.81 98 VAL B O 1
ATOM 2556 N N . VAL B 1 99 ? 2.457 -17.359 -5.055 1 98.94 99 VAL B N 1
ATOM 2557 C CA . VAL B 1 99 ? 2.043 -16.734 -6.305 1 98.94 99 VAL B CA 1
ATOM 2558 C C . VAL B 1 99 ? 0.64 -16.156 -6.152 1 98.94 99 VAL B C 1
ATOM 2560 O O . VAL B 1 99 ? -0.319 -16.875 -5.891 1 98.94 99 VAL B O 1
ATOM 2563 N N . SER B 1 100 ? 0.496 -14.875 -6.273 1 98.94 100 SER B N 1
ATOM 2564 C CA . SER B 1 100 ? -0.781 -14.172 -6.219 1 98.94 100 SER B CA 1
ATOM 2565 C C . SER B 1 100 ? -1.285 -13.828 -7.613 1 98.94 100 SER B C 1
ATOM 2567 O O . SER B 1 100 ? -0.681 -13.016 -8.312 1 98.94 100 SER B O 1
ATOM 2569 N N . GLY B 1 101 ? -2.395 -14.336 -8.078 1 98.62 101 GLY B N 1
ATOM 2570 C CA . GLY B 1 101 ? -2.912 -14.117 -9.422 1 98.62 101 GLY B CA 1
ATOM 2571 C C . GLY B 1 101 ? -3.643 -15.328 -9.977 1 98.62 101 GLY B C 1
ATOM 2572 O O . GLY B 1 101 ? -3.961 -16.266 -9.242 1 98.62 101 GLY B O 1
ATOM 2573 N N . ILE B 1 102 ? -4.047 -15.328 -11.133 1 98.44 102 ILE B N 1
ATOM 2574 C CA . ILE B 1 102 ? -3.869 -14.281 -12.125 1 98.44 102 ILE B CA 1
ATOM 2575 C C . ILE B 1 102 ? -4.98 -13.242 -11.984 1 98.44 102 ILE B C 1
ATOM 2577 O O . ILE B 1 102 ? -6.164 -13.57 -12.086 1 98.44 102 ILE B O 1
ATOM 2581 N N . ASN B 1 103 ? -4.656 -12.031 -11.812 1 98.38 103 ASN B N 1
ATOM 2582 C CA . ASN B 1 103 ? -5.598 -10.93 -11.664 1 98.38 103 ASN B CA 1
ATOM 2583 C C . ASN B 1 103 ? -6.227 -10.547 -13 1 98.38 103 ASN B C 1
ATOM 2585 O O . ASN B 1 103 ? -5.539 -10.484 -14.023 1 98.38 103 ASN B O 1
ATOM 2589 N N . LYS B 1 104 ? -7.539 -10.305 -12.969 1 97.62 104 LYS B N 1
ATOM 2590 C CA . LYS B 1 104 ? -8.242 -9.758 -14.125 1 97.62 104 LYS B CA 1
ATOM 2591 C C . LYS B 1 104 ? -8.016 -8.258 -14.258 1 97.62 104 LYS B C 1
ATOM 2593 O O . LYS B 1 104 ? -8.766 -7.461 -13.695 1 97.62 104 LYS B O 1
ATOM 2598 N N . GLY B 1 105 ? -7.07 -7.828 -15.039 1 95.75 105 GLY B N 1
ATOM 2599 C CA . GLY B 1 105 ? -6.633 -6.449 -15.195 1 95.75 105 GLY B CA 1
ATOM 2600 C C . GLY B 1 105 ? -5.156 -6.258 -14.914 1 95.75 105 GLY B C 1
ATOM 2601 O O . GLY B 1 105 ? -4.594 -6.926 -14.039 1 95.75 105 GLY B O 1
ATOM 2602 N N . SER B 1 106 ? -4.539 -5.363 -15.547 1 93.25 106 SER B N 1
ATOM 2603 C CA . SER B 1 106 ? -3.105 -5.133 -15.391 1 93.25 106 SER B CA 1
ATOM 2604 C C . SER B 1 106 ? -2.789 -4.484 -14.047 1 93.25 106 SER B C 1
ATOM 2606 O O . SER B 1 106 ? -3.631 -3.789 -13.477 1 93.25 106 SER B O 1
ATOM 2608 N N . ASN B 1 107 ? -1.688 -4.766 -13.492 1 92.62 107 ASN B N 1
ATOM 2609 C CA . ASN B 1 107 ? -1.129 -4.117 -12.312 1 92.62 107 ASN B CA 1
ATOM 2610 C C . ASN B 1 107 ? 0.211 -3.455 -12.617 1 92.62 107 ASN B C 1
ATOM 2612 O O . ASN B 1 107 ? 1.252 -3.895 -12.125 1 92.62 107 ASN B O 1
ATOM 2616 N N . CYS B 1 108 ? 0.159 -2.449 -13.43 1 90 108 CYS B N 1
ATOM 2617 C CA . CYS B 1 108 ? 1.326 -1.641 -13.766 1 90 108 CYS B CA 1
ATOM 2618 C C . CYS B 1 108 ? 1.217 -0.246 -13.164 1 90 108 CYS B C 1
ATOM 2620 O O . CYS B 1 108 ? 0.125 0.193 -12.797 1 90 108 CYS B O 1
ATOM 2622 N N . GLY B 1 109 ? 2.369 0.377 -12.992 1 88.56 109 GLY B N 1
ATOM 2623 C CA . GLY B 1 109 ? 2.371 1.744 -12.492 1 88.56 109 GLY B CA 1
ATOM 2624 C C . GLY B 1 109 ? 1.701 1.888 -11.141 1 88.56 109 GLY B C 1
ATOM 2625 O O . GLY B 1 109 ? 1.987 1.125 -10.211 1 88.56 109 GLY B O 1
ATOM 2626 N N . TYR B 1 110 ? 0.76 2.895 -11.039 1 89.25 110 TYR B N 1
ATOM 2627 C CA . TYR B 1 110 ? 0.145 3.197 -9.758 1 89.25 110 TYR B CA 1
ATOM 2628 C C . TYR B 1 110 ? -0.845 2.111 -9.352 1 89.25 110 TYR B C 1
ATOM 2630 O O . TYR B 1 110 ? -1.215 2 -8.18 1 89.25 110 TYR B O 1
ATOM 2638 N N . HIS B 1 111 ? -1.244 1.302 -10.312 1 92.88 111 HIS B N 1
ATOM 2639 C CA . HIS B 1 111 ? -2.184 0.236 -9.984 1 92.88 111 HIS B CA 1
ATOM 2640 C C . HIS B 1 111 ? -1.569 -0.759 -9.008 1 92.88 111 HIS B C 1
ATOM 2642 O O . HIS B 1 111 ? -2.287 -1.421 -8.25 1 92.88 111 HIS B O 1
ATOM 2648 N N . ILE B 1 112 ? -0.232 -0.808 -9.008 1 94.69 112 ILE B N 1
ATOM 2649 C CA . ILE B 1 112 ? 0.5 -1.696 -8.117 1 94.69 112 ILE B CA 1
ATOM 2650 C C . ILE B 1 112 ? 0.132 -1.388 -6.668 1 94.69 112 ILE B C 1
ATOM 2652 O O . ILE B 1 112 ? -0.037 -2.301 -5.855 1 94.69 112 ILE B O 1
ATOM 2656 N N . VAL B 1 113 ? -0.055 -0.151 -6.375 1 95.31 113 VAL B N 1
ATOM 2657 C CA . VAL B 1 113 ? -0.28 0.308 -5.012 1 95.31 113 VAL B CA 1
ATOM 2658 C C . VAL B 1 113 ? -1.684 -0.087 -4.555 1 95.31 113 VAL B C 1
ATOM 2660 O O . VAL B 1 113 ? -1.892 -0.436 -3.391 1 95.31 113 VAL B O 1
ATOM 2663 N N . TYR B 1 114 ? -2.652 -0.135 -5.438 1 96.81 114 TYR B N 1
ATOM 2664 C CA . TYR B 1 114 ? -4.051 -0.409 -5.117 1 96.81 114 TYR B CA 1
ATOM 2665 C C . TYR B 1 114 ? -4.332 -1.906 -5.152 1 96.81 114 TYR B C 1
ATOM 2667 O O . TYR B 1 114 ? -5.391 -2.355 -4.703 1 96.81 114 TYR B O 1
ATOM 2675 N N . SER B 1 115 ? -3.494 -2.674 -5.672 1 97.5 115 SER B N 1
ATOM 2676 C CA . SER B 1 115 ? -3.758 -4.047 -6.094 1 97.5 115 SER B CA 1
ATOM 2677 C C . SER B 1 115 ? -3.691 -5.008 -4.914 1 97.5 115 SER B C 1
ATOM 2679 O O . SER B 1 115 ? -2.627 -5.203 -4.32 1 97.5 115 SER B O 1
ATOM 2681 N N . GLY B 1 116 ? -4.812 -5.668 -4.645 1 98.38 116 GLY B N 1
ATOM 2682 C CA . GLY B 1 116 ? -4.797 -6.766 -3.688 1 98.38 116 GLY B CA 1
ATOM 2683 C C . GLY B 1 116 ? -3.943 -7.938 -4.137 1 98.38 116 GLY B C 1
ATOM 2684 O O . GLY B 1 116 ? -3.398 -8.664 -3.307 1 98.38 116 GLY B O 1
ATOM 2685 N N . THR B 1 117 ? -3.812 -8.188 -5.484 1 98.62 117 THR B N 1
ATOM 2686 C CA . THR B 1 117 ? -2.959 -9.227 -6.047 1 98.62 117 THR B CA 1
ATOM 2687 C C . THR B 1 117 ? -1.497 -8.977 -5.684 1 98.62 117 THR B C 1
ATOM 2689 O O . THR B 1 117 ? -0.817 -9.875 -5.184 1 98.62 117 THR B O 1
ATOM 2692 N N . VAL B 1 118 ? -1.059 -7.773 -5.871 1 98.19 118 VAL B N 1
ATOM 2693 C CA . VAL B 1 118 ? 0.316 -7.418 -5.535 1 98.19 118 VAL B CA 1
ATOM 2694 C C . VAL B 1 118 ? 0.524 -7.527 -4.027 1 98.19 118 VAL B C 1
ATOM 2696 O O . VAL B 1 118 ? 1.573 -7.988 -3.572 1 98.19 118 VAL B O 1
ATOM 2699 N N . ALA B 1 119 ? -0.494 -7.152 -3.307 1 98.5 119 ALA B N 1
ATOM 2700 C CA . ALA B 1 119 ? -0.414 -7.199 -1.848 1 98.5 119 ALA B CA 1
ATOM 2701 C C . ALA B 1 119 ? -0.253 -8.633 -1.354 1 98.5 119 ALA B C 1
ATOM 2703 O O . ALA B 1 119 ? 0.443 -8.883 -0.367 1 98.5 119 ALA B O 1
ATOM 2704 N N . GLY B 1 120 ? -0.993 -9.547 -1.949 1 98.69 120 GLY B N 1
ATOM 2705 C CA . GLY B 1 120 ? -0.825 -10.945 -1.58 1 98.69 120 GLY B CA 1
ATOM 2706 C C . GLY B 1 120 ? 0.611 -11.422 -1.687 1 98.69 120 GLY B C 1
ATOM 2707 O O . GLY B 1 120 ? 1.115 -12.094 -0.784 1 98.69 120 GLY B O 1
ATOM 2708 N N . ALA B 1 121 ? 1.273 -11.07 -2.77 1 98.69 121 ALA B N 1
ATOM 2709 C CA . ALA B 1 121 ? 2.68 -11.406 -2.957 1 98.69 121 ALA B CA 1
ATOM 2710 C C . ALA B 1 121 ? 3.566 -10.648 -1.973 1 98.69 121 ALA B C 1
ATOM 2712 O O . ALA B 1 121 ? 4.492 -11.219 -1.393 1 98.69 121 ALA B O 1
ATOM 2713 N N . ARG B 1 122 ? 3.299 -9.406 -1.786 1 97.88 122 ARG B N 1
ATOM 2714 C CA . ARG B 1 122 ? 4.102 -8.578 -0.894 1 97.88 122 ARG B CA 1
ATOM 2715 C C . ARG B 1 122 ? 4.055 -9.102 0.536 1 97.88 122 ARG B C 1
ATOM 2717 O O . ARG B 1 122 ? 5.055 -9.062 1.251 1 97.88 122 ARG B O 1
ATOM 2724 N N . GLU B 1 123 ? 2.873 -9.508 0.955 1 98 123 GLU B N 1
ATOM 2725 C CA . GLU B 1 123 ? 2.748 -10.047 2.305 1 98 123 GLU B CA 1
ATOM 2726 C C . GLU B 1 123 ? 3.672 -11.25 2.508 1 98 123 GLU B C 1
ATOM 2728 O O . GLU B 1 123 ? 4.273 -11.398 3.574 1 98 123 GLU B O 1
ATOM 2733 N N . ALA B 1 124 ? 3.781 -12.125 1.542 1 98.12 124 ALA B N 1
ATOM 2734 C CA . ALA B 1 124 ? 4.719 -13.242 1.606 1 98.12 124 ALA B CA 1
ATOM 2735 C C . ALA B 1 124 ? 6.156 -12.742 1.746 1 98.12 124 ALA B C 1
ATOM 2737 O O . ALA B 1 124 ? 6.91 -13.234 2.594 1 98.12 124 ALA B O 1
ATOM 2738 N N . PHE B 1 125 ? 6.438 -11.789 0.973 1 97.19 125 PHE B N 1
ATOM 2739 C CA . PHE B 1 125 ? 7.77 -11.195 1.004 1 97.19 125 PHE B CA 1
ATOM 2740 C C . PHE B 1 125 ? 8.094 -10.672 2.396 1 97.19 125 PHE B C 1
ATOM 2742 O O . PHE B 1 125 ? 9.203 -10.859 2.893 1 97.19 125 PHE B O 1
ATOM 2749 N N . PHE B 1 126 ? 7.133 -10.008 3.02 1 95 126 PHE B N 1
ATOM 2750 C CA . PHE B 1 126 ? 7.312 -9.492 4.371 1 95 126 PHE B CA 1
ATOM 2751 C C . PHE B 1 126 ? 7.629 -10.625 5.344 1 95 126 PHE B C 1
ATOM 2753 O O . PHE B 1 126 ? 8.148 -10.383 6.438 1 95 126 PHE B O 1
ATOM 2760 N N . ASN B 1 127 ? 7.316 -11.75 5.012 1 95.38 127 ASN B N 1
ATOM 2761 C CA . ASN B 1 127 ? 7.547 -12.914 5.859 1 95.38 127 ASN B CA 1
ATOM 2762 C C . ASN B 1 127 ? 8.695 -13.773 5.336 1 95.38 127 ASN B C 1
ATOM 2764 O O . ASN B 1 127 ? 8.766 -14.969 5.629 1 95.38 127 ASN B O 1
ATOM 2768 N N . ASP B 1 128 ? 9.508 -13.195 4.477 1 95.19 128 ASP B N 1
ATOM 2769 C CA . ASP B 1 128 ? 10.75 -13.781 3.984 1 95.19 128 ASP B CA 1
ATOM 2770 C C . ASP B 1 128 ? 10.469 -14.984 3.088 1 95.19 128 ASP B C 1
ATOM 2772 O O . ASP B 1 128 ? 11.25 -15.945 3.07 1 95.19 128 ASP B O 1
ATOM 2776 N N . ILE B 1 129 ? 9.336 -15.031 2.488 1 97.19 129 ILE B N 1
ATOM 2777 C CA . ILE B 1 129 ? 9 -16.062 1.501 1 97.19 129 ILE B CA 1
ATOM 2778 C C . ILE B 1 129 ? 9.016 -15.445 0.101 1 97.19 129 ILE B C 1
ATOM 2780 O O . ILE B 1 129 ? 8.359 -14.438 -0.151 1 97.19 129 ILE B O 1
ATOM 2784 N N . PRO B 1 130 ? 9.797 -16.016 -0.855 1 97.69 130 PRO B N 1
ATOM 2785 C CA . PRO B 1 130 ? 9.758 -15.523 -2.232 1 97.69 130 PRO B CA 1
ATOM 2786 C C . PRO B 1 130 ? 8.344 -15.5 -2.812 1 97.69 130 PRO B C 1
ATOM 2788 O O . PRO B 1 130 ? 7.535 -16.375 -2.496 1 97.69 130 PRO B O 1
ATOM 2791 N N . SER B 1 131 ? 8.047 -14.484 -3.641 1 98.44 131 SER B N 1
ATOM 2792 C CA . SER B 1 131 ? 6.668 -14.359 -4.094 1 98.44 131 SER B CA 1
ATOM 2793 C C . SER B 1 131 ? 6.598 -13.672 -5.457 1 98.44 131 SER B C 1
ATOM 2795 O O . SER B 1 131 ? 7.543 -13 -5.867 1 98.44 131 SER B O 1
ATOM 2797 N N . ILE B 1 132 ? 5.496 -13.93 -6.156 1 97.94 132 ILE B N 1
ATOM 2798 C CA . ILE B 1 132 ? 5.199 -13.398 -7.484 1 97.94 132 ILE B CA 1
ATOM 2799 C C . ILE B 1 132 ? 3.744 -12.945 -7.543 1 97.94 132 ILE B C 1
ATOM 2801 O O . ILE B 1 132 ? 2.85 -13.633 -7.051 1 97.94 132 ILE B O 1
ATOM 2805 N N . SER B 1 133 ? 3.529 -11.805 -8.016 1 98.5 133 SER B N 1
ATOM 2806 C CA . SER B 1 133 ? 2.18 -11.438 -8.43 1 98.5 133 SER B CA 1
ATOM 2807 C C . SER B 1 133 ? 2.027 -11.508 -9.945 1 98.5 133 SER B C 1
ATOM 2809 O O . SER B 1 133 ? 2.949 -11.156 -10.688 1 98.5 133 SER B O 1
ATOM 2811 N N . ILE B 1 134 ? 0.897 -11.984 -10.445 1 97.88 134 ILE B N 1
ATOM 2812 C CA . ILE B 1 134 ? 0.645 -12.133 -11.875 1 97.88 134 ILE B CA 1
ATOM 2813 C C . ILE B 1 134 ? -0.688 -11.477 -12.227 1 97.88 134 ILE B C 1
ATOM 2815 O O . ILE B 1 134 ? -1.697 -11.703 -11.562 1 97.88 134 ILE B O 1
ATOM 2819 N N . SER B 1 135 ? -0.69 -10.734 -13.305 1 97.56 135 SER B N 1
ATOM 2820 C CA . SER B 1 135 ? -1.896 -10.102 -13.828 1 97.56 135 SER B CA 1
ATOM 2821 C C . SER B 1 135 ? -1.998 -10.273 -15.336 1 97.56 135 SER B C 1
ATOM 2823 O O . SER B 1 135 ? -0.985 -10.438 -16.016 1 97.56 135 SER B O 1
ATOM 2825 N N . TYR B 1 136 ? -3.17 -10.352 -15.773 1 96.38 136 TYR B N 1
ATOM 2826 C CA . TYR B 1 136 ? -3.488 -10.375 -17.188 1 96.38 136 TYR B CA 1
ATOM 2827 C C . TYR B 1 136 ? -4.172 -9.086 -17.625 1 96.38 136 TYR B C 1
ATOM 2829 O O . TYR B 1 136 ? -5.168 -8.672 -17.016 1 96.38 136 TYR B O 1
ATOM 2837 N N . ASP B 1 137 ? -3.607 -8.445 -18.688 1 94.75 137 ASP B N 1
ATOM 2838 C CA . ASP B 1 137 ? -4.152 -7.188 -19.188 1 94.75 137 ASP B CA 1
ATOM 2839 C C . ASP B 1 137 ? -5.492 -7.406 -19.875 1 94.75 137 ASP B C 1
ATOM 2841 O O . ASP B 1 137 ? -5.602 -7.23 -21.094 1 94.75 137 ASP B O 1
ATOM 2845 N N . TRP B 1 138 ? -6.492 -7.711 -19.094 1 95.12 138 TRP B N 1
ATOM 2846 C CA . TRP B 1 138 ? -7.836 -8.008 -19.578 1 95.12 138 TRP B CA 1
ATOM 2847 C C . TRP B 1 138 ? -8.438 -6.789 -20.281 1 95.12 138 TRP B C 1
ATOM 2849 O O . TRP B 1 138 ? -8.391 -5.676 -19.75 1 95.12 138 TRP B O 1
ATOM 2859 N N . VAL B 1 139 ? -8.945 -6.98 -21.375 1 93.25 139 VAL B N 1
ATOM 2860 C CA . VAL B 1 139 ? -9.656 -5.949 -22.109 1 93.25 139 VAL B CA 1
ATOM 2861 C C . VAL B 1 139 ? -11.094 -6.398 -22.375 1 93.25 139 VAL B C 1
ATOM 2863 O O . VAL B 1 139 ? -11.328 -7.402 -23.047 1 93.25 139 VAL B O 1
ATOM 2866 N N . LYS B 1 140 ? -12.008 -5.582 -21.875 1 91.81 140 LYS B N 1
ATOM 2867 C CA . LYS B 1 140 ? -13.422 -5.898 -22.062 1 91.81 140 LYS B CA 1
ATOM 2868 C C . LYS B 1 140 ? -13.773 -5.973 -23.547 1 91.81 140 LYS B C 1
ATOM 2870 O O . LYS B 1 140 ? -13.383 -5.102 -24.328 1 91.81 140 LYS B O 1
ATOM 2875 N N . GLY B 1 141 ? -14.516 -6.98 -23.969 1 92.31 141 GLY B N 1
ATOM 2876 C CA . GLY B 1 141 ? -14.938 -7.145 -25.359 1 92.31 141 GLY B CA 1
ATOM 2877 C C . GLY B 1 141 ? -13.914 -7.863 -26.219 1 92.31 141 GLY B C 1
ATOM 2878 O O . GLY B 1 141 ? -14.242 -8.344 -27.297 1 92.31 141 GLY B O 1
ATOM 2879 N N . LYS B 1 142 ? -12.773 -7.961 -25.75 1 91.38 142 LYS B N 1
ATOM 2880 C CA . LYS B 1 142 ? -11.711 -8.594 -26.531 1 91.38 142 LYS B CA 1
ATOM 2881 C C . LYS B 1 142 ? -11.219 -9.867 -25.844 1 91.38 142 LYS B C 1
ATOM 2883 O O . LYS B 1 142 ? -10.984 -10.875 -26.516 1 91.38 142 LYS B O 1
ATOM 2888 N N . SER B 1 143 ? -11.062 -9.773 -24.562 1 93.19 143 SER B N 1
ATOM 2889 C CA . SER B 1 143 ? -10.523 -10.891 -23.797 1 93.19 143 SER B CA 1
ATOM 2890 C C . SER B 1 143 ? -11.617 -11.906 -23.469 1 93.19 143 SER B C 1
ATOM 2892 O O . SER B 1 143 ? -12.797 -11.555 -23.375 1 93.19 143 SER B O 1
ATOM 2894 N N . ASP B 1 144 ? -11.18 -13.094 -23.312 1 92.5 144 ASP B N 1
ATOM 2895 C CA . ASP B 1 144 ? -12.07 -14.156 -22.875 1 92.5 144 ASP B CA 1
ATOM 2896 C C . ASP B 1 144 ? -11.43 -15 -21.781 1 92.5 144 ASP B C 1
ATOM 2898 O O . ASP B 1 144 ? -10.227 -14.891 -21.531 1 92.5 144 ASP B O 1
ATOM 2902 N N . ILE B 1 145 ? -12.219 -15.828 -21.125 1 92.5 145 ILE B N 1
ATOM 2903 C CA . ILE B 1 145 ? -11.789 -16.562 -19.938 1 92.5 145 ILE B CA 1
ATOM 2904 C C . ILE B 1 145 ? -10.68 -17.547 -20.328 1 92.5 145 ILE B C 1
ATOM 2906 O O . ILE B 1 145 ? -9.836 -17.891 -19.484 1 92.5 145 ILE B O 1
ATOM 2910 N N . HIS B 1 146 ? -10.641 -18 -21.547 1 92.06 146 HIS B N 1
ATOM 2911 C CA . HIS B 1 146 ? -9.617 -18.938 -22 1 92.06 146 HIS B CA 1
ATOM 2912 C C . HIS B 1 146 ? -8.242 -18.266 -22.031 1 92.06 146 HIS B C 1
ATOM 2914 O O . HIS B 1 146 ? -7.215 -18.938 -21.953 1 92.06 146 HIS B O 1
ATOM 2920 N N . ASP B 1 147 ? -8.305 -16.953 -22.156 1 93.44 147 ASP B N 1
ATOM 2921 C CA . ASP B 1 147 ? -7.051 -16.203 -22.172 1 93.44 147 ASP B CA 1
ATOM 2922 C C . ASP B 1 147 ? -6.277 -16.391 -20.859 1 93.44 147 ASP B C 1
ATOM 2924 O O . ASP B 1 147 ? -5.047 -16.344 -20.844 1 93.44 147 ASP B O 1
ATOM 2928 N N . PHE B 1 148 ? -7.004 -16.688 -19.781 1 96.19 148 PHE B N 1
ATOM 2929 C CA . PHE B 1 148 ? -6.34 -16.938 -18.5 1 96.19 148 PHE B CA 1
ATOM 2930 C C . PHE B 1 148 ? -5.516 -18.219 -18.562 1 96.19 148 PHE B C 1
ATOM 2932 O O . PHE B 1 148 ? -4.457 -18.297 -17.938 1 96.19 148 PHE B O 1
ATOM 2939 N N . THR B 1 149 ? -6.008 -19.172 -19.25 1 94.56 149 THR B N 1
ATOM 2940 C CA . THR B 1 149 ? -5.262 -20.422 -19.391 1 94.56 149 THR B CA 1
ATOM 2941 C C . THR B 1 149 ? -3.945 -20.172 -20.125 1 94.56 149 THR B C 1
ATOM 2943 O O . THR B 1 149 ? -2.895 -20.672 -19.703 1 94.56 149 THR B O 1
ATOM 2946 N N . LEU B 1 150 ? -4.047 -19.422 -21.172 1 91.75 150 LEU B N 1
ATOM 2947 C CA . LEU B 1 150 ? -2.848 -19.094 -21.938 1 91.75 150 LEU B CA 1
ATOM 2948 C C . LEU B 1 150 ? -1.877 -18.281 -21.078 1 91.75 150 LEU B C 1
ATOM 2950 O O . LEU B 1 150 ? -0.668 -18.516 -21.109 1 91.75 150 LEU B O 1
ATOM 2954 N N . ALA B 1 151 ? -2.451 -17.297 -20.391 1 93.56 151 ALA B N 1
ATOM 2955 C CA . ALA B 1 151 ? -1.624 -16.484 -19.516 1 93.56 151 ALA B CA 1
ATOM 2956 C C . ALA B 1 151 ? -0.913 -17.344 -18.469 1 93.56 151 ALA B C 1
ATOM 2958 O O . ALA B 1 151 ? 0.274 -17.141 -18.203 1 93.56 151 ALA B O 1
ATOM 2959 N N . ALA B 1 152 ? -1.633 -18.266 -17.859 1 95.44 152 ALA B N 1
ATOM 2960 C CA . ALA B 1 152 ? -1.039 -19.172 -16.891 1 95.44 152 ALA B CA 1
ATOM 2961 C C . ALA B 1 152 ? 0.094 -19.984 -17.5 1 95.44 152 ALA B C 1
ATOM 2963 O O . ALA B 1 152 ? 1.18 -20.094 -16.938 1 95.44 152 ALA B O 1
ATOM 2964 N N . GLN B 1 153 ? -0.128 -20.5 -18.641 1 91.56 153 GLN B N 1
ATOM 2965 C CA . GLN B 1 153 ? 0.834 -21.359 -19.312 1 91.56 153 GLN B CA 1
ATOM 2966 C C . GLN B 1 153 ? 2.137 -20.625 -19.594 1 91.56 153 GLN B C 1
ATOM 2968 O O . GLN B 1 153 ? 3.225 -21.172 -19.422 1 91.56 153 GLN B O 1
ATOM 2973 N N . VAL B 1 154 ? 1.976 -19.391 -20.016 1 89.81 154 VAL B N 1
ATOM 2974 C CA . VAL B 1 154 ? 3.18 -18.641 -20.359 1 89.81 154 VAL B CA 1
ATOM 2975 C C . VAL B 1 154 ? 3.959 -18.297 -19.094 1 89.81 154 VAL B C 1
ATOM 2977 O O . VAL B 1 154 ? 5.152 -18 -19.156 1 89.81 154 VAL B O 1
ATOM 2980 N N . CYS B 1 155 ? 3.326 -18.375 -17.938 1 93.12 155 CYS B N 1
ATOM 2981 C CA . CYS B 1 155 ? 3.988 -18 -16.688 1 93.12 155 CYS B CA 1
ATOM 2982 C C . CYS B 1 155 ? 4.641 -19.219 -16.031 1 93.12 155 CYS B C 1
ATOM 2984 O O . CYS B 1 155 ? 5.492 -19.078 -15.156 1 93.12 155 CYS B O 1
ATOM 2986 N N . ILE B 1 156 ? 4.297 -20.438 -16.453 1 93.25 156 ILE B N 1
ATOM 2987 C CA . ILE B 1 156 ? 4.758 -21.656 -15.812 1 93.25 156 ILE B CA 1
ATOM 2988 C C . ILE B 1 156 ? 6.281 -21.734 -15.883 1 93.25 156 ILE B C 1
ATOM 2990 O O . ILE B 1 156 ? 6.941 -22.016 -14.883 1 93.25 156 ILE B O 1
ATOM 2994 N N . PRO B 1 157 ? 6.902 -21.438 -17.094 1 90.75 157 PRO B N 1
ATOM 2995 C CA . PRO B 1 157 ? 8.367 -21.484 -17.141 1 90.75 157 PRO B CA 1
ATOM 2996 C C . PRO B 1 157 ? 9.023 -20.5 -16.188 1 90.75 157 PRO B C 1
ATOM 2998 O O . PRO B 1 157 ? 10.062 -20.797 -15.594 1 90.75 157 PRO B O 1
ATOM 3001 N N . ILE B 1 158 ? 8.414 -19.344 -16.062 1 91.31 158 ILE B N 1
ATOM 3002 C CA . ILE B 1 158 ? 8.961 -18.328 -15.18 1 91.31 158 ILE B CA 1
ATOM 3003 C C . ILE B 1 158 ? 8.852 -18.797 -13.727 1 91.31 158 ILE B C 1
ATOM 3005 O O . ILE B 1 158 ? 9.828 -18.719 -12.969 1 91.31 158 ILE B O 1
ATOM 3009 N N . ILE B 1 159 ? 7.723 -19.328 -13.328 1 95.31 159 ILE B N 1
ATOM 3010 C CA . ILE B 1 159 ? 7.48 -19.828 -11.977 1 95.31 159 ILE B CA 1
ATOM 3011 C C . ILE B 1 159 ? 8.453 -20.969 -11.664 1 95.31 159 ILE B C 1
ATOM 3013 O O . ILE B 1 159 ? 9.062 -21 -10.594 1 95.31 159 ILE B O 1
ATOM 3017 N N . SER B 1 160 ? 8.594 -21.859 -12.617 1 93.69 160 SER B N 1
ATOM 3018 C CA . SER B 1 160 ? 9.5 -22.984 -12.445 1 93.69 160 SER B CA 1
ATOM 3019 C C . SER B 1 160 ? 10.938 -22.516 -12.25 1 93.69 160 SER B C 1
ATOM 3021 O O . SER B 1 160 ? 11.656 -23.016 -11.383 1 93.69 160 SER B O 1
ATOM 3023 N N . ALA B 1 161 ? 11.312 -21.562 -13.062 1 91.75 161 ALA B N 1
ATOM 3024 C CA . ALA B 1 161 ? 12.672 -21.031 -12.977 1 91.75 161 ALA B CA 1
ATOM 3025 C C . ALA B 1 161 ? 12.906 -20.359 -11.625 1 91.75 161 ALA B C 1
ATOM 3027 O O . ALA B 1 161 ? 13.992 -20.469 -11.055 1 91.75 161 ALA B O 1
ATOM 3028 N N . VAL B 1 162 ? 11.906 -19.656 -11.133 1 94.31 162 VAL B N 1
ATOM 3029 C CA . VAL B 1 162 ? 12.016 -19.016 -9.828 1 94.31 162 VAL B CA 1
ATOM 3030 C C . VAL B 1 162 ? 12.211 -20.078 -8.742 1 94.31 162 VAL B C 1
ATOM 3032 O O . VAL B 1 162 ? 13.047 -19.906 -7.852 1 94.31 162 VAL B O 1
ATOM 3035 N N . LEU B 1 163 ? 11.5 -21.156 -8.812 1 95.19 163 LEU B N 1
ATOM 3036 C CA . LEU B 1 163 ? 11.602 -22.219 -7.82 1 95.19 163 LEU B CA 1
ATOM 3037 C C . LEU B 1 163 ? 12.992 -22.844 -7.844 1 95.19 163 LEU B C 1
ATOM 3039 O O . LEU B 1 163 ? 13.531 -23.219 -6.797 1 95.19 163 LEU B O 1
ATOM 3043 N N . VAL B 1 164 ? 13.516 -22.938 -9.023 1 93.19 164 VAL B N 1
ATOM 3044 C CA . VAL B 1 164 ? 14.875 -23.469 -9.148 1 93.19 164 VAL B CA 1
ATOM 3045 C C . VAL B 1 164 ? 15.859 -22.516 -8.453 1 93.19 164 VAL B C 1
ATOM 3047 O O . VAL B 1 164 ? 16.734 -22.969 -7.715 1 93.19 164 VAL B O 1
ATOM 3050 N N . GLU B 1 165 ? 15.68 -21.234 -8.711 1 93.62 165 GLU B N 1
ATOM 3051 C CA . GLU B 1 165 ? 16.547 -20.25 -8.062 1 93.62 165 GLU B CA 1
ATOM 3052 C C . GLU B 1 165 ? 16.422 -20.328 -6.539 1 93.62 165 GLU B C 1
ATOM 3054 O O . GLU B 1 165 ? 17.422 -20.172 -5.828 1 93.62 165 GLU B O 1
ATOM 3059 N N . ILE B 1 166 ? 15.242 -20.5 -6.074 1 94.75 166 ILE B N 1
ATOM 3060 C CA . ILE B 1 166 ? 14.992 -20.609 -4.641 1 94.75 166 ILE B CA 1
ATOM 3061 C C . ILE B 1 166 ? 15.695 -21.828 -4.074 1 94.75 166 ILE B C 1
ATOM 3063 O O . ILE B 1 166 ? 16.375 -21.75 -3.043 1 94.75 166 ILE B O 1
ATOM 3067 N N . LYS B 1 167 ? 15.562 -22.891 -4.73 1 93.44 167 LYS B N 1
ATOM 3068 C CA . LYS B 1 167 ? 16.188 -24.141 -4.301 1 93.44 167 LYS B CA 1
ATOM 3069 C C . LYS B 1 167 ? 17.703 -24 -4.258 1 93.44 167 LYS B C 1
ATOM 3071 O O . LYS B 1 167 ? 18.359 -24.531 -3.348 1 93.44 167 LYS B O 1
ATOM 3076 N N . ASN B 1 168 ? 18.203 -23.312 -5.191 1 93.5 168 ASN B N 1
ATOM 3077 C CA . ASN B 1 168 ? 19.656 -23.141 -5.293 1 93.5 168 ASN B CA 1
ATOM 3078 C C . ASN B 1 168 ? 20.141 -22.016 -4.375 1 93.5 168 ASN B C 1
ATOM 3080 O O . ASN B 1 168 ? 21.328 -21.688 -4.367 1 93.5 168 ASN B O 1
ATOM 3084 N N . GLN B 1 169 ? 19.297 -21.312 -3.73 1 93 169 GLN B N 1
ATOM 3085 C CA . GLN B 1 169 ? 19.609 -20.219 -2.811 1 93 169 GLN B CA 1
ATOM 3086 C C . GLN B 1 169 ? 20.234 -19.047 -3.547 1 93 169 GLN B C 1
ATOM 3088 O O . GLN B 1 169 ? 21.109 -18.375 -3.014 1 93 169 GLN B O 1
ATOM 3093 N N . SER B 1 170 ? 19.812 -18.859 -4.773 1 91.19 170 SER B N 1
ATOM 3094 C CA . SER B 1 170 ? 20.328 -17.781 -5.602 1 91.19 170 SER B CA 1
ATOM 3095 C C . SER B 1 170 ? 19.281 -16.688 -5.797 1 91.19 170 SER B C 1
ATOM 3097 O O . SER B 1 170 ? 19.578 -15.617 -6.336 1 91.19 170 SER B O 1
ATOM 3099 N N . TYR B 1 171 ? 18.094 -16.922 -5.297 1 90.88 171 TYR B N 1
ATOM 3100 C CA . TYR B 1 171 ? 17 -15.945 -5.449 1 90.88 171 TYR B CA 1
ATOM 3101 C C . TYR B 1 171 ? 17.234 -14.734 -4.559 1 90.88 171 TYR B C 1
ATOM 3103 O O . TYR B 1 171 ? 17.453 -14.875 -3.352 1 90.88 171 TYR B O 1
ATOM 3111 N N . PRO B 1 172 ? 17.188 -13.57 -5.215 1 89.44 172 PRO B N 1
ATOM 3112 C CA . PRO B 1 172 ? 17.359 -12.375 -4.387 1 89.44 172 PRO B CA 1
ATOM 3113 C C . PRO B 1 172 ? 16.25 -12.211 -3.348 1 89.44 172 PRO B C 1
ATOM 3115 O O . PRO B 1 172 ? 15.07 -12.297 -3.68 1 89.44 172 PRO B O 1
ATOM 3118 N N . ASN B 1 173 ? 16.641 -11.883 -2.133 1 88.62 173 ASN B N 1
ATOM 3119 C CA . ASN B 1 173 ? 15.68 -11.805 -1.039 1 88.62 173 ASN B CA 1
ATOM 3120 C C . ASN B 1 173 ? 15.258 -10.367 -0.764 1 88.62 173 ASN B C 1
ATOM 3122 O O . ASN B 1 173 ? 14.516 -10.102 0.185 1 88.62 173 ASN B O 1
ATOM 3126 N N . ARG B 1 174 ? 15.57 -9.438 -1.598 1 91.56 174 ARG B N 1
ATOM 3127 C CA . ARG B 1 174 ? 15.289 -8.031 -1.31 1 91.56 174 ARG B CA 1
ATOM 3128 C C . ARG B 1 174 ? 14.156 -7.516 -2.193 1 91.56 174 ARG B C 1
ATOM 3130 O O . ARG B 1 174 ? 13.898 -6.309 -2.238 1 91.56 174 ARG B O 1
ATOM 3137 N N . CYS B 1 175 ? 13.578 -8.414 -2.926 1 93.94 175 CYS B N 1
ATOM 3138 C CA . CYS B 1 175 ? 12.477 -8 -3.789 1 93.94 175 CYS B CA 1
ATOM 3139 C C . CYS B 1 175 ? 11.555 -9.18 -4.09 1 93.94 175 CYS B C 1
ATOM 3141 O O . CYS B 1 175 ? 11.875 -10.32 -3.775 1 93.94 175 CYS B O 1
ATOM 3143 N N . PHE B 1 176 ? 10.43 -8.914 -4.586 1 95.69 176 PHE B N 1
ATOM 3144 C CA . PHE B 1 176 ? 9.516 -9.898 -5.172 1 95.69 176 PHE B CA 1
ATOM 3145 C C . PHE B 1 176 ? 9.102 -9.477 -6.578 1 95.69 176 PHE B C 1
ATOM 3147 O O . PHE B 1 176 ? 9.367 -8.344 -6.996 1 95.69 176 PHE B O 1
ATOM 3154 N N . LEU B 1 177 ? 8.492 -10.359 -7.34 1 95 177 LEU B N 1
ATOM 3155 C CA . LEU B 1 177 ? 8.273 -10.094 -8.758 1 95 177 LEU B CA 1
ATOM 3156 C C . LEU B 1 177 ? 6.809 -9.781 -9.039 1 95 177 LEU B C 1
ATOM 3158 O O . LEU B 1 177 ? 5.914 -10.422 -8.477 1 95 177 LEU B O 1
ATOM 3162 N N . ASN B 1 178 ? 6.582 -8.773 -9.844 1 95.69 178 ASN B N 1
ATOM 3163 C CA . ASN B 1 178 ? 5.285 -8.461 -10.438 1 95.69 178 ASN B CA 1
ATOM 3164 C C . ASN B 1 178 ? 5.285 -8.742 -11.938 1 95.69 178 ASN B C 1
ATOM 3166 O O . ASN B 1 178 ? 6.047 -8.133 -12.688 1 95.69 178 ASN B O 1
ATOM 3170 N N . ILE B 1 179 ? 4.414 -9.656 -12.352 1 94.56 179 ILE B N 1
ATOM 3171 C CA . ILE B 1 179 ? 4.359 -10.07 -13.742 1 94.56 179 ILE B CA 1
ATOM 3172 C C . ILE B 1 179 ? 3.033 -9.641 -14.359 1 94.56 179 ILE B C 1
ATOM 3174 O O . ILE B 1 179 ? 1.965 -9.906 -13.805 1 94.56 179 ILE B O 1
ATOM 3178 N N . ASP B 1 180 ? 3.072 -9 -15.492 1 94.44 180 ASP B N 1
ATOM 3179 C CA . ASP B 1 180 ? 1.886 -8.633 -16.266 1 94.44 180 ASP B CA 1
ATOM 3180 C C . ASP B 1 180 ? 1.919 -9.258 -17.656 1 94.44 180 ASP B C 1
ATOM 3182 O O . ASP B 1 180 ? 2.898 -9.102 -18.391 1 94.44 180 ASP B O 1
ATOM 3186 N N . VAL B 1 181 ? 0.892 -9.93 -17.922 1 93.25 181 VAL B N 1
ATOM 3187 C CA . VAL B 1 181 ? 0.755 -10.602 -19.203 1 93.25 181 VAL B CA 1
ATOM 3188 C C . VAL B 1 181 ? -0.129 -9.773 -20.125 1 93.25 181 VAL B C 1
ATOM 3190 O O . VAL B 1 181 ? -1.232 -9.375 -19.75 1 93.25 181 VAL B O 1
ATOM 3193 N N . PRO B 1 182 ? 0.307 -9.508 -21.359 1 91.88 182 PRO B N 1
ATOM 3194 C CA . PRO B 1 182 ? -0.485 -8.703 -22.297 1 91.88 182 PRO B CA 1
ATOM 3195 C C . PRO B 1 182 ? -1.669 -9.469 -22.875 1 91.88 182 PRO B C 1
ATOM 3197 O O . PRO B 1 182 ? -1.72 -10.695 -22.781 1 91.88 182 PRO B O 1
ATOM 3200 N N . ASN B 1 183 ? -2.67 -8.773 -23.391 1 89.69 183 ASN B N 1
ATOM 3201 C CA . ASN B 1 183 ? -3.893 -9.375 -23.906 1 89.69 183 ASN B CA 1
ATOM 3202 C C . ASN B 1 183 ? -3.66 -10.016 -25.266 1 89.69 183 ASN B C 1
ATOM 3204 O O 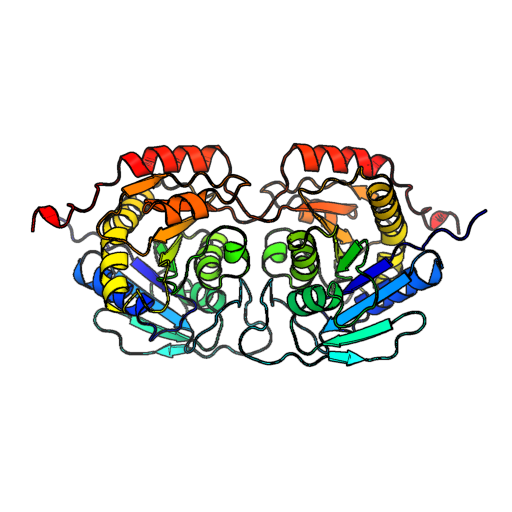. ASN B 1 183 ? -4.551 -10.68 -25.812 1 89.69 183 ASN B O 1
ATOM 3208 N N . ASN B 1 184 ? -2.623 -9.797 -25.906 1 79.06 184 ASN B N 1
ATOM 3209 C CA . ASN B 1 184 ? -2.293 -10.484 -27.156 1 79.06 184 ASN B CA 1
ATOM 3210 C C . ASN B 1 184 ? -1.22 -11.555 -26.938 1 79.06 184 ASN B C 1
ATOM 3212 O O . ASN B 1 184 ? -0.088 -11.398 -27.391 1 79.06 184 ASN B O 1
ATOM 3216 N N . VAL B 1 185 ? -1.478 -12.602 -26.297 1 61.88 185 VAL B N 1
ATOM 3217 C CA . VAL B 1 185 ? -0.558 -13.609 -25.766 1 61.88 185 VAL B CA 1
ATOM 3218 C C . VAL B 1 185 ? 0.144 -14.32 -26.922 1 61.88 185 VAL B C 1
ATOM 3220 O O . VAL B 1 185 ? 1.302 -14.727 -26.797 1 61.88 185 VAL B O 1
ATOM 3223 N N . ALA B 1 186 ? -0.515 -14.398 -28 1 58.78 186 ALA B N 1
ATOM 3224 C CA . ALA B 1 186 ? 0.065 -15.086 -29.141 1 58.78 186 ALA B CA 1
ATOM 3225 C C . ALA B 1 186 ? 1.359 -14.414 -29.594 1 58.78 186 ALA B C 1
ATOM 3227 O O . ALA B 1 186 ? 2.242 -15.07 -30.156 1 58.78 186 ALA B O 1
ATOM 3228 N N . SER B 1 187 ? 1.568 -13.195 -29.359 1 59.56 187 SER B N 1
ATOM 3229 C CA . SER B 1 187 ? 2.773 -12.469 -29.75 1 59.56 187 SER B CA 1
ATOM 3230 C C . SER B 1 187 ? 3.682 -12.211 -28.547 1 59.56 187 SER B C 1
ATOM 3232 O O . SER B 1 187 ? 4.562 -11.352 -28.609 1 59.56 187 SER B O 1
ATOM 3234 N N . HIS B 1 188 ? 3.752 -13.164 -27.578 1 61.19 188 HIS B N 1
ATOM 3235 C CA . HIS B 1 188 ? 4.238 -12.82 -26.25 1 61.19 188 HIS B CA 1
ATOM 3236 C C . HIS B 1 188 ? 5.758 -12.945 -26.172 1 61.19 188 HIS B C 1
ATOM 3238 O O . HIS B 1 188 ? 6.324 -13.938 -26.641 1 61.19 188 HIS B O 1
ATOM 3244 N N . LYS B 1 189 ? 6.461 -11.781 -26.156 1 64.19 189 LYS B N 1
ATOM 3245 C CA . LYS B 1 189 ? 7.875 -11.68 -25.797 1 64.19 189 LYS B CA 1
ATOM 3246 C C . LYS B 1 189 ? 8.047 -11.289 -24.344 1 64.19 189 LYS B C 1
ATOM 3248 O O . LYS B 1 189 ? 7.211 -10.578 -23.781 1 64.19 189 LYS B O 1
ATOM 3253 N N . VAL B 1 190 ? 8.781 -12.117 -23.641 1 62.03 190 VAL B N 1
ATOM 3254 C CA . VAL B 1 190 ? 9.078 -11.742 -22.266 1 62.03 190 VAL B CA 1
ATOM 3255 C C . VAL B 1 190 ? 10.125 -10.625 -22.25 1 62.03 190 VAL B C 1
ATOM 3257 O O . VAL B 1 190 ? 11.203 -10.766 -22.844 1 62.03 190 VAL B O 1
ATOM 3260 N N . ARG B 1 191 ? 9.742 -9.352 -22.109 1 59.25 191 ARG B N 1
ATOM 3261 C CA . ARG B 1 191 ? 10.719 -8.281 -21.953 1 59.25 191 ARG B CA 1
ATOM 3262 C C . ARG B 1 191 ? 10.984 -8 -20.484 1 59.25 191 ARG B C 1
ATOM 3264 O O . ARG B 1 191 ? 10.109 -8.211 -19.641 1 59.25 191 ARG B O 1
ATOM 3271 N N . SER B 1 192 ? 12.336 -7.773 -20.188 1 54.97 192 SER B N 1
ATOM 3272 C CA . SER B 1 192 ? 12.789 -7.398 -18.859 1 54.97 192 SER B CA 1
ATOM 3273 C C . SER B 1 192 ? 12.156 -6.082 -18.406 1 54.97 192 SER B C 1
ATOM 3275 O O . SER B 1 192 ? 11.82 -5.234 -19.234 1 54.97 192 SER B O 1
ATOM 3277 N N . SER B 1 193 ? 11.664 -6.141 -17.047 1 52.59 193 SER B N 1
ATOM 3278 C CA . SER B 1 193 ? 10.938 -5.191 -16.219 1 52.59 193 SER B CA 1
ATOM 3279 C C . SER B 1 193 ? 11.773 -3.949 -15.938 1 52.59 193 SER B C 1
ATOM 3281 O O . SER B 1 193 ? 12.945 -4.055 -15.555 1 52.59 193 SER B O 1
ATOM 3283 N N . VAL B 1 194 ? 12.086 -2.918 -16.891 1 51.5 194 VAL B N 1
ATOM 3284 C CA . VAL B 1 194 ? 12.68 -1.763 -16.219 1 51.5 194 VAL B CA 1
ATOM 3285 C C . VAL B 1 194 ? 11.586 -0.874 -15.641 1 51.5 194 VAL B C 1
ATOM 3287 O O . VAL B 1 194 ? 10.641 -0.509 -16.344 1 51.5 194 VAL B O 1
ATOM 3290 N N . LEU B 1 195 ? 11.242 -1.054 -14.289 1 49.66 195 LEU B N 1
ATOM 3291 C CA . LEU B 1 195 ? 10.328 -0.08 -13.703 1 49.66 195 LEU B CA 1
ATOM 3292 C C . LEU B 1 195 ? 10.945 1.314 -13.703 1 49.66 195 LEU B C 1
ATOM 3294 O O . LEU B 1 195 ? 12.047 1.509 -13.203 1 49.66 195 LEU B O 1
ATOM 3298 N N . ASP B 1 196 ? 10.867 2.129 -14.844 1 50.72 196 ASP B N 1
ATOM 3299 C CA . ASP B 1 196 ? 11.211 3.545 -14.727 1 50.72 196 ASP B CA 1
ATOM 3300 C C . ASP B 1 196 ? 9.977 4.379 -14.383 1 50.72 196 ASP B C 1
ATOM 3302 O O . ASP B 1 196 ? 8.852 3.877 -14.43 1 50.72 196 ASP B O 1
ATOM 3306 N N . HIS B 1 197 ? 10.227 5.551 -13.703 1 50.06 197 HIS B N 1
ATOM 3307 C CA . HIS B 1 197 ? 9.242 6.57 -13.359 1 50.06 197 HIS B CA 1
ATOM 3308 C C . HIS B 1 197 ? 8.242 6.785 -14.492 1 50.06 197 HIS B C 1
ATOM 3310 O O . HIS B 1 197 ? 7.188 7.387 -14.289 1 50.06 197 HIS B O 1
ATOM 3316 N N . ASP B 1 198 ? 8.516 6.27 -15.633 1 53.34 198 ASP B N 1
ATOM 3317 C CA . ASP B 1 198 ? 7.727 6.66 -16.797 1 53.34 198 ASP B CA 1
ATOM 3318 C C . ASP B 1 198 ? 6.824 5.512 -17.25 1 53.34 198 ASP B C 1
ATOM 3320 O O . ASP B 1 198 ? 6.578 5.352 -18.453 1 53.34 198 ASP B O 1
ATOM 3324 N N . ASP B 1 199 ? 6.16 4.816 -16.266 1 63.44 199 ASP B N 1
ATOM 3325 C CA . ASP B 1 199 ? 5.188 3.805 -16.672 1 63.44 199 ASP B CA 1
ATOM 3326 C C . ASP B 1 199 ? 5.77 2.881 -17.734 1 63.44 199 ASP B C 1
ATOM 3328 O O . ASP B 1 199 ? 5.082 2.527 -18.688 1 63.44 199 ASP B O 1
ATOM 3332 N N . THR B 1 200 ? 6.871 2.633 -17.656 1 73.38 200 THR B N 1
ATOM 3333 C CA . THR B 1 200 ? 7.566 1.859 -18.672 1 73.38 200 THR B CA 1
ATOM 3334 C C . THR B 1 200 ? 7.004 0.445 -18.75 1 73.38 200 THR B C 1
ATOM 3336 O O . THR B 1 200 ? 6.867 -0.108 -19.844 1 73.38 200 THR B O 1
ATOM 3339 N N . ASP B 1 201 ? 6.582 -0.068 -17.641 1 81.38 201 ASP B N 1
ATOM 3340 C CA . ASP B 1 201 ? 6.039 -1.422 -17.719 1 81.38 201 ASP B CA 1
ATOM 3341 C C . ASP B 1 201 ? 4.711 -1.443 -18.469 1 81.38 201 ASP B C 1
ATOM 3343 O O . ASP B 1 201 ? 4.438 -2.371 -19.234 1 81.38 201 ASP B O 1
ATOM 3347 N N . HIS B 1 202 ? 3.963 -0.372 -18.234 1 84.38 202 HIS B N 1
ATOM 3348 C CA . HIS B 1 202 ? 2.688 -0.294 -18.938 1 84.38 202 HIS B CA 1
ATOM 3349 C C . HIS B 1 202 ? 2.896 -0.189 -20.453 1 84.38 202 HIS B C 1
ATOM 3351 O O . HIS B 1 202 ? 2.191 -0.839 -21.219 1 84.38 202 HIS B O 1
ATOM 3357 N N . ARG B 1 203 ? 3.83 0.626 -20.781 1 84.5 203 ARG B N 1
ATOM 3358 C CA . ARG B 1 203 ? 4.137 0.788 -22.203 1 84.5 203 ARG B CA 1
ATOM 3359 C C . ARG B 1 203 ? 4.582 -0.534 -22.812 1 84.5 203 ARG B C 1
ATOM 3361 O O . ARG B 1 203 ? 4.125 -0.901 -23.906 1 84.5 203 ARG B O 1
ATOM 3368 N N . SER B 1 204 ? 5.488 -1.235 -22.156 1 84.5 204 SER B N 1
ATOM 3369 C CA . SER B 1 204 ? 5.949 -2.539 -22.625 1 84.5 204 SER B CA 1
ATOM 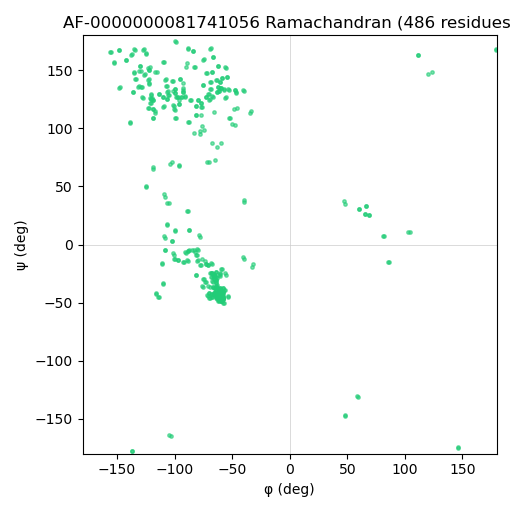3370 C C . SER B 1 204 ? 4.789 -3.521 -22.766 1 84.5 204 SER B C 1
ATOM 3372 O O . SER B 1 204 ? 4.727 -4.293 -23.719 1 84.5 204 SER B O 1
ATOM 3374 N N . LEU B 1 205 ? 3.914 -3.477 -21.812 1 88 205 LEU B N 1
ATOM 3375 C CA . LEU B 1 205 ? 2.744 -4.348 -21.828 1 88 205 LEU B CA 1
ATOM 3376 C C . LEU B 1 205 ? 1.868 -4.074 -23.047 1 88 205 LEU B C 1
ATOM 3378 O O . LEU B 1 205 ? 1.42 -5.004 -23.719 1 88 205 LEU B O 1
ATOM 3382 N N . GLN B 1 206 ? 1.694 -2.855 -23.344 1 86.75 206 GLN B N 1
ATOM 3383 C CA . GLN B 1 206 ? 0.874 -2.451 -24.469 1 86.75 206 GLN B CA 1
ATOM 3384 C C . GLN B 1 206 ? 1.525 -2.854 -25.797 1 86.75 206 GLN B C 1
ATOM 3386 O O . GLN B 1 206 ? 0.835 -3.066 -26.797 1 86.75 206 GLN B O 1
ATOM 3391 N N . GLU B 1 207 ? 2.836 -2.934 -25.781 1 84.62 207 GLU B N 1
ATOM 3392 C CA . GLU B 1 207 ? 3.57 -3.342 -26.969 1 84.62 207 GLU B CA 1
ATOM 3393 C C . GLU B 1 207 ? 3.555 -4.859 -27.141 1 84.62 207 GLU B C 1
ATOM 3395 O O . GLU B 1 207 ? 4.105 -5.387 -28.109 1 84.62 207 GLU B O 1
ATOM 3400 N N . GLY B 1 208 ? 2.979 -5.609 -26.156 1 84.38 208 GLY B N 1
ATOM 3401 C CA . GLY B 1 208 ? 2.77 -7.043 -26.312 1 84.38 208 GLY B CA 1
ATOM 3402 C C . GLY B 1 208 ? 3.768 -7.879 -25.531 1 84.38 208 GLY B C 1
ATOM 3403 O O . GLY B 1 208 ? 3.811 -9.102 -25.688 1 84.38 208 GLY B O 1
ATOM 3404 N N . TYR B 1 209 ? 4.512 -7.238 -24.688 1 85 209 TYR B N 1
ATOM 3405 C CA . TYR B 1 209 ? 5.531 -7.953 -23.938 1 85 209 TYR B CA 1
ATOM 3406 C C . TYR B 1 209 ? 5.004 -8.359 -22.562 1 85 209 TYR B C 1
ATOM 3408 O O . TYR B 1 209 ? 4.262 -7.605 -21.922 1 85 209 TYR B O 1
ATOM 3416 N N . ILE B 1 210 ? 5.387 -9.539 -22.109 1 89.81 210 ILE B N 1
ATOM 3417 C CA . ILE B 1 210 ? 5.234 -9.867 -20.703 1 89.81 210 ILE B CA 1
ATOM 3418 C C . ILE B 1 210 ? 6.207 -9.039 -19.875 1 89.81 210 ILE B C 1
ATOM 3420 O O . ILE B 1 210 ? 7.402 -8.992 -20.156 1 89.81 210 ILE B O 1
ATOM 3424 N N . THR B 1 211 ? 5.684 -8.367 -18.953 1 89.81 211 THR B N 1
ATOM 3425 C CA . THR B 1 211 ? 6.559 -7.555 -18.109 1 89.81 211 THR B CA 1
ATOM 3426 C C . THR B 1 211 ? 6.852 -8.258 -16.797 1 89.81 211 THR B C 1
ATOM 3428 O O . THR B 1 211 ? 5.965 -8.875 -16.203 1 89.81 211 THR B O 1
ATOM 3431 N N . VAL B 1 212 ? 8.109 -8.305 -16.344 1 91.75 212 VAL B N 1
ATOM 3432 C CA . VAL B 1 212 ? 8.578 -8.805 -15.055 1 91.75 212 VAL B CA 1
ATOM 3433 C C . VAL B 1 212 ? 9.266 -7.68 -14.289 1 91.75 212 VAL B C 1
ATOM 3435 O O . VAL B 1 212 ? 10.375 -7.266 -14.641 1 91.75 212 VAL B O 1
ATOM 3438 N N . THR B 1 213 ? 8.648 -7.23 -13.281 1 91.5 213 THR B N 1
ATOM 3439 C CA . THR B 1 213 ? 9.125 -6.07 -12.539 1 91.5 213 THR B CA 1
ATOM 3440 C C . THR B 1 213 ? 9.469 -6.449 -11.102 1 91.5 213 THR B C 1
ATOM 3442 O O . THR B 1 213 ? 8.578 -6.785 -10.312 1 91.5 213 THR B O 1
ATOM 3445 N N . PRO B 1 214 ? 10.758 -6.352 -10.742 1 93.81 214 PRO B N 1
ATOM 3446 C CA . PRO B 1 214 ? 11.086 -6.547 -9.328 1 93.81 214 PRO B CA 1
ATOM 3447 C C . PRO B 1 214 ? 10.617 -5.391 -8.453 1 93.81 214 PRO B C 1
ATOM 3449 O O . PRO B 1 214 ? 10.859 -4.227 -8.773 1 93.81 214 PRO B O 1
ATOM 3452 N N . LEU B 1 215 ? 9.93 -5.699 -7.414 1 93.25 215 LEU B N 1
ATOM 3453 C CA . LEU B 1 215 ? 9.414 -4.707 -6.477 1 93.25 215 LEU B CA 1
ATOM 3454 C C . LEU B 1 215 ? 10.047 -4.875 -5.102 1 93.25 215 LEU B C 1
ATOM 3456 O O . LEU B 1 215 ? 10.375 -5.996 -4.695 1 93.25 215 LEU B O 1
ATOM 3460 N N . ALA B 1 216 ? 10.188 -3.754 -4.402 1 90.62 216 ALA B N 1
ATOM 3461 C CA . ALA B 1 216 ? 10.703 -3.771 -3.037 1 90.62 216 ALA B CA 1
ATOM 3462 C C . ALA B 1 216 ? 9.562 -3.691 -2.021 1 90.62 216 ALA B C 1
ATOM 3464 O O . ALA B 1 216 ? 8.398 -3.566 -2.396 1 90.62 216 ALA B O 1
ATOM 3465 N N . ALA B 1 217 ? 9.969 -3.814 -0.753 1 85.44 217 ALA B N 1
ATOM 3466 C CA . ALA B 1 217 ? 9.016 -3.779 0.354 1 85.44 217 ALA B CA 1
ATOM 3467 C C . ALA B 1 217 ? 8.477 -2.369 0.564 1 85.44 217 ALA B C 1
ATOM 3469 O O . ALA B 1 217 ? 7.273 -2.184 0.778 1 85.44 217 ALA B O 1
ATOM 3470 N N . LEU B 1 218 ? 9.352 -1.426 0.511 1 86.94 218 LEU B N 1
ATOM 3471 C CA . LEU B 1 218 ? 9.008 -0.049 0.848 1 86.94 218 LEU B CA 1
ATOM 3472 C C . LEU B 1 218 ? 9.312 0.888 -0.317 1 86.94 218 LEU B C 1
ATOM 3474 O O . LEU B 1 218 ? 10.18 0.598 -1.143 1 86.94 218 LEU B O 1
ATOM 3478 N N . SER B 1 219 ? 8.539 1.97 -0.343 1 88.25 219 SER B N 1
ATOM 3479 C CA . SER B 1 219 ? 8.688 2.955 -1.409 1 88.25 219 SER B CA 1
ATOM 3480 C C . SER B 1 219 ? 9.578 4.113 -0.977 1 88.25 219 SER B C 1
ATOM 3482 O O . SER B 1 219 ? 9.148 5.27 -0.972 1 88.25 219 SER B O 1
ATOM 3484 N N . ASN B 1 220 ? 10.781 3.885 -0.805 1 84.88 220 ASN B N 1
ATOM 3485 C CA . ASN B 1 220 ? 11.719 4.938 -0.433 1 84.88 220 ASN B CA 1
ATOM 3486 C C . ASN B 1 220 ? 11.93 5.93 -1.571 1 84.88 220 ASN B C 1
ATOM 3488 O O . ASN B 1 220 ? 12 5.539 -2.738 1 84.88 220 ASN B O 1
ATOM 3492 N N . ALA B 1 221 ? 11.992 7.191 -1.142 1 88.94 221 ALA B N 1
ATOM 3493 C CA . ALA B 1 221 ? 12.328 8.195 -2.146 1 88.94 221 ALA B CA 1
ATOM 3494 C C . ALA B 1 221 ? 13.758 8.016 -2.652 1 88.94 221 ALA B C 1
ATOM 3496 O O . ALA B 1 221 ? 14.57 7.363 -2.004 1 88.94 221 ALA B O 1
ATOM 3497 N N . ASP B 1 222 ? 14.039 8.609 -3.818 1 85.69 222 ASP B N 1
ATOM 3498 C CA . ASP B 1 222 ? 15.383 8.516 -4.379 1 85.69 222 ASP B CA 1
ATOM 3499 C C . ASP B 1 222 ? 16.375 9.312 -3.539 1 85.69 222 ASP B C 1
ATOM 3501 O O . ASP B 1 222 ? 15.984 10.086 -2.664 1 85.69 222 ASP B O 1
ATOM 3505 N N . VAL B 1 223 ? 17.578 9.094 -3.824 1 85.62 223 VAL B N 1
ATOM 3506 C CA . VAL B 1 223 ? 18.672 9.633 -3.02 1 85.62 223 VAL B CA 1
ATOM 3507 C C . VAL B 1 223 ? 18.656 11.164 -3.076 1 85.62 223 VAL B C 1
ATOM 3509 O O . VAL B 1 223 ? 18.969 11.828 -2.088 1 85.62 223 VAL B O 1
ATOM 3512 N N . ASP B 1 224 ? 18.297 11.711 -4.172 1 88.44 224 ASP B N 1
ATOM 3513 C CA . ASP B 1 224 ? 18.266 13.164 -4.328 1 88.44 224 ASP B CA 1
ATOM 3514 C C . ASP B 1 224 ? 17.203 13.789 -3.434 1 88.44 224 ASP B C 1
ATOM 3516 O O . ASP B 1 224 ? 17.453 14.812 -2.789 1 88.44 224 ASP B O 1
ATOM 3520 N N . CYS B 1 225 ? 16.047 13.164 -3.369 1 89.06 225 CYS B N 1
ATOM 3521 C CA . CYS B 1 225 ? 14.977 13.648 -2.494 1 89.06 225 CYS B CA 1
ATOM 3522 C C . CYS B 1 225 ? 15.383 13.516 -1.029 1 89.06 225 CYS B C 1
ATOM 3524 O O . CYS B 1 225 ? 15.109 14.414 -0.227 1 89.06 225 CYS B O 1
ATOM 3526 N N . GLN B 1 226 ? 15.977 12.43 -0.737 1 87.69 226 GLN B N 1
ATOM 3527 C CA . GLN B 1 226 ? 16.438 12.227 0.633 1 87.69 226 GLN B CA 1
ATOM 3528 C C . GLN B 1 226 ? 17.438 13.289 1.044 1 87.69 226 GLN B C 1
ATOM 3530 O O . GLN B 1 226 ? 17.344 13.852 2.137 1 87.69 226 GLN B O 1
ATOM 3535 N N . ALA B 1 227 ? 18.359 13.523 0.194 1 87.5 227 ALA B N 1
ATOM 3536 C CA . ALA B 1 227 ? 19.375 14.539 0.467 1 87.5 227 ALA B CA 1
ATOM 3537 C C . ALA B 1 227 ? 18.75 15.922 0.608 1 87.5 227 ALA B C 1
ATOM 3539 O O . ALA B 1 227 ? 19.125 16.688 1.492 1 87.5 227 ALA B O 1
ATOM 3540 N N . TYR B 1 228 ? 17.859 16.188 -0.218 1 90.38 228 TYR B N 1
ATOM 3541 C CA . TYR B 1 228 ? 17.188 17.484 -0.174 1 90.38 228 TYR B CA 1
ATOM 3542 C C . TYR B 1 228 ? 16.531 17.703 1.182 1 90.38 228 TYR B C 1
ATOM 3544 O O . TYR B 1 228 ? 16.75 18.75 1.819 1 90.38 228 TYR B O 1
ATOM 3552 N N . PHE B 1 229 ? 15.781 16.766 1.619 1 87.88 229 PHE B N 1
ATOM 3553 C CA . PHE B 1 229 ? 15 16.969 2.834 1 87.88 229 PHE B CA 1
ATOM 3554 C C . PHE B 1 229 ? 15.891 16.906 4.066 1 87.88 229 PHE B C 1
ATOM 3556 O O . PHE B 1 229 ? 15.602 17.547 5.082 1 87.88 229 PHE B O 1
ATOM 3563 N N . LYS B 1 230 ? 16.953 16.125 3.963 1 85.56 230 LYS B N 1
ATOM 3564 C CA . LYS B 1 230 ? 17.922 16.156 5.047 1 85.56 230 LYS B CA 1
ATOM 3565 C C . LYS B 1 230 ? 18.469 17.562 5.262 1 85.56 230 LYS B C 1
ATOM 3567 O O . LYS B 1 230 ? 18.562 18.031 6.395 1 85.56 230 LYS B O 1
ATOM 3572 N N . ASN B 1 231 ? 18.812 18.219 4.207 1 87.19 231 ASN B N 1
ATOM 3573 C CA . ASN B 1 231 ? 19.328 19.578 4.27 1 87.19 231 ASN B CA 1
ATOM 3574 C C . ASN B 1 231 ? 18.234 20.578 4.66 1 87.19 231 ASN B C 1
ATOM 3576 O O . ASN B 1 231 ? 18.469 21.484 5.457 1 87.19 231 ASN B O 1
ATOM 3580 N N . TRP B 1 232 ? 17.109 20.359 4.074 1 87.06 232 TRP B N 1
ATOM 3581 C CA . TRP B 1 232 ? 15.977 21.25 4.305 1 87.06 232 TRP B CA 1
ATOM 3582 C C . TRP B 1 232 ? 15.562 21.234 5.773 1 87.06 232 TRP B C 1
ATOM 3584 O O . TRP B 1 232 ? 15.234 22.281 6.344 1 87.06 232 TRP B O 1
ATOM 3594 N N . LEU B 1 233 ? 15.57 20.109 6.406 1 85.25 233 LEU B N 1
ATOM 3595 C CA . LEU B 1 233 ? 15.141 19.969 7.793 1 85.25 233 LEU B CA 1
ATOM 3596 C C . LEU B 1 233 ? 16.047 20.75 8.734 1 85.25 233 LEU B C 1
ATOM 3598 O O . LEU B 1 233 ? 15.625 21.188 9.805 1 85.25 233 LEU B O 1
ATOM 3602 N N . GLN B 1 234 ? 17.234 20.906 8.344 1 82.5 234 GLN B N 1
ATOM 3603 C CA . GLN B 1 234 ? 18.172 21.688 9.148 1 82.5 234 GLN B CA 1
ATOM 3604 C C . GLN B 1 234 ? 17.797 23.156 9.172 1 82.5 234 GLN B C 1
ATOM 3606 O O . GLN B 1 234 ? 18.234 23.906 10.047 1 82.5 234 GLN B O 1
ATOM 3611 N N . THR B 1 235 ? 16.969 23.516 8.258 1 81.94 235 THR B N 1
ATOM 3612 C CA . THR B 1 235 ? 16.594 24.922 8.164 1 81.94 235 THR B CA 1
ATOM 3613 C C . THR B 1 235 ? 15.281 25.188 8.875 1 81.94 235 THR B C 1
ATOM 3615 O O . THR B 1 235 ? 14.883 26.344 9.055 1 81.94 235 THR B O 1
ATOM 3618 N N . VAL B 1 236 ? 14.562 24.188 9.211 1 80.56 236 VAL B N 1
ATOM 3619 C CA . VAL B 1 236 ? 13.266 24.328 9.859 1 80.56 236 VAL B CA 1
ATOM 3620 C C . VAL B 1 236 ? 13.461 24.672 11.336 1 80.56 236 VAL B C 1
ATOM 3622 O O . VAL B 1 236 ? 14.203 24 12.047 1 80.56 236 VAL B O 1
ATOM 3625 N N . PRO B 1 237 ? 12.961 25.844 11.711 1 69.12 237 PRO B N 1
ATOM 3626 C CA . PRO B 1 237 ? 13.141 26.281 13.094 1 69.12 237 PRO B CA 1
ATOM 3627 C C . PRO B 1 237 ? 12.617 25.266 14.109 1 69.12 237 PRO B C 1
ATOM 3629 O O . PRO B 1 237 ? 11.594 24.609 13.859 1 69.12 237 PRO B O 1
ATOM 3632 N N . GLU B 1 238 ? 13.477 24.906 15.047 1 61.94 238 GLU B N 1
ATOM 3633 C CA . GLU B 1 238 ? 13.055 24.031 16.141 1 61.94 238 GLU B CA 1
ATOM 3634 C C . GLU B 1 238 ? 12.055 24.734 17.062 1 61.94 238 GLU B C 1
ATOM 3636 O O . GLU B 1 238 ? 12.062 25.953 17.172 1 61.94 238 GLU B O 1
ATOM 3641 N N . LEU B 1 239 ? 10.781 24.078 17.359 1 55.72 239 LEU B N 1
ATOM 3642 C CA . LEU B 1 239 ? 9.984 24.656 18.438 1 55.72 239 LEU B CA 1
ATOM 3643 C C . LEU B 1 239 ? 10.844 24.922 19.672 1 55.72 239 LEU B C 1
ATOM 3645 O O . LEU B 1 239 ? 11.75 24.141 19.984 1 55.72 239 LEU B O 1
ATOM 3649 N N . PRO B 1 240 ? 10.734 26.109 20.266 1 46.81 240 PRO B N 1
ATOM 3650 C CA . PRO B 1 240 ? 11.453 26.375 21.516 1 46.81 240 PRO B CA 1
ATOM 3651 C C . PRO B 1 240 ? 11.195 25.297 22.578 1 46.81 240 PRO B C 1
ATOM 3653 O O . PRO B 1 240 ? 10.117 24.719 22.625 1 46.81 240 PRO B O 1
ATOM 3656 N N . SER B 1 241 ? 12.125 24.469 22.891 1 42.88 241 SER B N 1
ATOM 3657 C CA . SER B 1 241 ? 12.023 23.562 24.031 1 42.88 241 SER B CA 1
ATOM 3658 C C . SER B 1 241 ? 11.258 24.219 25.172 1 42.88 241 SER B C 1
ATOM 3660 O O . SER B 1 241 ? 11.297 25.438 25.344 1 42.88 241 SER B O 1
ATOM 3662 N N . SER B 1 242 ? 10.023 23.672 25.5 1 37.5 242 SER B N 1
ATOM 3663 C CA . SER B 1 242 ? 9.375 24.141 26.719 1 37.5 242 SER B CA 1
ATOM 3664 C C . SER B 1 242 ? 10.398 24.516 27.797 1 37.5 242 SER B C 1
ATOM 3666 O O . SER B 1 242 ? 10.031 24.859 28.922 1 37.5 242 SER B O 1
ATOM 3668 N N . SER B 1 243 ? 11.547 24.172 27.781 1 33.5 243 SER B N 1
ATOM 3669 C CA . SER B 1 243 ? 12.195 24.719 28.969 1 33.5 243 SER B CA 1
ATOM 3670 C C . SER B 1 243 ? 12.023 26.234 29.031 1 33.5 243 SER B C 1
ATOM 3672 O O . SER B 1 243 ? 12.445 26.875 30 1 33.5 243 SER B O 1
ATOM 3674 N N . ALA B 1 244 ? 11.844 27.062 28 1 35.41 244 ALA B N 1
ATOM 3675 C CA . ALA B 1 244 ? 11.789 28.5 28.234 1 35.41 244 ALA B CA 1
ATOM 3676 C C . ALA B 1 244 ? 10.383 28.938 28.625 1 35.41 244 ALA B C 1
ATOM 3678 O O . ALA B 1 244 ? 10.086 30.141 28.672 1 35.41 244 ALA B O 1
ATOM 3679 N N . LEU B 1 245 ? 9.305 28.109 28.656 1 28.69 245 LEU B N 1
ATOM 3680 C CA . LEU B 1 245 ? 8.164 28.641 29.406 1 28.69 245 LEU B CA 1
ATOM 3681 C C . LEU B 1 245 ? 8.266 28.266 30.875 1 28.69 245 LEU B C 1
ATOM 3683 O O . LEU B 1 245 ? 8.734 27.172 31.219 1 28.69 245 LEU B O 1
#

Sequence (490 aa):
MEGGKRGAILITNDDGIDAPGLRALVHSLVNTNLFNVLVCAPDSEKSAVSHSITWLHPIAAKQVNIEGTIAFAVSGTPADCTSLGISKALFPTVPDLVVSGINKGSNCGYHIVYSGTVAGAREAFFNDIPSISISYDWVKGKSDIHDFTLAAQVCIPIISAVLVEIKNQSYPNRCFLNIDVPNNVASHKVRSSVLDHDDTDHRSLQEGYITVTPLAALSNADVDCQAYFKNWLQTVPELPSSSALMEGGKRGAILITNDDGIDAPGLRALVHSLVNTNLFNVLVCAPDSEKSAVSHSITWLHPIAAKQVNIEGTIAFAVSGTPADCTSLGISKALFPTVPDLVVSGINKGSNCGYHIVYSGTVAGAREAFFNDIPSISISYDWVKGKSDIHDFTLAAQVCIPIISAVLVEIKNQSYPNRCFLNIDVPNNVASHKVRSSVLDHDDTDHRSLQEGYITVTPLAALSNADVDCQAYFKNWLQTVPELPSSSAL

InterPro domains:
  IPR002828 Survival protein SurE-like phosphatase/nucleotidase [PF01975] (9-190)
  IPR002828 Survival protein SurE-like phosphatase/nucleotidase [TIGR00087] (9-187)
  IPR030048 Survival protein SurE [MF_00060] (7-238)
  IPR030048 Survival protein SurE [PTHR30457] (4-189)
  IPR036523 SurE-like phosphatase/nucleotidase superfamily [G3DSA:3.40.1210.10] (8-239)
  IPR036523 SurE-like phosphatase/nucleotidase superfamily [SSF64167] (9-233)

Radius of gyration: 23.4 Å; Cα contacts (8 Å, |Δi|>4): 1172; chains: 2; bounding box: 43×85×64 Å

Solvent-accessible surface area (backbone atoms only — not comparable to full-atom values): 24660 Å² total; per-residue (Å²): 131,85,84,66,82,54,55,29,36,34,35,26,18,19,58,13,57,80,26,65,28,32,45,26,34,50,50,50,48,48,70,64,72,58,49,41,44,34,36,24,11,6,66,47,67,39,73,37,34,5,42,15,44,70,76,92,53,89,71,53,75,40,80,48,93,45,89,83,46,55,31,32,29,21,73,43,33,16,23,37,21,32,56,45,46,55,27,74,81,78,30,97,54,66,45,63,31,33,41,7,20,36,30,90,31,59,58,44,62,76,42,41,59,26,24,10,23,44,18,19,12,48,44,31,44,77,67,77,27,52,24,29,16,35,17,31,34,61,40,91,94,74,58,54,78,68,51,30,42,54,52,28,56,66,41,46,52,55,54,52,51,50,51,50,31,50,73,69,70,66,53,71,86,70,42,34,37,42,34,33,34,29,72,51,57,89,65,58,40,84,40,65,28,64,77,48,100,70,41,38,35,45,54,42,25,74,73,25,18,26,24,46,28,53,28,26,89,55,28,62,33,54,70,68,57,44,52,48,49,45,56,49,54,71,67,49,70,74,75,75,58,66,80,80,105,130,86,85,67,82,54,54,29,36,33,35,27,18,17,58,12,57,81,24,64,28,32,45,27,34,50,50,51,48,48,71,65,71,60,50,43,46,33,36,25,11,7,64,47,66,38,74,36,34,6,42,15,45,71,76,90,54,90,72,53,74,41,80,48,92,46,91,82,46,55,30,32,30,21,72,44,32,17,23,39,21,33,55,45,44,54,27,74,81,78,30,99,56,67,46,63,32,32,40,7,20,35,32,91,30,59,59,44,65,75,42,40,58,26,25,9,24,44,18,18,13,47,45,31,43,76,68,77,27,51,22,29,16,36,18,32,34,60,40,91,93,72,56,54,80,66,51,30,42,54,52,29,56,66,42,45,51,56,54,52,50,49,50,50,30,50,74,67,69,66,52,71,86,70,42,35,38,40,32,33,32,29,72,51,58,91,65,58,40,82,39,70,34,56,82,48,100,70,43,37,44,44,54,44,25,72,73,24,17,27,29,45,29,55,28,27,91,55,28,62,33,54,70,66,56,46,52,48,50,46,57,50,55,72,68,49,71,73,74,77,60,66,79,80,107

pLDDT: mean 88.94, std 14.79, range [28.69, 98.94]

Organism: Abrus precatorius (NCBI:txid3816)

Secondary structure (DSSP, 8-state):
------EEEEEE-SS-TT-HHHHHHHHHHHHHT-EEEEEEEESS--TT-TT----SSPPPEEEE--TTSEEEEESS-HHHHHHHHHSTTT-SS--SEEEEEEEES---TTHHHH-HHHHHHHHHHHTT--EEEEEE---TTT--THHHHHHHHHHHHHHHHHHHHHHTT-S-TT-EEEEEE-S-GGG-EEEE----TTTHHHHHHHTTEEEEEEE-SS-BPPHHHHHHHHHHHTTSPPP--GGG-/------EEEEEE-SS-TT-HHHHHHHHHHHHHT-EEEEEEEESS--TT-TT----SSPPPEEEE--TTSEEEEESS-HHHHHHHHHSTTT-SS--SEEEEEEEES---TTHHHH-HHHHHHHHHHHTT--EEEEEE---TTT--THHHHHHHHHHHHHHHHHHHHHHTT-S-TT-EEEEEE-S-GGG-EEEE----TTTHHHHHHHTTEEEEEEE-SS-BPPHHHHHHHHHHHTTSPPP--GGG-

Foldseek 3Di:
DPPPAQAEEEEEEQQAPPDLLSLLLQVLQLVVVRHAYEYFYAHHHRALVFLDWDDPDDKDWDFDDDPSHTYIHINIALLHRLVCQQDCNRPVHRGQEYEQDAAEADCFDPSCRRGSSNSNQLSCLVVQHAYEGHYEHHDPPQADSVLSNLSSNVCNVVVVVQSVCSVVVNDDSFWYKYKYFARPSVQEAADAQEPDPPRSQVVCNVVGYIYIYTDGNDDDDDPVVVVVVVVVVVVDDDPPDVVVD/DPPPAQAEEEEEEQQAPPDLLSLLLQVLQLVVVRHAYEYFYAHHHRALVFLDWDDPDDKDWDFDDDPSHTYIHINIALLNRLVCQQDCNRPVHRGQEYEFDAAEADCFDPSCRRGSSNSNQLSCLVVQHAYEGHYEHHDPPQADSVLSNLSSNVCNVVVVVQSVCSVVVNDDSFWYKYKYFARPSVQEAADEAPPDPPRVQVVCNVVGYIYIHTGGNDDDDDPVVVVVVVVVVVVDDDDPDVVVD